Protein AF-A0A084SKL6-F1 (afdb_monomer_lite)

Radius of gyration: 42.68 Å; chains: 1; bounding box: 98×52×137 Å

Foldseek 3Di:
DDAQKDKEKPDQEWEADLQRKTKIKIKIWGQAQAKFKKFKAKFWDDPDDRVQKDWPDHRIDIAHRRGMDMIMIMGGDDDPPDWDKIKIWMKMATPVCRPPHIDIYRIRMYGDDDNPDPDDDDDDCVVVVVVVVVVVVVVVVVVVVPPDDDDDDDDDDPDAAEFQDFADPPDDDHPPQWDQEPVRGTAGEFQDFADALSRHNLSDQDPRTHHHADEQQDFDDFQSSHDPPFTQAPRTGADEFQDFADALSRYSCSDADPRTRHHAAEQLGFDDAQSSHDPPFTQDPRGTADEFQDFDDALSRHPCSDQDPRTHHHADEQLDFDPFQSSHDPPFTQDPRTTEDEFQDFADALSSHPQSDQDPRTRAHAAPPDDDPQWGDDPNYTDGPQQFDPFQVSEDPPWTDDPRGTAHEFQDFADALVRHPNSDQDPRTHD

Secondary structure (DSSP, 8-state):
---SEEEEES-SEEPPPTTSEEEEEEEEEE-SSS-EEEEEEEEEETT--GGGEEESS-SEEEE-TT-EEEEEEEEEPPTTPPSEEEEEEEEEEESS-TTTSEEEPPPEEEEEPPPPPP-PPPP-HHHHHHHHHHHHHHHHHHHHHTS---------------TT-B--SSS-PPSTTEEE-TTSBEEEPTT-B-SSGGGBTTS-EETTEEPPPBPTT-B-SSGGGBPTT-EEETTEEEBPTTSB-SSGGGBTTS-EETTEE-PPBPTTSB-SSGGGBPTT-EEETTEEEBPTTSB-SSGGGBTTS-EETTEE-PPBPTTSB-SSGGGBPTT-EEETTEEEBPTTSB-SSGGGBTTS-EETTEE----SSPP-TTEEEETTEEEE---B-SSGGGSPTT-EEETTEEEBPTTSB-SSGGGBTTS-EETTEE-

Structure (mmCIF, N/CA/C/O backbone):
data_AF-A0A084SKL6-F1
#
_entry.id   AF-A0A084SKL6-F1
#
loop_
_atom_site.group_PDB
_atom_site.id
_atom_site.type_symbol
_atom_site.label_atom_id
_atom_site.label_alt_id
_atom_site.label_comp_id
_atom_site.label_asym_id
_atom_site.label_entity_id
_atom_site.label_seq_id
_atom_site.pdbx_PDB_ins_code
_atom_site.Cartn_x
_atom_site.Cartn_y
_atom_site.Cartn_z
_atom_site.occupancy
_atom_site.B_iso_or_equiv
_atom_site.auth_seq_id
_atom_site.auth_comp_id
_atom_site.auth_asym_id
_atom_site.auth_atom_id
_atom_site.pdbx_PDB_model_num
ATOM 1 N N . MET A 1 1 ? 10.202 -30.265 -4.849 1.00 50.28 1 MET A N 1
ATOM 2 C CA . MET A 1 1 ? 11.416 -29.461 -4.603 1.00 50.28 1 MET A CA 1
ATOM 3 C C . MET A 1 1 ? 12.046 -29.973 -3.315 1.00 50.28 1 MET A C 1
ATOM 5 O O . MET A 1 1 ? 11.282 -30.224 -2.384 1.00 50.28 1 MET A O 1
ATOM 9 N N . PRO A 1 2 ? 13.360 -30.252 -3.271 1.00 64.31 2 PRO A N 1
ATOM 10 C CA . PRO A 1 2 ? 14.028 -30.621 -2.025 1.00 64.31 2 PRO A CA 1
ATOM 11 C C . PRO A 1 2 ? 13.904 -29.472 -1.017 1.00 64.31 2 PRO A C 1
ATOM 13 O O . PRO A 1 2 ? 13.897 -28.304 -1.397 1.00 64.31 2 PRO A O 1
ATOM 16 N N . ARG A 1 3 ? 13.728 -29.816 0.258 1.00 80.75 3 ARG A N 1
ATOM 17 C CA . ARG A 1 3 ? 13.594 -28.845 1.353 1.00 80.75 3 ARG A CA 1
ATOM 18 C C . ARG A 1 3 ? 14.982 -28.255 1.595 1.00 80.75 3 ARG A C 1
ATOM 20 O O . ARG A 1 3 ? 15.912 -29.036 1.751 1.00 80.75 3 ARG A O 1
ATOM 27 N N . ALA A 1 4 ? 15.128 -26.931 1.600 1.00 87.06 4 ALA A N 1
ATOM 28 C CA . ALA A 1 4 ? 16.433 -26.289 1.796 1.00 87.06 4 ALA A CA 1
ATOM 29 C C . ALA A 1 4 ? 16.984 -26.510 3.218 1.00 87.06 4 ALA A C 1
ATOM 31 O O . ALA A 1 4 ? 18.177 -26.739 3.402 1.00 87.06 4 ALA A O 1
ATOM 32 N N . PHE A 1 5 ? 16.098 -26.512 4.216 1.00 93.00 5 PHE A N 1
ATOM 33 C CA . PHE A 1 5 ? 16.446 -26.738 5.616 1.00 93.00 5 PHE A CA 1
ATOM 34 C C . PHE A 1 5 ? 15.469 -27.714 6.268 1.00 93.00 5 PHE A C 1
ATOM 36 O O . PHE A 1 5 ? 14.291 -27.762 5.898 1.00 93.00 5 PHE A O 1
ATOM 43 N N . ASP A 1 6 ? 15.952 -28.449 7.266 1.00 93.00 6 ASP A N 1
ATOM 44 C CA . ASP A 1 6 ? 15.111 -29.205 8.195 1.00 93.00 6 ASP A CA 1
ATOM 45 C C . ASP A 1 6 ? 15.174 -28.557 9.580 1.00 93.00 6 ASP A C 1
ATOM 47 O O . ASP A 1 6 ? 16.261 -28.345 10.119 1.00 93.00 6 ASP A O 1
ATOM 51 N N . VAL A 1 7 ? 14.015 -28.197 10.134 1.00 95.56 7 VAL A N 1
ATOM 52 C CA . VAL A 1 7 ? 13.917 -27.434 11.386 1.00 95.56 7 VAL A CA 1
ATOM 53 C C . VAL A 1 7 ? 13.077 -28.211 12.386 1.00 95.56 7 VAL A C 1
ATOM 55 O O . VAL A 1 7 ? 11.877 -28.400 12.187 1.00 95.56 7 VAL A O 1
ATOM 58 N N . THR A 1 8 ? 13.690 -28.623 13.491 1.00 93.81 8 THR A N 1
ATOM 59 C CA . THR A 1 8 ? 13.029 -29.372 14.567 1.00 93.81 8 THR A CA 1
ATOM 60 C C . THR A 1 8 ? 13.068 -28.588 15.873 1.00 93.81 8 THR A C 1
ATOM 62 O O . THR A 1 8 ? 14.010 -27.847 16.135 1.00 93.81 8 THR A O 1
ATOM 65 N N . ALA A 1 9 ? 12.020 -28.710 16.689 1.00 94.50 9 ALA A N 1
ATOM 66 C CA . ALA A 1 9 ? 11.951 -28.103 18.016 1.00 94.50 9 ALA A CA 1
ATOM 67 C C . ALA A 1 9 ? 12.265 -29.154 19.087 1.00 94.50 9 ALA A C 1
ATOM 69 O O . ALA A 1 9 ? 11.864 -30.310 18.948 1.00 94.50 9 ALA A O 1
ATOM 70 N N . SER A 1 10 ? 12.927 -28.758 20.176 1.00 93.00 10 SER A N 1
ATOM 71 C CA . SER A 1 10 ? 13.223 -29.662 21.296 1.00 93.00 10 SER A CA 1
ATOM 72 C C . SER A 1 10 ? 11.970 -30.119 22.054 1.00 93.00 10 SER A C 1
ATOM 74 O O . SER A 1 10 ? 11.978 -31.177 22.679 1.00 93.00 10 SER A O 1
ATOM 76 N N . THR A 1 11 ? 10.887 -29.339 21.990 1.00 92.00 11 THR A N 1
ATOM 77 C CA . THR A 1 11 ? 9.569 -29.660 22.552 1.00 92.00 11 THR A CA 1
ATOM 78 C C . THR A 1 11 ? 8.459 -29.075 21.678 1.00 92.00 11 THR A C 1
ATOM 80 O O . THR A 1 11 ? 8.652 -28.052 21.023 1.00 92.00 11 THR A O 1
ATOM 83 N N . ALA A 1 12 ? 7.281 -29.703 21.691 1.00 89.62 12 ALA A N 1
ATOM 84 C CA . ALA A 1 12 ? 6.074 -29.177 21.051 1.00 89.62 12 ALA A CA 1
ATOM 85 C C . ALA A 1 12 ? 5.341 -28.1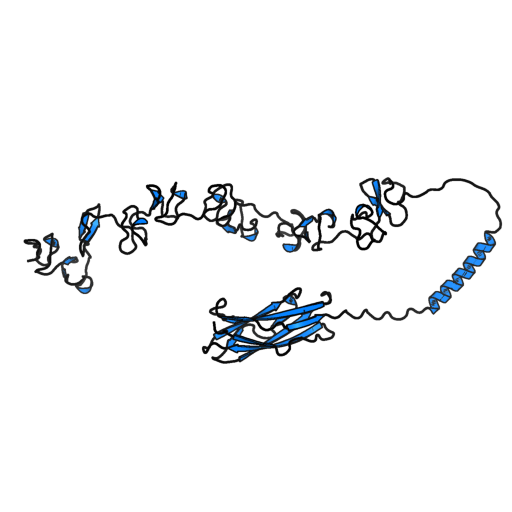34 21.919 1.00 89.62 12 ALA A C 1
ATOM 87 O O . ALA A 1 12 ? 4.536 -27.365 21.399 1.00 89.62 12 ALA A O 1
ATOM 88 N N . ALA A 1 13 ? 5.622 -28.092 23.228 1.00 91.12 13 ALA A N 1
ATOM 89 C CA . ALA A 1 13 ? 5.028 -27.134 24.157 1.00 91.12 13 ALA A CA 1
ATOM 90 C C . ALA A 1 13 ? 6.053 -26.624 25.183 1.00 91.12 13 ALA A C 1
ATOM 92 O O . ALA A 1 13 ? 6.750 -27.418 25.825 1.00 91.12 13 ALA A O 1
ATOM 93 N N . VAL A 1 14 ? 6.140 -25.302 25.345 1.00 91.81 14 VAL A N 1
ATOM 94 C CA . VAL A 1 14 ? 6.984 -24.627 26.339 1.00 91.81 14 VAL A CA 1
ATOM 95 C C . VAL A 1 14 ? 6.190 -24.437 27.621 1.00 91.81 14 VAL A C 1
ATOM 97 O O . VAL A 1 14 ? 5.131 -23.810 27.630 1.00 91.81 14 VAL A O 1
ATOM 100 N N . GLN A 1 15 ? 6.734 -24.948 28.721 1.00 88.56 15 GLN A N 1
ATOM 101 C CA . GLN A 1 15 ? 6.204 -24.682 30.053 1.00 88.56 15 GLN A CA 1
ATOM 102 C C . GLN A 1 15 ? 6.720 -23.327 30.536 1.00 88.56 15 GLN A C 1
ATOM 104 O O . GLN A 1 15 ? 7.931 -23.128 30.650 1.00 88.56 15 GLN A O 1
ATOM 109 N N . LEU A 1 16 ? 5.807 -22.395 30.811 1.00 87.56 16 LEU A N 1
ATOM 110 C CA . LEU A 1 16 ? 6.167 -21.098 31.374 1.00 87.56 16 LEU A CA 1
ATOM 111 C C . LEU A 1 16 ? 6.393 -21.215 32.885 1.00 87.56 16 LEU A C 1
ATOM 113 O O . LEU A 1 16 ? 5.627 -21.847 33.612 1.00 87.56 16 LEU A O 1
ATOM 117 N N . SER A 1 17 ? 7.441 -20.555 33.364 1.00 84.44 17 SER A N 1
ATOM 118 C CA . SER A 1 17 ? 7.725 -20.382 34.788 1.00 84.44 17 SER A CA 1
ATOM 119 C C . SER A 1 17 ? 6.650 -19.506 35.455 1.00 84.44 17 SER A C 1
ATOM 121 O O . SER A 1 17 ? 5.930 -18.787 34.760 1.00 84.44 17 SER A O 1
ATOM 123 N N . PRO A 1 18 ? 6.575 -19.441 36.799 1.00 77.25 18 PRO A N 1
ATOM 124 C CA . PRO A 1 18 ? 5.668 -18.519 37.497 1.00 77.25 18 PRO A CA 1
ATOM 125 C C . PRO A 1 18 ? 5.850 -17.038 37.114 1.00 77.25 18 PRO A C 1
ATOM 127 O O . PRO A 1 18 ? 4.901 -16.264 37.182 1.00 77.25 18 PRO A O 1
ATOM 130 N N . GLY A 1 19 ? 7.053 -16.651 36.669 1.00 78.00 19 GLY A N 1
ATOM 131 C CA . GLY A 1 19 ? 7.354 -15.330 36.098 1.00 78.00 19 GLY A CA 1
ATOM 132 C C . GLY A 1 19 ? 6.876 -15.118 34.654 1.00 78.00 19 GLY A C 1
ATOM 133 O O . GLY A 1 19 ? 7.113 -14.055 34.100 1.00 78.00 19 GLY A O 1
ATOM 134 N N . ARG A 1 20 ? 6.187 -16.104 34.058 1.00 84.94 20 ARG A N 1
ATOM 135 C CA . ARG A 1 20 ? 5.748 -16.146 32.652 1.00 84.94 20 ARG A CA 1
ATOM 136 C C . ARG A 1 20 ? 6.891 -16.146 31.620 1.00 84.94 20 ARG A C 1
ATOM 138 O O . ARG A 1 20 ? 6.710 -15.701 30.487 1.00 84.94 20 ARG A O 1
ATOM 145 N N . ASP A 1 21 ? 8.037 -16.708 32.001 1.00 90.00 21 ASP A N 1
ATOM 146 C CA . ASP A 1 21 ? 9.207 -16.915 31.139 1.00 90.00 21 ASP A CA 1
ATOM 147 C C . ASP A 1 21 ? 9.416 -18.402 30.801 1.00 90.00 21 ASP A C 1
ATOM 149 O O . ASP A 1 21 ? 9.248 -19.270 31.662 1.00 90.00 21 ASP A O 1
ATOM 153 N N . GLY A 1 22 ? 9.861 -18.701 29.581 1.00 91.88 22 GLY A N 1
ATOM 154 C CA . GLY A 1 22 ? 10.249 -20.036 29.124 1.00 91.88 22 GLY A CA 1
ATOM 155 C C . GLY A 1 22 ? 11.298 -19.985 28.010 1.00 91.88 22 GLY A C 1
ATOM 156 O O . GLY A 1 22 ? 11.543 -18.935 27.420 1.00 91.88 22 GLY A O 1
ATOM 157 N N . GLU A 1 23 ? 11.934 -21.116 27.713 1.00 94.12 23 GLU A N 1
ATOM 158 C CA . GLU A 1 23 ? 12.911 -21.240 26.623 1.00 94.12 23 GLU A CA 1
ATOM 159 C C . GLU A 1 23 ? 12.644 -22.517 25.817 1.00 94.12 23 GLU A C 1
ATOM 161 O O . GLU A 1 23 ? 12.234 -23.542 26.366 1.00 94.12 23 GLU A O 1
ATOM 166 N N . VAL A 1 24 ? 12.893 -22.458 24.511 1.00 95.38 24 VAL A N 1
ATOM 167 C CA . VAL A 1 24 ? 12.889 -23.620 23.615 1.00 95.38 24 VAL A CA 1
ATOM 168 C C . VAL A 1 24 ? 14.020 -23.501 22.609 1.00 95.38 24 VAL A C 1
ATOM 170 O O . VAL A 1 24 ? 14.351 -22.409 22.147 1.00 95.38 24 VAL A O 1
ATOM 173 N N . SER A 1 25 ? 14.612 -24.636 22.260 1.00 94.75 25 SER A N 1
ATOM 174 C CA . SER A 1 25 ? 15.697 -24.709 21.290 1.00 94.75 25 SER A CA 1
ATOM 175 C C . SER A 1 25 ? 15.200 -25.359 20.006 1.00 94.75 25 SER A C 1
ATOM 177 O O . SER A 1 25 ? 14.475 -26.353 20.041 1.00 94.75 25 SER A O 1
ATOM 179 N N . PHE A 1 26 ? 15.620 -24.807 18.876 1.00 96.06 26 PHE A N 1
ATOM 180 C CA . PHE A 1 26 ? 15.367 -25.338 17.547 1.00 96.06 26 PHE A CA 1
ATOM 181 C C . PHE A 1 26 ? 16.674 -25.799 16.923 1.00 96.06 26 PHE A C 1
ATOM 183 O O . PHE A 1 26 ? 17.656 -25.058 16.932 1.00 96.06 26 PHE A O 1
ATOM 190 N N . THR A 1 27 ? 16.683 -26.997 16.354 1.00 95.62 27 THR A N 1
ATOM 191 C CA . THR A 1 27 ? 17.804 -27.512 15.573 1.00 95.62 27 THR A CA 1
ATOM 192 C C . THR A 1 27 ? 17.505 -27.315 14.097 1.00 95.62 27 THR A C 1
ATOM 194 O O . THR A 1 27 ? 16.490 -27.789 13.590 1.00 95.62 27 THR A O 1
ATOM 197 N N . VAL A 1 28 ? 18.394 -26.598 13.418 1.00 96.19 28 VAL A N 1
ATOM 198 C CA . VAL A 1 28 ? 18.319 -26.278 11.993 1.00 96.19 28 VAL A CA 1
ATOM 199 C C . VAL A 1 28 ? 19.420 -27.046 11.284 1.00 96.19 28 VAL A C 1
ATOM 201 O O . VAL A 1 28 ? 20.595 -26.844 11.586 1.00 96.19 28 VAL A O 1
ATOM 204 N N . SER A 1 29 ? 19.039 -27.905 10.345 1.00 94.00 29 SER A N 1
ATOM 205 C CA . SER A 1 29 ? 19.956 -28.703 9.530 1.00 94.00 29 SER A CA 1
ATOM 206 C C . SER A 1 29 ? 19.982 -28.166 8.105 1.00 94.00 29 SER A C 1
ATOM 208 O O . SER A 1 29 ? 18.929 -27.971 7.492 1.00 94.00 29 SER A O 1
ATOM 210 N N . ASN A 1 30 ? 21.181 -27.933 7.578 1.00 94.50 30 ASN A N 1
ATOM 211 C CA . ASN A 1 30 ? 21.389 -27.536 6.196 1.00 94.50 30 ASN A CA 1
ATOM 212 C C . ASN A 1 30 ? 21.258 -28.755 5.279 1.00 94.50 30 ASN A C 1
ATOM 214 O O . ASN A 1 30 ? 22.125 -29.619 5.291 1.00 94.50 30 ASN A O 1
ATOM 218 N N . ALA A 1 31 ? 20.190 -28.825 4.486 1.00 91.44 31 ALA A N 1
ATOM 219 C CA . ALA A 1 31 ? 20.014 -29.889 3.497 1.00 91.44 31 ALA A CA 1
ATOM 220 C C . ALA A 1 31 ? 20.590 -29.508 2.121 1.00 91.44 31 ALA A C 1
ATOM 222 O O . ALA A 1 31 ? 20.534 -30.295 1.175 1.00 91.44 31 ALA A O 1
ATOM 223 N N . LEU A 1 32 ? 21.135 -28.294 1.993 1.00 84.31 32 LEU A N 1
ATOM 224 C CA . LEU A 1 32 ? 21.891 -27.862 0.831 1.00 84.31 32 LEU A CA 1
ATOM 225 C C . LEU A 1 32 ? 23.348 -28.293 1.054 1.00 84.31 32 LEU A C 1
ATOM 227 O O . LEU A 1 32 ? 23.987 -27.901 2.027 1.00 84.31 32 LEU A O 1
ATOM 231 N N . HIS A 1 33 ? 23.901 -29.103 0.150 1.00 89.00 33 HIS A N 1
ATOM 232 C CA . HIS A 1 33 ? 25.293 -29.592 0.197 1.00 89.00 33 HIS A CA 1
ATOM 233 C C . HIS A 1 33 ? 26.337 -28.489 -0.090 1.00 89.00 33 HIS A C 1
ATOM 235 O O . HIS A 1 33 ? 27.365 -28.718 -0.728 1.00 89.00 33 HIS A O 1
ATOM 241 N N . LEU A 1 34 ? 26.054 -27.259 0.329 1.00 91.38 34 LEU A N 1
ATOM 242 C CA . LEU A 1 34 ? 26.823 -26.047 0.096 1.00 91.38 34 LEU A CA 1
ATOM 243 C C . LEU A 1 34 ? 26.841 -25.227 1.395 1.00 91.38 34 LEU A C 1
ATOM 245 O O . LEU A 1 34 ? 25.850 -25.237 2.129 1.00 91.38 34 LEU A O 1
ATOM 249 N N . PRO A 1 35 ? 27.940 -24.517 1.703 1.00 91.75 35 PRO A N 1
ATOM 250 C CA . PRO A 1 35 ? 27.982 -23.627 2.853 1.00 91.75 35 PRO A CA 1
ATOM 251 C C . PRO A 1 35 ? 27.131 -22.386 2.580 1.00 91.75 35 PRO A C 1
ATOM 253 O O . PRO A 1 35 ? 27.215 -21.803 1.498 1.00 91.75 35 PRO A O 1
ATOM 256 N N . LEU A 1 36 ? 26.348 -21.954 3.563 1.00 94.44 36 LEU A N 1
ATOM 257 C CA . LEU A 1 36 ? 25.540 -20.742 3.437 1.00 94.44 36 LEU A CA 1
ATOM 258 C C . LEU A 1 36 ? 25.289 -20.080 4.789 1.00 94.44 36 LEU A C 1
ATOM 260 O O . LEU A 1 36 ? 25.509 -20.670 5.849 1.00 94.44 36 LEU A O 1
ATOM 264 N N . ARG A 1 37 ? 24.826 -18.832 4.746 1.00 95.12 37 ARG A N 1
ATOM 265 C CA . ARG A 1 37 ? 24.469 -18.067 5.938 1.00 95.12 37 ARG A CA 1
ATOM 266 C C . ARG A 1 37 ? 22.957 -18.012 6.060 1.00 95.12 37 ARG A C 1
ATOM 268 O O . ARG A 1 37 ? 22.288 -17.477 5.183 1.00 95.12 37 ARG A O 1
ATOM 275 N N . VAL A 1 38 ? 22.434 -18.539 7.159 1.00 95.44 38 VAL A N 1
ATOM 276 C CA . VAL A 1 38 ? 21.003 -18.500 7.460 1.00 95.44 38 VAL A CA 1
ATOM 277 C C . VAL A 1 38 ? 20.676 -17.356 8.402 1.00 95.44 38 VAL A C 1
ATOM 279 O O . VAL A 1 38 ? 21.506 -16.991 9.237 1.00 95.44 38 VAL A O 1
ATOM 282 N N . ARG A 1 39 ? 19.453 -16.831 8.305 1.00 95.44 39 ARG A N 1
ATOM 283 C CA . ARG A 1 39 ? 18.835 -15.966 9.313 1.00 95.44 39 ARG A CA 1
ATOM 284 C C . ARG A 1 39 ? 17.587 -16.641 9.872 1.00 95.44 39 ARG A C 1
ATOM 286 O O . ARG A 1 39 ? 16.720 -17.061 9.112 1.00 95.44 39 ARG A O 1
ATOM 293 N N . ALA A 1 40 ? 17.502 -16.730 11.191 1.00 94.88 40 ALA A N 1
ATOM 294 C CA . ALA A 1 40 ? 16.348 -17.212 11.923 1.00 94.88 40 ALA A CA 1
ATOM 295 C C . ALA A 1 40 ? 15.501 -16.031 12.420 1.00 94.88 40 ALA A C 1
ATOM 297 O O . ALA A 1 40 ? 16.032 -15.015 12.860 1.00 94.88 40 ALA A O 1
ATOM 298 N N . SER A 1 41 ? 14.181 -16.172 12.369 1.00 93.44 41 SER A N 1
ATOM 299 C CA . SER A 1 41 ? 13.221 -15.217 12.924 1.00 93.44 41 SER A CA 1
ATOM 300 C C . SER A 1 41 ? 12.026 -15.953 13.516 1.00 93.44 41 SER A C 1
ATOM 302 O O . SER A 1 41 ? 11.620 -16.998 13.007 1.00 93.44 41 SER A O 1
ATOM 304 N N . VAL A 1 42 ? 11.441 -15.413 14.582 1.00 94.94 42 VAL A N 1
ATOM 305 C CA . VAL A 1 42 ? 10.253 -16.003 15.209 1.00 94.94 42 VAL A CA 1
ATOM 306 C C . VAL A 1 42 ? 8.991 -15.463 14.540 1.00 94.94 42 VAL A C 1
ATOM 308 O O . VAL A 1 42 ? 8.773 -14.255 14.508 1.00 94.94 42 VAL A O 1
ATOM 311 N N . GLU A 1 43 ? 8.147 -16.359 14.036 1.00 94.31 43 GLU A N 1
ATOM 312 C CA . GLU A 1 43 ? 6.825 -16.047 13.495 1.00 94.31 43 GLU A CA 1
ATOM 313 C C . GLU A 1 43 ? 5.750 -16.436 14.529 1.00 94.31 43 GLU A C 1
ATOM 315 O O . GLU A 1 43 ? 5.498 -17.633 14.733 1.00 94.31 43 GLU A O 1
ATOM 320 N N . PRO A 1 44 ? 5.105 -15.472 15.213 1.00 93.88 44 PRO A N 1
ATOM 321 C CA . PRO A 1 44 ? 3.978 -15.778 16.086 1.00 93.88 44 PRO A CA 1
ATOM 322 C C . PRO A 1 44 ? 2.805 -16.361 15.286 1.00 93.88 44 PRO A C 1
ATOM 324 O O . PRO A 1 44 ? 2.613 -16.061 14.109 1.00 93.88 44 PRO A O 1
ATOM 327 N N . SER A 1 45 ? 2.007 -17.211 15.926 1.00 89.06 45 SER A N 1
ATOM 328 C CA . SER A 1 45 ? 0.797 -17.800 15.350 1.00 89.06 45 SER A CA 1
ATOM 329 C C . SER A 1 45 ? -0.436 -17.404 16.166 1.00 89.06 45 SER A C 1
ATOM 331 O O . SER A 1 45 ? -0.399 -17.370 17.397 1.00 89.06 45 SER A O 1
ATOM 333 N N . GLY A 1 46 ? -1.550 -17.136 15.482 1.00 84.31 46 GLY A N 1
ATOM 334 C CA . GLY A 1 46 ? -2.803 -16.742 16.130 1.00 84.31 46 GLY A CA 1
ATOM 335 C C . GLY A 1 46 ? -2.694 -15.381 16.822 1.00 84.31 46 GLY A C 1
ATOM 336 O O . GLY A 1 46 ? -2.274 -14.406 16.210 1.00 84.31 46 GLY A O 1
ATOM 337 N N . THR A 1 47 ? -3.077 -15.320 18.097 1.00 84.19 47 THR A N 1
ATOM 338 C CA . THR A 1 47 ? -3.083 -14.099 18.924 1.00 84.19 47 THR A CA 1
ATOM 339 C C . THR A 1 47 ? -1.763 -13.849 19.661 1.00 84.19 47 THR A C 1
ATOM 341 O O . THR A 1 47 ? -1.662 -12.901 20.444 1.00 84.19 47 THR A O 1
ATOM 344 N N . ALA A 1 48 ? -0.746 -14.691 19.440 1.00 87.44 48 ALA A N 1
ATOM 345 C CA . ALA A 1 48 ? 0.571 -14.509 20.036 1.00 87.44 48 ALA A CA 1
ATOM 346 C C . ALA A 1 48 ? 1.224 -13.239 19.479 1.00 87.44 48 ALA A C 1
ATOM 348 O O . ALA A 1 48 ? 1.146 -12.966 18.283 1.00 87.44 48 ALA A O 1
ATOM 349 N N . ARG A 1 49 ? 1.897 -12.465 20.333 1.00 87.88 49 ARG A N 1
ATOM 350 C CA . ARG A 1 49 ? 2.570 -11.239 19.896 1.00 87.88 49 ARG A CA 1
ATOM 351 C C . ARG A 1 49 ? 4.074 -11.434 19.771 1.00 87.88 49 ARG A C 1
ATOM 353 O O . ARG A 1 49 ? 4.689 -12.044 20.644 1.00 87.88 49 ARG A O 1
ATOM 360 N N . SER A 1 50 ? 4.674 -10.903 18.705 1.00 88.19 50 SER A N 1
ATOM 361 C CA . SER A 1 50 ? 6.105 -11.067 18.411 1.00 88.19 50 SER A CA 1
ATOM 362 C C . SER A 1 50 ? 7.008 -10.557 19.533 1.00 88.19 50 SER A C 1
ATOM 364 O O . SER A 1 50 ? 8.051 -11.146 19.787 1.00 88.19 50 SER A O 1
ATOM 366 N N . GLU A 1 51 ? 6.609 -9.506 20.256 1.00 91.12 51 GLU A N 1
ATOM 367 C CA . GLU A 1 51 ? 7.421 -8.924 21.329 1.00 91.12 51 GLU A CA 1
ATOM 368 C C . GLU A 1 51 ? 7.627 -9.853 22.536 1.00 91.12 51 GLU A C 1
ATOM 370 O O . GLU A 1 51 ? 8.542 -9.612 23.331 1.00 91.12 51 GLU A O 1
ATOM 375 N N . TRP A 1 52 ? 6.815 -10.910 22.664 1.00 91.50 52 TRP A N 1
ATOM 376 C CA . TRP A 1 52 ? 6.934 -11.913 23.726 1.00 91.50 52 TRP A CA 1
ATOM 377 C C . TRP A 1 52 ? 8.024 -12.943 23.443 1.00 91.50 52 TRP A C 1
ATOM 379 O O . TRP A 1 52 ? 8.345 -13.735 24.319 1.00 91.50 52 TRP A O 1
ATOM 389 N N . MET A 1 53 ? 8.581 -12.983 22.233 1.00 93.44 53 MET A N 1
ATOM 390 C CA . MET A 1 53 ? 9.527 -14.013 21.818 1.00 93.44 53 MET A CA 1
ATOM 391 C C . MET A 1 53 ? 10.775 -13.377 21.230 1.00 93.44 53 MET A C 1
ATOM 393 O O . MET A 1 53 ? 10.697 -12.504 20.371 1.00 93.44 53 MET A O 1
ATOM 397 N N . ARG A 1 54 ? 11.947 -13.809 21.691 1.00 92.38 54 ARG A N 1
ATOM 398 C CA . ARG A 1 54 ? 13.229 -13.287 21.204 1.00 92.38 54 ARG A CA 1
ATOM 399 C C . ARG A 1 54 ? 14.249 -14.398 21.061 1.00 92.38 54 ARG A C 1
ATOM 401 O O . ARG A 1 54 ? 14.319 -15.293 21.901 1.00 92.38 54 ARG A O 1
ATOM 408 N N . LEU A 1 55 ? 15.065 -14.313 20.020 1.00 92.38 55 LEU A N 1
ATOM 409 C CA . LEU A 1 55 ? 16.249 -15.151 19.872 1.00 92.38 55 LEU A CA 1
ATOM 410 C C . LEU A 1 55 ? 17.302 -14.714 20.901 1.00 92.38 55 LEU A C 1
ATOM 412 O O . LEU A 1 55 ? 17.536 -13.523 21.097 1.00 92.38 55 LEU A O 1
ATOM 416 N N . ARG A 1 56 ? 17.886 -15.680 21.619 1.00 87.56 56 ARG A N 1
ATOM 417 C CA . ARG A 1 56 ? 18.894 -15.417 22.663 1.00 87.56 56 ARG A CA 1
ATOM 418 C C . ARG A 1 56 ? 20.264 -15.086 22.075 1.00 87.56 56 ARG A C 1
ATOM 420 O O . ARG A 1 56 ? 21.034 -14.339 22.669 1.00 87.56 56 ARG A O 1
ATOM 427 N N . GLU A 1 57 ? 20.576 -15.722 20.958 1.00 81.69 57 GLU A N 1
ATOM 428 C CA . GLU A 1 57 ? 21.849 -15.640 20.252 1.00 81.69 57 GLU A CA 1
ATOM 429 C C . GLU A 1 57 ? 21.688 -14.896 18.924 1.00 81.69 57 GLU A C 1
ATOM 431 O O . GLU A 1 57 ? 20.596 -14.429 18.601 1.00 81.69 57 GLU A O 1
ATOM 436 N N . GLU A 1 58 ? 22.780 -14.760 18.169 1.00 83.00 58 GLU A N 1
ATOM 437 C CA . GLU A 1 58 ? 22.749 -14.104 16.864 1.00 83.00 58 GLU A CA 1
ATOM 438 C C . GLU A 1 58 ? 21.692 -14.731 15.953 1.00 83.00 58 GLU A C 1
ATOM 440 O O . GLU A 1 58 ? 21.654 -15.946 15.743 1.00 83.00 58 GLU A O 1
ATOM 445 N N . GLU A 1 59 ? 20.852 -13.870 15.381 1.00 86.06 59 GLU A N 1
ATOM 446 C CA . GLU A 1 59 ? 19.787 -14.274 14.467 1.00 86.06 59 GLU A CA 1
ATOM 447 C C . GLU A 1 59 ? 20.353 -14.873 13.176 1.00 86.06 59 GLU A C 1
ATOM 449 O O . GLU A 1 59 ? 19.644 -15.590 12.480 1.00 86.06 59 GLU A O 1
ATOM 454 N N . SER A 1 60 ? 21.629 -14.623 12.855 1.00 89.12 60 SER A N 1
ATOM 455 C CA . SER A 1 60 ? 22.308 -15.192 11.691 1.00 89.12 60 SER A CA 1
ATOM 456 C C . SER A 1 60 ? 23.448 -16.130 12.062 1.00 89.12 60 SER A C 1
ATOM 458 O O . SER A 1 60 ? 24.265 -15.792 12.917 1.00 89.12 60 SER A O 1
ATOM 460 N N . ARG A 1 61 ? 23.563 -17.264 11.359 1.00 90.94 61 ARG A N 1
ATOM 461 C CA . ARG A 1 61 ? 24.674 -18.218 11.509 1.00 90.94 61 ARG A CA 1
ATOM 462 C C . ARG A 1 61 ? 25.137 -18.771 10.175 1.00 90.94 61 ARG A C 1
ATOM 464 O O . ARG A 1 61 ? 24.349 -18.913 9.245 1.00 90.94 61 ARG A O 1
ATOM 471 N N . GLU A 1 62 ? 26.417 -19.110 10.101 1.00 93.00 62 GLU A N 1
ATOM 472 C CA . GLU A 1 62 ? 26.956 -19.888 8.990 1.00 93.00 62 GLU A CA 1
ATOM 473 C C . GLU A 1 62 ? 26.744 -21.377 9.249 1.00 93.00 62 GLU A C 1
ATOM 475 O O . GLU A 1 62 ? 27.058 -21.888 10.325 1.00 93.00 62 GLU A O 1
ATOM 480 N N . LEU A 1 63 ? 26.202 -22.067 8.250 1.00 93.06 63 LEU A N 1
ATOM 481 C CA . LEU A 1 63 ? 26.051 -23.510 8.244 1.00 93.06 63 LEU A CA 1
ATOM 482 C C . LEU A 1 63 ? 27.013 -24.104 7.222 1.00 93.06 63 LEU A C 1
ATOM 484 O O . LEU A 1 63 ? 27.039 -23.702 6.058 1.00 93.06 63 LEU A O 1
ATOM 488 N N . ALA A 1 64 ? 27.788 -25.091 7.665 1.00 93.56 64 ALA A N 1
ATOM 489 C CA . ALA A 1 64 ? 28.553 -25.949 6.771 1.00 93.56 64 ALA A CA 1
ATOM 490 C C . ALA A 1 64 ? 27.603 -26.772 5.869 1.00 93.56 64 ALA A C 1
ATOM 492 O O . ALA A 1 64 ? 26.420 -26.923 6.206 1.00 93.56 64 ALA A O 1
ATOM 493 N N . PRO A 1 65 ? 28.095 -27.332 4.749 1.00 92.19 65 PRO A N 1
ATOM 494 C CA . PRO A 1 65 ? 27.367 -28.361 4.007 1.00 92.19 65 PRO A CA 1
ATOM 495 C C . PRO A 1 65 ? 26.933 -29.479 4.956 1.00 92.19 65 PRO A C 1
ATOM 497 O O . PRO A 1 65 ? 27.760 -29.950 5.739 1.00 92.19 65 PRO A O 1
ATOM 500 N N . ASP A 1 66 ? 25.652 -29.853 4.932 1.00 90.56 66 ASP A N 1
ATOM 501 C CA . ASP A 1 66 ? 25.084 -30.896 5.808 1.00 90.56 66 ASP A CA 1
ATOM 502 C C . ASP A 1 66 ? 25.235 -30.615 7.322 1.00 90.56 66 ASP A C 1
ATOM 504 O O . ASP A 1 66 ? 25.049 -31.492 8.167 1.00 90.56 66 ASP A O 1
ATOM 508 N N . GLY A 1 67 ? 25.591 -29.377 7.682 1.00 92.69 67 GLY A N 1
ATOM 509 C CA . GLY A 1 67 ? 25.826 -28.944 9.052 1.00 92.69 67 GLY A CA 1
ATOM 510 C C . GLY A 1 67 ? 24.547 -28.549 9.785 1.00 92.69 67 GLY A C 1
ATOM 511 O O . GLY A 1 67 ? 23.512 -28.264 9.184 1.00 92.69 67 GLY A O 1
ATOM 512 N N . THR A 1 68 ? 24.637 -28.476 11.112 1.00 94.44 68 THR A N 1
ATOM 513 C CA . THR A 1 68 ? 23.518 -28.110 11.990 1.00 94.44 68 THR A CA 1
ATOM 514 C C . THR A 1 68 ? 23.870 -26.934 12.888 1.00 94.44 68 THR A C 1
ATOM 516 O O . THR A 1 68 ? 24.985 -26.876 13.409 1.00 94.44 68 THR A O 1
ATOM 519 N N . ALA A 1 69 ? 22.902 -26.065 13.169 1.00 94.25 69 ALA A N 1
ATOM 520 C CA . ALA A 1 69 ? 22.989 -25.079 14.243 1.00 94.25 69 ALA A CA 1
ATOM 521 C C . ALA A 1 69 ? 21.765 -25.152 15.155 1.00 94.25 69 ALA A C 1
ATOM 523 O O . ALA A 1 69 ? 20.675 -25.544 14.738 1.00 94.25 69 ALA A O 1
ATOM 524 N N . VAL A 1 70 ? 21.955 -24.750 16.409 1.00 94.81 70 VAL A N 1
ATOM 525 C CA . VAL A 1 70 ? 20.872 -24.600 17.382 1.00 94.81 70 VAL A CA 1
ATOM 526 C C . VAL A 1 70 ? 20.539 -23.117 17.526 1.00 94.81 70 VAL A C 1
ATOM 528 O O . VAL A 1 70 ? 21.455 -22.298 17.594 1.00 94.81 70 VAL A O 1
ATOM 531 N N . PHE A 1 71 ? 19.247 -22.795 17.561 1.00 95.00 71 PHE A N 1
ATOM 532 C CA . PHE A 1 71 ? 18.710 -21.467 17.848 1.00 95.00 71 PHE A CA 1
ATOM 533 C C . PHE A 1 71 ? 17.781 -21.536 19.057 1.00 95.00 71 PHE A C 1
ATOM 535 O O . PHE A 1 71 ? 16.805 -22.286 19.055 1.00 95.00 71 PHE A O 1
ATOM 542 N N . THR A 1 72 ? 18.061 -20.753 20.092 1.00 95.19 72 THR A N 1
ATOM 543 C CA . THR A 1 72 ? 17.260 -20.715 21.319 1.00 95.19 72 THR A CA 1
ATOM 544 C C . THR A 1 72 ? 16.333 -19.508 21.322 1.00 95.19 72 THR A C 1
ATOM 546 O O . THR A 1 72 ? 16.787 -18.362 21.282 1.00 95.19 72 THR A O 1
ATOM 549 N N . VAL A 1 73 ? 15.030 -19.769 21.410 1.00 95.75 73 VAL A N 1
ATOM 550 C CA . VAL A 1 73 ? 13.986 -18.753 21.543 1.00 95.75 73 VAL A CA 1
ATOM 551 C C . VAL A 1 73 ? 13.573 -18.656 23.005 1.00 95.75 73 VAL A C 1
ATOM 553 O O . VAL A 1 73 ? 13.139 -19.638 23.610 1.00 95.75 73 VAL A O 1
ATOM 556 N N . LYS A 1 74 ? 13.690 -17.454 23.565 1.00 94.25 74 LYS A N 1
ATOM 557 C CA . LYS A 1 74 ? 13.154 -17.103 24.875 1.00 94.25 74 LYS A CA 1
ATOM 558 C C . LYS A 1 74 ? 11.749 -16.536 24.710 1.00 94.25 74 LYS A C 1
ATOM 560 O O . LYS A 1 74 ? 11.552 -15.587 23.954 1.00 94.25 74 LYS A O 1
ATOM 565 N N . VAL A 1 75 ? 10.803 -17.102 25.447 1.00 94.25 75 VAL A N 1
ATOM 566 C CA . VAL A 1 75 ? 9.421 -16.637 25.568 1.00 94.25 75 VAL A CA 1
ATOM 567 C C . VAL A 1 75 ? 9.298 -15.886 26.892 1.00 94.25 75 VAL A C 1
ATOM 569 O O . VAL A 1 75 ? 9.620 -16.442 27.935 1.00 94.25 75 VAL A O 1
ATOM 572 N N . ALA A 1 76 ? 8.861 -14.633 26.865 1.00 92.06 76 ALA A N 1
ATOM 573 C CA . ALA A 1 76 ? 8.651 -13.779 28.028 1.00 92.06 76 ALA A CA 1
ATOM 574 C C . ALA A 1 76 ? 7.328 -13.023 27.857 1.00 92.06 76 ALA A C 1
ATOM 576 O O . ALA A 1 76 ? 7.236 -12.067 27.084 1.00 92.06 76 ALA A O 1
ATOM 577 N N . VAL A 1 77 ? 6.285 -13.472 28.555 1.00 91.25 77 VAL A N 1
ATOM 578 C CA . VAL A 1 77 ? 4.934 -12.916 28.413 1.00 91.25 77 VAL A CA 1
ATOM 579 C C . VAL A 1 77 ? 4.703 -11.819 29.462 1.00 91.25 77 VAL A C 1
ATOM 581 O O . VAL A 1 77 ? 4.816 -12.091 30.659 1.00 91.25 77 VAL A O 1
ATOM 584 N N . PRO A 1 78 ? 4.338 -10.584 29.066 1.00 86.19 78 PRO A N 1
ATOM 585 C CA . PRO A 1 78 ? 4.183 -9.473 29.998 1.00 86.19 78 PRO A CA 1
ATOM 586 C C . PRO A 1 78 ? 3.002 -9.663 30.974 1.00 86.19 78 PRO A C 1
ATOM 588 O O . PRO A 1 78 ? 2.013 -10.345 30.660 1.00 86.19 78 PRO A O 1
ATOM 591 N N . PRO A 1 79 ? 3.060 -9.028 32.164 1.00 76.56 79 PRO A N 1
ATOM 592 C CA . PRO A 1 79 ? 1.924 -8.969 33.077 1.00 76.56 79 PRO A CA 1
ATOM 593 C C . PRO A 1 79 ? 0.786 -8.182 32.409 1.00 76.56 79 PRO A C 1
ATOM 595 O O . PRO A 1 79 ? 0.964 -7.027 32.038 1.00 76.56 79 PRO A O 1
ATOM 598 N N . GLY A 1 80 ? -0.369 -8.824 32.219 1.00 77.19 80 GLY A N 1
ATOM 599 C CA . GLY A 1 80 ? -1.522 -8.251 31.506 1.00 77.19 80 GLY A CA 1
ATOM 600 C C . GLY A 1 80 ? -1.822 -8.887 30.146 1.00 77.19 80 GLY A C 1
ATOM 601 O O . GLY A 1 80 ? -2.850 -8.573 29.556 1.00 77.19 80 GLY A O 1
ATOM 602 N N . ALA A 1 81 ? -0.982 -9.807 29.658 1.00 84.62 81 ALA A N 1
ATOM 603 C CA . ALA A 1 81 ? -1.346 -10.618 28.497 1.00 84.62 81 ALA A CA 1
ATOM 604 C C . ALA A 1 81 ? -2.601 -11.470 28.798 1.00 84.62 81 ALA A C 1
ATOM 606 O O . ALA A 1 81 ? -2.667 -12.031 29.905 1.00 84.62 81 ALA A O 1
ATOM 607 N N . PRO A 1 82 ? -3.550 -11.588 27.842 1.00 82.69 82 PRO A N 1
ATOM 608 C CA . PRO A 1 82 ? -4.753 -12.397 28.009 1.00 82.69 82 PRO A CA 1
ATOM 609 C C . PRO A 1 82 ? -4.404 -13.849 28.334 1.00 82.69 82 PRO A C 1
ATOM 611 O O . PRO A 1 82 ? -3.410 -14.390 27.839 1.00 82.69 82 PRO A O 1
ATOM 614 N N . GLU A 1 83 ? -5.220 -14.485 29.164 1.00 85.31 83 GLU A N 1
ATOM 615 C CA . GLU A 1 83 ? -5.123 -15.925 29.385 1.00 85.31 83 GLU A CA 1
ATOM 616 C C . GLU A 1 83 ? -5.474 -16.686 28.107 1.00 85.31 83 GLU A C 1
ATOM 618 O O . GLU A 1 83 ? -6.318 -16.256 27.320 1.00 85.31 83 GLU A O 1
ATOM 623 N N . GLY A 1 84 ? -4.787 -17.800 27.874 1.00 86.19 84 GLY A N 1
ATOM 624 C CA . GLY A 1 84 ? -5.006 -18.587 26.670 1.00 86.19 84 GLY A CA 1
ATOM 625 C C . GLY A 1 84 ? -3.803 -19.413 26.245 1.00 86.19 84 GLY A C 1
ATOM 626 O O . GLY A 1 84 ? -2.727 -19.377 26.853 1.00 86.19 84 GLY A O 1
ATOM 627 N N . GLU A 1 85 ? -4.022 -20.180 25.185 1.00 89.56 85 GLU A N 1
ATOM 628 C CA . GLU A 1 85 ? -2.996 -20.947 24.493 1.00 89.56 85 GLU A CA 1
ATOM 629 C C . GLU A 1 85 ? -2.469 -20.142 23.305 1.00 89.56 85 GLU A C 1
ATOM 631 O O . GLU A 1 85 ? -3.230 -19.618 22.492 1.00 89.56 85 GLU A O 1
ATOM 636 N N . TYR A 1 86 ? -1.150 -20.048 23.216 1.00 93.06 86 TYR A N 1
ATOM 637 C CA . TYR A 1 86 ? -0.442 -19.302 22.190 1.00 93.06 86 TYR A CA 1
ATOM 638 C C . TYR A 1 86 ? 0.547 -20.219 21.491 1.00 93.06 86 TYR A C 1
ATOM 640 O O . TYR A 1 86 ? 1.025 -21.185 22.079 1.00 93.06 86 TYR A O 1
ATOM 648 N N . ALA A 1 87 ? 0.883 -19.914 20.241 1.00 94.50 87 ALA A N 1
ATOM 649 C CA . ALA A 1 87 ? 1.843 -20.704 19.488 1.00 94.50 87 ALA A CA 1
ATOM 650 C C . ALA A 1 87 ? 2.748 -19.828 18.628 1.00 94.50 87 ALA A C 1
ATOM 652 O O . ALA A 1 87 ? 2.418 -18.689 18.297 1.00 94.50 87 ALA A O 1
ATOM 653 N N . PHE A 1 88 ? 3.890 -20.378 18.239 1.00 95.56 88 PHE A N 1
ATOM 654 C CA . PHE A 1 88 ? 4.816 -19.741 17.313 1.00 95.56 88 PHE A CA 1
ATOM 655 C C . PHE A 1 88 ? 5.607 -20.770 16.514 1.00 95.56 88 PHE A C 1
ATOM 657 O O . PHE A 1 88 ? 5.626 -21.961 16.834 1.00 95.56 88 PHE A O 1
ATOM 664 N N . LYS A 1 89 ? 6.258 -20.295 15.455 1.00 95.94 89 LYS A N 1
ATOM 665 C CA . LYS A 1 89 ? 7.163 -21.068 14.605 1.00 95.94 89 LYS A CA 1
ATOM 666 C C . LYS A 1 89 ? 8.484 -20.329 14.455 1.00 95.94 89 LYS A C 1
ATOM 668 O O . LYS A 1 89 ? 8.531 -19.104 14.541 1.00 95.94 89 LYS A O 1
ATOM 673 N N . LEU A 1 90 ? 9.553 -21.070 14.201 1.00 95.38 90 LEU A N 1
ATOM 674 C CA . LEU A 1 90 ? 10.819 -20.514 13.751 1.00 95.38 90 LEU A CA 1
ATOM 675 C C . LEU A 1 90 ? 10.857 -20.548 12.222 1.00 95.38 90 LEU A C 1
ATOM 677 O O . LEU A 1 90 ? 10.736 -21.619 11.625 1.00 95.38 90 LEU A O 1
ATOM 681 N N . LEU A 1 91 ? 11.033 -19.388 11.600 1.00 95.19 91 LEU A N 1
ATOM 682 C CA . LEU A 1 91 ? 11.334 -19.256 10.180 1.00 95.19 91 LEU A CA 1
ATOM 683 C C . LEU A 1 91 ? 12.846 -19.141 10.011 1.00 95.19 91 LEU A C 1
ATOM 685 O O . LEU A 1 91 ? 13.483 -18.319 10.666 1.00 95.19 91 LEU A O 1
ATOM 689 N N . VAL A 1 92 ? 13.409 -19.947 9.119 1.00 95.44 92 VAL A N 1
ATOM 690 C CA . VAL A 1 92 ? 14.818 -19.888 8.731 1.00 95.44 92 VAL A CA 1
ATOM 691 C C . VAL A 1 92 ? 14.891 -19.615 7.240 1.00 95.44 92 VAL A C 1
ATOM 693 O O . VAL A 1 92 ? 14.255 -20.327 6.463 1.00 95.44 92 VAL A O 1
ATOM 696 N N . VAL A 1 93 ? 15.669 -18.610 6.852 1.00 96.06 93 VAL A N 1
ATOM 697 C CA . VAL A 1 93 ? 15.890 -18.214 5.454 1.00 96.06 93 VAL A CA 1
ATOM 698 C C . VAL A 1 93 ? 17.380 -18.203 5.127 1.00 96.06 93 VAL A C 1
ATOM 700 O O . VAL A 1 93 ? 18.200 -17.884 5.990 1.00 96.06 93 VAL A O 1
ATOM 703 N N . ASP A 1 94 ? 17.739 -18.517 3.885 1.00 94.25 94 ASP A N 1
ATOM 704 C CA . ASP A 1 94 ? 19.049 -18.171 3.328 1.00 94.25 94 ASP A CA 1
ATOM 705 C C . ASP A 1 94 ? 19.138 -16.649 3.153 1.00 94.25 94 ASP A C 1
ATOM 707 O O . ASP A 1 94 ? 18.236 -16.021 2.603 1.00 94.25 94 ASP A O 1
ATOM 711 N N . VAL A 1 95 ? 20.234 -16.042 3.604 1.00 93.56 95 VAL A N 1
ATOM 712 C CA . VAL A 1 95 ? 20.469 -14.603 3.429 1.00 93.56 95 VAL A CA 1
ATOM 713 C C . VAL A 1 95 ? 20.685 -14.244 1.955 1.00 93.56 95 VAL A C 1
ATOM 715 O O . VAL A 1 95 ? 20.337 -13.135 1.553 1.00 93.56 95 VAL A O 1
ATOM 718 N N . ALA A 1 96 ? 21.252 -15.149 1.150 1.00 92.25 96 ALA A N 1
ATOM 719 C CA . ALA A 1 96 ? 21.506 -14.887 -0.265 1.00 92.25 96 ALA A CA 1
ATOM 720 C C . ALA A 1 96 ? 20.240 -15.026 -1.127 1.00 92.25 96 ALA A C 1
ATOM 722 O O . ALA A 1 96 ? 20.057 -14.236 -2.051 1.00 92.25 96 ALA A O 1
ATOM 723 N N . ASN A 1 97 ? 19.365 -15.991 -0.817 1.00 90.12 97 ASN A N 1
ATOM 724 C CA . ASN A 1 97 ? 18.142 -16.277 -1.579 1.00 90.12 97 ASN A CA 1
ATOM 725 C C . ASN A 1 97 ? 16.940 -16.551 -0.647 1.00 90.12 97 ASN A C 1
ATOM 727 O O . ASN A 1 97 ? 16.469 -17.691 -0.556 1.00 90.12 97 ASN A O 1
ATOM 731 N N . PRO A 1 98 ? 16.419 -15.527 0.051 1.00 88.12 98 PRO A N 1
ATOM 732 C CA . PRO A 1 98 ? 15.412 -15.708 1.101 1.00 88.12 98 PRO A CA 1
ATOM 733 C C . PRO A 1 98 ? 14.062 -16.236 0.593 1.00 88.12 98 PRO A C 1
ATOM 735 O O . PRO A 1 98 ? 13.360 -16.916 1.341 1.00 88.12 98 PRO A O 1
ATOM 738 N N . ASP A 1 99 ? 13.711 -15.964 -0.668 1.00 87.88 99 ASP A N 1
ATOM 739 C CA . ASP A 1 99 ? 12.432 -16.377 -1.265 1.00 87.88 99 ASP A CA 1
ATOM 740 C C . ASP A 1 99 ? 12.445 -17.825 -1.789 1.00 87.88 99 ASP A C 1
ATOM 742 O O . ASP A 1 99 ? 11.396 -18.465 -1.886 1.00 87.88 99 ASP A O 1
ATOM 746 N N . GLU A 1 100 ? 13.625 -18.365 -2.114 1.00 87.75 100 GLU A N 1
ATOM 747 C CA . GLU A 1 100 ? 13.778 -19.717 -2.676 1.00 87.75 100 GLU A CA 1
ATOM 748 C C . GLU A 1 100 ? 14.205 -20.753 -1.631 1.00 87.75 100 GLU A C 1
ATOM 750 O O . GLU A 1 100 ? 13.802 -21.919 -1.692 1.00 87.75 100 GLU A O 1
ATOM 755 N N . HIS A 1 101 ? 15.017 -20.342 -0.657 1.00 91.50 101 HIS A N 1
ATOM 756 C CA . HIS A 1 101 ? 15.573 -21.224 0.359 1.00 91.50 101 HIS A CA 1
ATOM 757 C C . HIS A 1 101 ? 15.102 -20.783 1.740 1.00 91.50 101 HIS A C 1
ATOM 759 O O . HIS A 1 101 ? 15.726 -19.957 2.405 1.00 91.50 101 HIS A O 1
ATOM 765 N N . TYR A 1 102 ? 13.992 -21.373 2.182 1.00 93.31 102 TYR A N 1
ATOM 766 C CA . TYR A 1 102 ? 13.445 -21.164 3.515 1.00 93.31 102 TYR A CA 1
ATOM 767 C C . TYR A 1 102 ? 12.802 -22.435 4.075 1.00 93.31 102 TYR A C 1
ATOM 769 O O . TYR A 1 102 ? 12.426 -23.352 3.340 1.00 93.31 102 TYR A O 1
ATOM 777 N N . ALA A 1 103 ? 12.657 -22.487 5.396 1.00 94.19 103 ALA A N 1
ATOM 778 C CA . ALA A 1 103 ? 11.881 -23.510 6.081 1.00 94.19 103 ALA A CA 1
ATOM 779 C C . ALA A 1 103 ? 11.251 -22.956 7.358 1.00 94.19 103 ALA A C 1
ATOM 781 O O . ALA A 1 103 ? 11.803 -22.078 8.020 1.00 94.19 103 ALA A O 1
ATOM 782 N N . ARG A 1 104 ? 10.093 -23.510 7.717 1.00 95.44 104 ARG A N 1
ATOM 783 C CA . ARG A 1 104 ? 9.383 -23.210 8.962 1.00 95.44 104 ARG A CA 1
ATOM 784 C C . ARG A 1 104 ? 9.422 -24.424 9.875 1.00 95.44 104 ARG A C 1
ATOM 786 O O . ARG A 1 104 ? 9.207 -25.544 9.412 1.00 95.44 104 ARG A O 1
ATOM 793 N N . SER A 1 105 ? 9.639 -24.198 11.163 1.00 94.44 105 SER A N 1
ATOM 794 C CA . SER A 1 105 ? 9.518 -25.245 12.173 1.00 94.44 105 SER A CA 1
ATOM 795 C C . SER A 1 105 ? 8.066 -25.727 12.324 1.00 94.44 105 SER A C 1
ATOM 797 O O . SER A 1 105 ? 7.118 -25.027 11.937 1.00 94.44 105 SER A O 1
ATOM 799 N N . PRO A 1 106 ? 7.857 -26.878 12.988 1.00 93.12 106 PRO A N 1
ATOM 800 C CA . PRO A 1 106 ? 6.581 -27.194 13.620 1.00 93.12 106 PRO A CA 1
ATOM 801 C C . PRO A 1 106 ? 6.131 -26.079 14.575 1.00 93.12 106 PRO A C 1
ATOM 803 O O . PRO A 1 106 ? 6.963 -25.339 15.110 1.00 93.12 106 PRO A O 1
ATOM 806 N N . SER A 1 107 ? 4.818 -25.967 14.790 1.00 93.12 107 SER A N 1
ATOM 807 C CA . SER A 1 107 ? 4.261 -25.053 15.791 1.00 93.12 107 SER A CA 1
ATOM 808 C C . SER A 1 107 ? 4.675 -25.490 17.193 1.00 93.12 107 SER A C 1
ATOM 810 O O . SER A 1 107 ? 4.498 -26.655 17.545 1.00 93.12 107 SER A O 1
ATOM 812 N N . VAL A 1 108 ? 5.166 -24.547 17.992 1.00 95.44 108 VAL A N 1
ATOM 813 C CA . VAL A 1 108 ? 5.441 -24.735 19.417 1.00 95.44 108 VAL A CA 1
ATOM 814 C C . VAL A 1 108 ? 4.428 -23.923 20.216 1.00 95.44 108 VAL A C 1
ATOM 816 O O . VAL A 1 108 ? 4.303 -22.718 19.998 1.00 95.44 108 VAL A O 1
ATOM 819 N N . ALA A 1 109 ? 3.698 -24.579 21.118 1.00 93.62 109 ALA A N 1
ATOM 820 C CA . ALA A 1 109 ? 2.668 -23.958 21.948 1.00 93.62 109 ALA A CA 1
ATOM 821 C C . ALA A 1 109 ? 3.207 -23.508 23.318 1.00 93.62 109 ALA A C 1
ATOM 823 O O . ALA A 1 109 ? 4.192 -24.047 23.817 1.00 93.62 109 ALA A O 1
ATOM 824 N N . PHE A 1 110 ? 2.555 -22.542 23.956 1.00 91.81 110 PHE A N 1
ATOM 825 C CA . PHE A 1 110 ? 2.745 -22.196 25.364 1.00 91.81 110 PHE A CA 1
ATOM 826 C C . PHE A 1 110 ? 1.441 -21.660 25.958 1.00 91.81 110 PHE A C 1
ATOM 828 O O . PHE A 1 110 ? 0.648 -21.008 25.277 1.00 91.81 110 PHE A O 1
ATOM 835 N N . THR A 1 111 ? 1.214 -21.923 27.243 1.00 89.25 111 THR A N 1
ATOM 836 C CA . THR A 1 111 ? -0.039 -21.572 27.924 1.00 89.25 111 THR A CA 1
ATOM 837 C C . THR A 1 111 ? 0.191 -20.471 28.949 1.00 89.25 111 THR A C 1
ATOM 839 O O . THR A 1 111 ? 1.056 -20.588 29.819 1.00 89.25 111 THR A O 1
ATOM 842 N N . VAL A 1 112 ? -0.610 -19.407 28.878 1.00 87.75 112 VAL A N 1
ATOM 843 C CA . VAL A 1 112 ? -0.603 -18.315 29.858 1.00 87.75 112 VAL A CA 1
ATOM 844 C C . VAL A 1 112 ? -1.698 -18.580 30.885 1.00 87.75 112 VAL A C 1
ATOM 846 O O . VAL A 1 112 ? -2.883 -18.434 30.596 1.00 87.75 112 VAL A O 1
ATOM 849 N N . ALA A 1 113 ? -1.290 -18.988 32.088 1.00 75.44 113 ALA A N 1
ATOM 850 C CA . ALA A 1 113 ? -2.202 -19.288 33.188 1.00 75.44 113 ALA A CA 1
ATOM 851 C C . ALA A 1 113 ? -2.754 -18.021 33.872 1.00 75.44 113 ALA A C 1
ATOM 853 O O . ALA A 1 113 ? -2.087 -16.975 33.936 1.00 75.44 113 ALA A O 1
ATOM 854 N N . VAL A 1 114 ? -3.959 -18.161 34.439 1.00 64.12 114 VAL A N 1
ATOM 855 C CA . VAL A 1 114 ? -4.629 -17.162 35.285 1.00 64.12 114 VAL A CA 1
ATOM 856 C C . VAL A 1 114 ? -3.689 -16.752 36.418 1.00 64.12 114 VAL A C 1
ATOM 858 O O . VAL A 1 114 ? -3.181 -17.601 37.153 1.00 64.12 114 VAL A O 1
ATOM 861 N N . ALA A 1 115 ? -3.426 -15.451 36.562 1.00 57.16 115 ALA A N 1
ATOM 862 C CA . ALA A 1 115 ? -2.627 -14.961 37.679 1.00 57.16 115 ALA A CA 1
ATOM 863 C C . ALA A 1 115 ? -3.364 -15.277 38.998 1.00 57.16 115 ALA A C 1
ATOM 865 O O . ALA A 1 115 ? -4.530 -14.896 39.133 1.00 57.16 115 ALA A O 1
ATOM 866 N N . PRO A 1 116 ? -2.736 -15.959 39.976 1.00 49.66 116 PRO A N 1
ATOM 867 C CA . PRO A 1 116 ? -3.384 -16.210 41.255 1.00 49.66 116 PRO A CA 1
ATOM 868 C C . PRO A 1 116 ? -3.668 -14.869 41.939 1.00 49.66 116 PRO A C 1
ATOM 870 O O . PRO A 1 116 ? -2.760 -14.060 42.145 1.00 49.66 116 PRO A O 1
ATOM 873 N N . ALA A 1 117 ? -4.940 -14.622 42.263 1.00 52.41 117 ALA A N 1
ATOM 874 C CA . ALA A 1 117 ? -5.365 -13.400 42.934 1.00 52.41 117 ALA A CA 1
ATOM 875 C C . ALA A 1 117 ? -4.562 -13.197 44.236 1.00 52.41 117 ALA A C 1
ATOM 877 O O . ALA A 1 117 ? -4.330 -14.168 44.966 1.00 52.41 117 ALA A O 1
ATOM 878 N N . PRO A 1 118 ? -4.141 -11.960 44.564 1.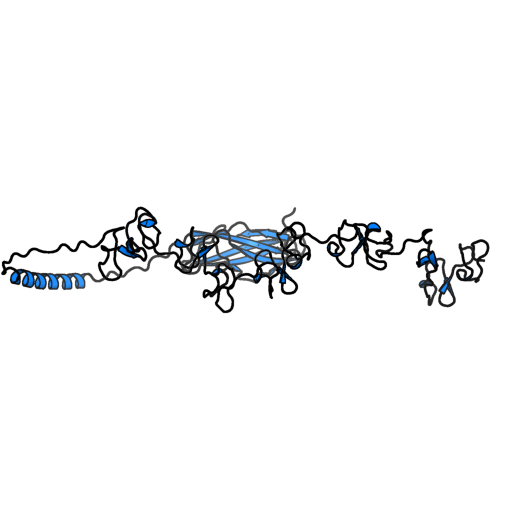00 52.91 118 PRO A N 1
ATOM 879 C CA . PRO A 1 118 ? -3.417 -11.701 45.800 1.00 52.91 118 PRO A CA 1
ATOM 880 C C . PRO A 1 118 ? -4.272 -12.136 46.995 1.00 52.91 118 PRO A C 1
ATOM 882 O O . PRO A 1 118 ? -5.406 -11.680 47.165 1.00 52.91 118 PRO A O 1
ATOM 885 N N . ALA A 1 119 ? -3.733 -13.033 47.824 1.00 53.94 119 ALA A N 1
ATOM 886 C CA . ALA A 1 119 ? -4.413 -13.535 49.010 1.00 53.94 119 ALA A CA 1
ATOM 887 C C . ALA A 1 119 ? -4.773 -12.366 49.946 1.00 53.94 119 ALA A C 1
ATOM 889 O O . ALA A 1 119 ? -3.898 -11.730 50.541 1.00 53.94 119 ALA A O 1
ATOM 890 N N . LYS A 1 120 ? -6.073 -12.069 50.082 1.00 50.47 120 LYS A N 1
ATOM 891 C CA . LYS A 1 120 ? -6.566 -11.074 51.042 1.00 50.47 120 LYS A CA 1
ATOM 892 C C . LYS A 1 120 ? -6.287 -11.583 52.460 1.00 50.47 120 LYS A C 1
ATOM 894 O O . LYS A 1 120 ? -6.769 -12.646 52.844 1.00 50.47 120 LYS A O 1
ATOM 899 N N . LYS A 1 121 ? -5.520 -10.821 53.248 1.00 54.91 121 LYS A N 1
ATOM 900 C CA . LYS A 1 121 ? -5.357 -11.071 54.691 1.00 54.91 121 LYS A CA 1
ATOM 901 C C . LYS A 1 121 ? -6.732 -10.973 55.378 1.00 54.91 121 LYS A C 1
ATOM 903 O O . LYS A 1 121 ? -7.467 -10.031 55.071 1.00 54.91 121 LYS A O 1
ATOM 908 N N . PRO A 1 122 ? -7.096 -11.898 56.287 1.00 45.88 122 PRO A N 1
ATOM 909 C CA . PRO A 1 122 ? -8.398 -11.876 56.941 1.00 45.88 122 PRO A CA 1
ATOM 910 C C . PRO A 1 122 ? -8.527 -10.614 57.798 1.00 45.88 122 PRO A C 1
ATOM 912 O O . PRO A 1 122 ? -7.720 -10.348 58.689 1.00 45.88 122 PRO A O 1
ATOM 915 N N . PHE A 1 123 ? -9.535 -9.811 57.474 1.00 59.44 123 PHE A N 1
ATOM 916 C CA . PHE A 1 123 ? -9.855 -8.564 58.154 1.00 59.44 123 PHE A CA 1
ATOM 917 C C . PHE A 1 123 ? -10.375 -8.854 59.582 1.00 59.44 123 PHE A C 1
ATOM 919 O O . PHE A 1 123 ? -11.208 -9.750 59.749 1.00 59.44 123 PHE A O 1
ATOM 926 N N . PRO A 1 124 ? -9.903 -8.146 60.628 1.00 65.06 124 PRO A N 1
ATOM 927 C CA . PRO A 1 124 ? -10.181 -8.483 62.026 1.00 65.06 124 PRO A CA 1
ATOM 928 C C . PRO A 1 124 ? -11.618 -8.117 62.447 1.00 65.06 124 PRO A C 1
ATOM 930 O O . PRO A 1 124 ? -11.899 -7.005 62.892 1.00 65.06 124 PRO A O 1
ATOM 933 N N . TRP A 1 125 ? -12.518 -9.100 62.365 1.00 67.88 125 TRP A N 1
ATOM 934 C CA . TRP A 1 125 ? -13.951 -9.026 62.707 1.00 67.88 125 TRP A CA 1
ATOM 935 C C . TRP A 1 125 ? -14.280 -8.552 64.134 1.00 67.88 125 TRP A C 1
ATOM 937 O O . TRP A 1 125 ? -15.378 -8.055 64.380 1.00 67.88 125 TRP A O 1
ATOM 947 N N . MET A 1 126 ? -13.332 -8.646 65.070 1.00 66.25 126 MET A N 1
ATOM 948 C CA . MET A 1 126 ? -13.509 -8.174 66.450 1.00 66.25 126 MET A CA 1
ATOM 949 C C . MET A 1 126 ? -13.839 -6.677 66.530 1.00 66.25 126 MET A C 1
ATOM 951 O O . MET A 1 126 ? -14.635 -6.267 67.371 1.00 66.25 126 MET A O 1
ATOM 955 N N . TRP A 1 127 ? -13.286 -5.862 65.629 1.00 68.38 127 TRP A N 1
ATOM 956 C CA . TRP A 1 127 ? -13.550 -4.420 65.606 1.00 68.38 127 TRP A CA 1
ATOM 957 C C . TRP A 1 127 ? -14.933 -4.083 65.039 1.00 68.38 127 TRP A C 1
ATOM 959 O O . TRP A 1 127 ? -15.571 -3.135 65.491 1.00 68.38 127 TRP A O 1
ATOM 969 N N . VAL A 1 128 ? -15.432 -4.900 64.106 1.00 71.50 128 VAL A N 1
ATOM 970 C CA . VAL A 1 128 ? -16.775 -4.751 63.524 1.00 71.50 128 VAL A CA 1
ATOM 971 C C . VAL A 1 128 ? -17.851 -5.125 64.548 1.00 71.50 128 VAL A C 1
ATOM 973 O O . VAL A 1 128 ? -18.838 -4.407 64.688 1.00 71.50 128 VAL A O 1
ATOM 976 N N . ALA A 1 129 ? -17.630 -6.189 65.327 1.00 69.62 129 ALA A N 1
ATOM 977 C CA . ALA A 1 129 ? -18.533 -6.582 66.411 1.00 69.62 129 ALA A CA 1
ATOM 978 C C . ALA A 1 129 ? -18.618 -5.514 67.522 1.00 69.62 129 ALA A C 1
ATOM 980 O O . ALA A 1 129 ? -19.703 -5.234 68.032 1.00 69.62 129 ALA A O 1
ATOM 981 N N . LEU A 1 130 ? -17.492 -4.866 67.849 1.00 70.38 130 LEU A N 1
ATOM 982 C CA . LEU A 1 130 ? -17.438 -3.759 68.810 1.00 70.38 130 LEU A CA 1
ATOM 983 C C . LEU A 1 130 ? -18.212 -2.524 68.322 1.00 70.38 130 LEU A C 1
ATOM 985 O O . LEU A 1 130 ? -18.980 -1.941 69.086 1.00 70.38 130 LEU A O 1
ATOM 989 N N . ALA A 1 131 ? -18.064 -2.155 67.047 1.00 68.06 131 ALA A N 1
ATOM 990 C CA . ALA A 1 131 ? -18.783 -1.023 66.460 1.00 68.06 131 ALA A CA 1
ATOM 991 C C . ALA A 1 131 ? -20.302 -1.271 66.366 1.00 68.06 131 ALA A C 1
ATOM 993 O O . ALA A 1 131 ? -21.095 -0.378 66.670 1.00 68.06 131 ALA A O 1
ATOM 994 N N . ALA A 1 132 ? -20.718 -2.494 66.014 1.00 74.38 132 ALA A N 1
ATOM 995 C CA . ALA A 1 132 ? -22.130 -2.873 65.941 1.00 74.38 132 ALA A CA 1
ATOM 996 C C . ALA A 1 132 ? -22.823 -2.843 67.318 1.00 74.38 132 ALA A C 1
ATOM 998 O O . ALA A 1 132 ? -23.963 -2.391 67.426 1.00 74.38 132 ALA A O 1
ATOM 999 N N . GLY A 1 133 ? -22.129 -3.257 68.385 1.00 72.56 133 GLY A N 1
ATOM 1000 C CA . GLY A 1 133 ? -22.663 -3.213 69.751 1.00 72.56 133 GLY A CA 1
ATOM 1001 C C . GLY A 1 133 ? -22.922 -1.790 70.260 1.00 72.56 133 GLY A C 1
ATOM 1002 O O . GLY A 1 133 ? -23.951 -1.533 70.885 1.00 72.56 133 GLY A O 1
ATOM 1003 N N . VAL A 1 134 ? -22.033 -0.842 69.943 1.00 72.19 134 VAL A N 1
ATOM 1004 C CA . VAL A 1 134 ? -22.198 0.575 70.320 1.00 72.19 134 VAL A CA 1
ATOM 1005 C C . VAL A 1 134 ? -23.359 1.223 69.557 1.00 72.19 134 VAL A C 1
ATOM 1007 O O . VAL A 1 134 ? -24.140 1.973 70.144 1.00 72.19 134 VAL A O 1
ATOM 1010 N N . LEU A 1 135 ? -23.529 0.886 68.275 1.00 67.69 135 LEU A N 1
ATOM 1011 C CA . LEU A 1 135 ? -24.631 1.387 67.448 1.00 67.69 135 LEU A CA 1
ATOM 1012 C C . LEU A 1 135 ? -26.006 0.876 67.901 1.00 67.69 135 LEU A C 1
ATOM 1014 O O . LEU A 1 135 ? -26.968 1.641 67.887 1.00 67.69 135 LEU A O 1
ATOM 1018 N N . LEU A 1 136 ? -26.109 -0.374 68.360 1.00 65.75 136 LEU A N 1
ATOM 1019 C CA . LEU A 1 136 ? -27.370 -0.923 68.874 1.00 65.75 136 LEU A CA 1
ATOM 1020 C C . LEU A 1 136 ? -27.792 -0.285 70.204 1.00 65.75 136 LEU A C 1
ATOM 1022 O O . LEU A 1 136 ? -28.978 -0.030 70.416 1.00 65.75 136 LEU A O 1
ATOM 1026 N N . LEU A 1 137 ? -26.831 0.036 71.075 1.00 60.59 137 LEU A N 1
ATOM 1027 C CA . LEU A 1 137 ? -27.107 0.728 72.336 1.00 60.59 137 LEU A CA 1
ATOM 1028 C C . LEU A 1 137 ? -27.506 2.193 72.111 1.00 60.59 137 LEU A C 1
ATOM 1030 O O . LEU A 1 137 ? -28.445 2.671 72.744 1.00 60.59 137 LEU A O 1
ATOM 1034 N N . ALA A 1 138 ? -26.861 2.887 71.170 1.00 60.59 138 ALA A N 1
ATOM 1035 C CA . ALA A 1 138 ? -27.248 4.245 70.791 1.00 60.59 138 ALA A CA 1
ATOM 1036 C C . ALA A 1 138 ? -28.627 4.281 70.098 1.00 60.59 138 ALA A C 1
ATOM 1038 O O . ALA A 1 138 ? -29.453 5.139 70.411 1.00 60.59 138 ALA A O 1
ATOM 1039 N N . GLY A 1 139 ? -28.913 3.316 69.217 1.00 60.78 139 GLY A N 1
ATOM 1040 C CA . GLY A 1 139 ? -30.201 3.197 68.525 1.00 60.78 139 GLY A CA 1
ATOM 1041 C C . GLY A 1 139 ? -31.375 2.899 69.464 1.00 60.78 139 GLY A C 1
ATOM 1042 O O . GLY A 1 139 ? -32.452 3.471 69.300 1.00 60.78 139 GLY A O 1
ATOM 1043 N N . GLY A 1 140 ? -31.159 2.078 70.498 1.00 60.19 140 GLY A N 1
ATOM 1044 C CA . GLY A 1 140 ? -32.183 1.766 71.502 1.00 60.19 140 GLY A CA 1
ATOM 1045 C C . GLY A 1 140 ? -32.618 2.975 72.339 1.00 60.19 140 GLY A C 1
ATOM 1046 O O . GLY A 1 140 ? -33.795 3.106 72.672 1.00 60.19 140 GLY A O 1
ATOM 1047 N N . VAL A 1 141 ? -31.695 3.901 72.627 1.00 57.44 141 VAL A N 1
ATOM 1048 C CA . VAL A 1 141 ? -31.989 5.126 73.394 1.00 57.44 141 VAL A CA 1
ATOM 1049 C C . VAL A 1 141 ? -32.742 6.158 72.544 1.00 57.44 141 VAL A C 1
ATOM 1051 O O . VAL A 1 141 ? -33.634 6.839 73.051 1.00 57.44 141 VAL A O 1
ATOM 1054 N N . VAL A 1 142 ? -32.455 6.231 71.240 1.00 57.66 142 VAL A N 1
ATOM 1055 C CA . VAL A 1 142 ? -33.160 7.127 70.304 1.00 57.66 142 VAL A CA 1
ATOM 1056 C C . VAL A 1 142 ? -34.588 6.639 70.019 1.00 57.66 142 VAL A C 1
ATOM 1058 O O . VAL A 1 142 ? -35.518 7.445 70.005 1.00 57.66 142 VAL A O 1
ATOM 1061 N N . ALA A 1 143 ? -34.800 5.326 69.878 1.00 56.34 143 ALA A N 1
ATOM 1062 C CA . ALA A 1 143 ? -36.129 4.754 69.635 1.00 56.34 143 ALA A CA 1
ATOM 1063 C C . ALA A 1 143 ? -37.098 4.938 70.822 1.00 56.34 143 ALA A C 1
ATOM 1065 O O . ALA A 1 143 ? -38.300 5.128 70.626 1.00 56.34 143 ALA A O 1
ATOM 1066 N N . PHE A 1 144 ? -36.585 4.939 72.057 1.00 52.62 144 PHE A N 1
ATOM 1067 C CA . PHE A 1 144 ? -37.404 5.145 73.255 1.00 52.62 144 PHE A CA 1
ATOM 1068 C C . PHE A 1 144 ? -37.836 6.612 73.441 1.00 52.62 144 PHE A C 1
ATOM 1070 O O . PHE A 1 144 ? -38.917 6.873 73.968 1.00 52.62 144 PHE A O 1
ATOM 1077 N N . LEU A 1 145 ? -37.041 7.576 72.961 1.00 56.06 145 LEU A N 1
ATOM 1078 C CA . LEU A 1 145 ? -37.358 9.007 73.067 1.00 56.06 145 LEU A CA 1
ATOM 1079 C C . LEU A 1 145 ? -38.291 9.526 71.960 1.00 56.06 145 LEU A C 1
ATOM 1081 O O . LEU A 1 145 ? -38.941 10.547 72.165 1.00 56.06 145 LEU A O 1
ATOM 1085 N N . LEU A 1 146 ? -38.424 8.814 70.835 1.00 57.38 146 LEU A N 1
ATOM 1086 C CA . LEU A 1 146 ? -39.362 9.169 69.758 1.00 57.38 146 LEU A CA 1
ATOM 1087 C C . LEU A 1 146 ? -40.781 8.592 69.942 1.00 57.38 146 LEU A C 1
ATOM 1089 O O . LEU A 1 146 ? -41.663 8.895 69.148 1.00 57.38 146 LEU A O 1
ATOM 1093 N N . SER A 1 147 ? -41.046 7.813 70.999 1.00 50.56 147 SER A N 1
ATOM 1094 C CA . SER A 1 147 ? -42.373 7.208 71.250 1.00 50.56 147 SER A CA 1
ATOM 1095 C C . SER A 1 147 ? -43.349 8.089 72.057 1.00 50.56 147 SER A C 1
ATOM 1097 O O . SER A 1 147 ? -44.279 7.579 72.681 1.00 50.56 147 SER A O 1
ATOM 1099 N N . ARG A 1 148 ? -43.188 9.419 72.051 1.00 53.03 148 ARG A N 1
ATOM 1100 C CA . ARG A 1 148 ? -44.243 10.357 72.481 1.00 53.03 148 ARG A CA 1
ATOM 1101 C C . ARG A 1 148 ? -44.408 11.483 71.462 1.00 53.03 148 ARG A C 1
ATOM 1103 O O . ARG A 1 148 ? -43.635 12.435 71.472 1.00 53.03 148 ARG A O 1
ATOM 1110 N N . GLY A 1 149 ? -45.451 11.380 70.641 1.00 37.91 149 GLY A N 1
ATOM 1111 C CA . GLY A 1 149 ? -45.905 12.446 69.749 1.00 37.91 149 GLY A CA 1
ATOM 1112 C C . GLY A 1 149 ? -46.887 11.942 68.693 1.00 37.91 149 GLY A C 1
ATOM 1113 O O . GLY A 1 149 ? -46.462 11.467 67.647 1.00 37.91 149 GLY A O 1
ATOM 1114 N N . ASP A 1 150 ? -48.184 12.040 68.996 1.00 51.94 150 ASP A N 1
ATOM 1115 C CA . ASP A 1 150 ? -49.297 12.016 68.037 1.00 51.94 150 ASP A CA 1
ATOM 1116 C C . ASP A 1 150 ? -49.119 13.065 66.926 1.00 51.94 150 ASP A C 1
ATOM 1118 O O . ASP A 1 150 ? -48.592 14.149 67.184 1.00 51.94 150 ASP A O 1
ATOM 1122 N N . GLY A 1 151 ? -49.668 12.807 65.732 1.00 38.75 151 GLY A N 1
ATOM 1123 C CA . GLY A 1 151 ? -49.940 13.880 64.772 1.00 38.75 151 GLY A CA 1
ATOM 1124 C C . GLY A 1 151 ? -49.994 13.463 63.307 1.00 38.75 151 GLY A C 1
ATOM 1125 O O . GLY A 1 151 ? -48.971 13.377 62.643 1.00 38.75 151 GLY A O 1
ATOM 1126 N N . ASP A 1 152 ? -51.222 13.262 62.843 1.00 52.09 152 ASP A N 1
ATOM 1127 C CA . ASP A 1 152 ? -51.715 13.159 61.465 1.00 52.09 152 ASP A CA 1
ATOM 1128 C C . ASP A 1 152 ? -51.108 14.188 60.475 1.00 52.09 152 ASP A C 1
ATOM 1130 O O . ASP A 1 152 ? -50.775 15.310 60.865 1.00 52.09 152 ASP A O 1
ATOM 1134 N N . GLY A 1 153 ? -50.998 13.845 59.182 1.00 36.78 153 GLY A N 1
ATOM 1135 C CA . GLY A 1 153 ? -50.454 14.768 58.174 1.00 36.78 153 GLY A CA 1
ATOM 1136 C C . GLY A 1 153 ? -50.155 14.177 56.792 1.00 36.78 153 GLY A C 1
ATOM 1137 O O . GLY A 1 153 ? -49.032 13.800 56.476 1.00 36.78 153 GLY A O 1
ATOM 1138 N N . THR A 1 154 ? -51.176 14.161 55.945 1.00 47.81 154 THR A N 1
ATOM 1139 C CA . THR A 1 154 ? -51.176 13.983 54.483 1.00 47.81 154 THR A CA 1
ATOM 1140 C C . THR A 1 154 ? -50.153 14.829 53.697 1.00 47.81 154 THR A C 1
ATOM 1142 O O . THR A 1 154 ? -50.030 16.020 53.969 1.00 47.81 154 THR A O 1
ATOM 1145 N N . GLY A 1 155 ? -49.591 14.283 52.599 1.00 41.06 155 GLY A N 1
ATOM 1146 C CA . GLY A 1 155 ? -49.265 15.074 51.392 1.00 41.06 155 GLY A CA 1
ATOM 1147 C C . GLY A 1 155 ? -47.946 14.771 50.658 1.00 41.06 155 GLY A C 1
ATOM 1148 O O . GLY A 1 155 ? -46.894 15.234 51.078 1.00 41.06 155 GLY A O 1
ATOM 1149 N N . GLY A 1 156 ? -48.030 14.115 49.488 1.00 41.88 156 GLY A N 1
ATOM 1150 C CA . GLY A 1 156 ? -47.063 14.273 48.384 1.00 41.88 156 GLY A CA 1
ATOM 1151 C C . GLY A 1 156 ? -46.120 13.097 48.094 1.00 41.88 156 GLY A C 1
ATOM 1152 O O . GLY A 1 156 ? -44.937 13.158 48.411 1.00 41.88 156 GLY A O 1
ATOM 1153 N N . SER A 1 157 ? -46.600 12.053 47.409 1.00 44.53 157 SER A N 1
ATOM 1154 C CA . SER A 1 157 ? -45.720 11.068 46.761 1.00 44.53 157 SER A CA 1
ATOM 1155 C C . SER A 1 157 ? -44.953 11.718 45.606 1.00 44.53 157 SER A C 1
ATOM 1157 O O . SER A 1 157 ? -45.479 11.856 44.504 1.00 44.53 157 SER A O 1
ATOM 1159 N N . GLY A 1 158 ? -43.696 12.090 45.843 1.00 53.44 158 GLY A N 1
ATOM 1160 C CA . GLY A 1 158 ? -42.723 12.327 44.778 1.00 53.44 158 GLY A CA 1
ATOM 1161 C C . GLY A 1 158 ? -42.283 10.991 44.179 1.00 53.44 158 GLY A C 1
ATOM 1162 O O . GLY A 1 158 ? -41.295 10.413 44.623 1.00 53.44 158 GLY A O 1
ATOM 1163 N N . VAL A 1 159 ? -43.040 10.461 43.216 1.00 70.56 159 VAL A N 1
ATOM 1164 C CA . VAL A 1 159 ? -42.612 9.301 42.418 1.00 70.56 159 VAL A CA 1
ATOM 1165 C C . VAL A 1 159 ? -41.553 9.795 41.432 1.00 70.56 159 VAL A C 1
ATOM 1167 O O . VAL A 1 159 ? -41.857 10.610 40.564 1.00 70.56 159 VAL A O 1
ATOM 1170 N N . LEU A 1 160 ? -40.303 9.350 41.593 1.00 76.06 160 LEU A N 1
ATOM 1171 C CA . LEU A 1 160 ? -39.239 9.644 40.629 1.00 76.06 160 LEU A CA 1
ATOM 1172 C C . LEU A 1 160 ? -39.533 8.926 39.297 1.00 76.06 160 LEU A C 1
ATOM 1174 O O . LEU A 1 160 ? -40.057 7.808 39.333 1.00 76.06 160 LEU A O 1
ATOM 1178 N N . PRO A 1 161 ? -39.191 9.519 38.139 1.00 81.19 161 PRO A N 1
ATOM 1179 C CA . PRO A 1 161 ? -39.421 8.894 36.842 1.00 81.19 161 PRO A CA 1
ATOM 1180 C C . PRO A 1 161 ? -38.608 7.597 36.703 1.00 81.19 161 PRO A C 1
ATOM 1182 O O . PRO A 1 161 ? -37.406 7.568 36.976 1.00 81.19 161 PRO A O 1
ATOM 1185 N N . GLY A 1 162 ? -39.276 6.517 36.305 1.00 83.50 162 GLY A N 1
ATOM 1186 C CA . GLY A 1 162 ? -38.692 5.224 35.960 1.00 83.50 162 GLY A CA 1
ATOM 1187 C C . GLY A 1 162 ? -38.112 5.183 34.543 1.00 83.50 162 GLY A C 1
ATOM 1188 O O . GLY A 1 162 ? -38.006 6.204 33.865 1.00 83.50 162 GLY A O 1
ATOM 1189 N N . LEU A 1 163 ? -37.722 3.984 34.099 1.00 87.75 163 LEU A N 1
ATOM 1190 C CA . LEU A 1 163 ? -37.149 3.760 32.768 1.00 87.75 163 LEU A CA 1
ATOM 1191 C C . LEU A 1 163 ? -38.076 4.317 31.677 1.00 87.75 163 LEU A C 1
ATOM 1193 O O . LEU A 1 163 ? -39.292 4.159 31.781 1.00 87.75 163 LEU A O 1
ATOM 1197 N N . SER A 1 164 ? -37.485 4.977 30.676 1.00 86.50 164 SER A N 1
ATOM 1198 C CA . SER A 1 164 ? -38.154 5.626 29.538 1.00 86.50 164 SER A CA 1
ATOM 1199 C C . SER A 1 164 ? -39.212 6.679 29.897 1.00 86.50 164 SER A C 1
ATOM 1201 O O . SER A 1 164 ? -39.994 7.099 29.043 1.00 86.50 164 SER A O 1
ATOM 1203 N N . GLN A 1 165 ? -39.220 7.170 31.140 1.00 89.06 165 GLN A N 1
ATOM 1204 C CA . GLN A 1 165 ? -40.032 8.320 31.526 1.00 89.06 165 GLN A CA 1
ATOM 1205 C C . GLN A 1 165 ? -39.284 9.639 31.291 1.00 89.06 165 GLN A C 1
ATOM 1207 O O . GLN A 1 165 ? -38.054 9.679 31.394 1.00 89.06 165 GLN A O 1
ATOM 1212 N N . PRO A 1 166 ? -40.017 10.727 30.990 1.00 86.62 166 PRO A N 1
ATOM 1213 C CA . PRO A 1 166 ? -39.414 12.027 30.772 1.00 86.62 166 PRO A CA 1
ATOM 1214 C C . PRO A 1 166 ? -38.772 12.579 32.049 1.00 86.62 166 PRO A C 1
ATOM 1216 O O . PRO A 1 166 ? -39.316 12.448 33.148 1.00 86.62 166 PRO A O 1
ATOM 1219 N N . CYS A 1 167 ? -37.633 13.237 31.883 1.00 85.81 167 CYS A N 1
ATOM 1220 C CA . CYS A 1 167 ? -36.884 13.933 32.922 1.00 85.81 167 CYS A CA 1
ATOM 1221 C C . CYS A 1 167 ? -36.501 15.334 32.440 1.00 85.81 167 CYS A C 1
ATOM 1223 O O . CYS A 1 167 ? -36.424 15.591 31.242 1.00 85.81 167 CYS A O 1
ATOM 1225 N N . ALA A 1 168 ? -36.284 16.254 33.377 1.00 78.38 168 ALA A N 1
ATOM 1226 C CA . ALA A 1 168 ? -35.840 17.610 33.079 1.00 78.38 168 ALA A CA 1
ATOM 1227 C C . ALA A 1 168 ? -34.436 17.828 33.653 1.00 78.38 168 ALA A C 1
ATOM 1229 O O . ALA A 1 168 ? -34.168 17.432 34.791 1.00 78.38 168 ALA A O 1
ATOM 1230 N N . GLU A 1 169 ? -33.559 18.489 32.889 1.00 61.00 169 GLU A N 1
ATOM 1231 C CA . GLU A 1 169 ? -32.256 18.972 33.362 1.00 61.00 169 GLU A CA 1
ATOM 1232 C C . GLU A 1 169 ? -32.464 20.085 34.406 1.00 61.00 169 GLU A C 1
ATOM 1234 O O . GLU A 1 169 ? -32.449 21.276 34.109 1.00 61.00 169 GLU A O 1
ATOM 1239 N N . GLY A 1 170 ? -32.760 19.694 35.643 1.00 64.06 170 GLY A N 1
ATOM 1240 C CA . GLY A 1 170 ? -33.000 20.617 36.751 1.00 64.06 170 GLY A CA 1
ATOM 1241 C C . GLY A 1 170 ? -33.559 19.906 37.975 1.00 64.06 170 GLY A C 1
ATOM 1242 O O . GLY A 1 170 ? -32.966 19.996 39.036 1.00 64.06 170 GLY A O 1
ATOM 1243 N N . GLU A 1 171 ? -34.648 19.151 37.803 1.00 54.22 171 GLU A N 1
ATOM 1244 C CA . GLU A 1 171 ? -35.264 18.207 38.756 1.00 54.22 171 GLU A CA 1
ATOM 1245 C C . GLU A 1 171 ? -36.494 17.590 38.044 1.00 54.22 171 GLU A C 1
ATOM 1247 O O . GLU A 1 171 ? -37.248 18.342 37.425 1.00 54.22 171 GLU A O 1
ATOM 1252 N N . PRO A 1 172 ? -36.722 16.259 38.055 1.00 58.72 172 PRO A N 1
ATOM 1253 C CA . PRO A 1 172 ? -36.349 15.303 39.088 1.00 58.72 172 PRO A CA 1
ATOM 1254 C C . PRO A 1 172 ? -35.253 14.327 38.647 1.00 58.72 172 PRO A C 1
ATOM 1256 O O . PRO A 1 172 ? -35.082 14.002 37.474 1.00 58.72 172 PRO A O 1
ATOM 1259 N N . ARG A 1 173 ? -34.531 13.812 39.644 1.00 73.19 173 ARG A N 1
ATOM 1260 C CA . ARG A 1 173 ? -33.619 12.677 39.484 1.00 73.19 173 ARG A CA 1
ATOM 1261 C C . ARG A 1 173 ? -34.416 11.477 38.980 1.00 73.19 173 ARG A C 1
ATOM 1263 O O . ARG A 1 173 ? -35.502 11.212 39.487 1.00 73.19 173 ARG A O 1
ATOM 1270 N N . CYS A 1 174 ? -33.886 10.751 38.009 1.00 84.31 174 CYS A N 1
ATOM 1271 C CA . CYS A 1 174 ? -34.460 9.464 37.653 1.00 84.31 174 CYS A CA 1
ATOM 1272 C C . CYS A 1 174 ? -34.419 8.519 38.868 1.00 84.31 174 CYS A C 1
ATOM 1274 O O . CYS A 1 174 ? -33.636 8.720 39.807 1.00 84.31 174 CYS A O 1
ATOM 1276 N N . ALA A 1 175 ? -35.274 7.497 38.872 1.00 85.81 175 ALA A N 1
ATOM 1277 C CA . ALA A 1 175 ? -35.208 6.440 39.875 1.00 85.81 175 ALA A CA 1
ATOM 1278 C C . ALA A 1 175 ? -33.794 5.816 39.920 1.00 85.81 175 ALA A C 1
ATOM 1280 O O . ALA A 1 175 ? -33.032 5.893 38.957 1.00 85.81 175 ALA A O 1
ATOM 1281 N N . GLY A 1 176 ? -33.415 5.235 41.062 1.00 86.19 176 GLY A N 1
ATOM 1282 C CA . GLY A 1 176 ? -32.042 4.771 41.294 1.00 86.19 176 GLY A CA 1
ATOM 1283 C C . GLY A 1 176 ? -31.513 3.855 40.181 1.00 86.19 176 GLY A C 1
ATOM 1284 O O . GLY A 1 176 ? -32.174 2.887 39.815 1.00 86.19 176 GLY A O 1
ATOM 1285 N N . GLY A 1 177 ? -30.316 4.166 39.669 1.00 85.50 177 GLY A N 1
ATOM 1286 C CA . GLY A 1 177 ? -29.675 3.435 38.567 1.00 85.50 177 GLY A CA 1
ATOM 1287 C C . GLY A 1 177 ? -30.026 3.939 37.162 1.00 85.50 177 GLY A C 1
ATOM 1288 O O . GLY A 1 177 ? -29.613 3.322 36.187 1.00 85.50 177 GLY A O 1
ATOM 1289 N N . LEU A 1 178 ? -30.769 5.043 37.048 1.00 89.38 178 LEU A N 1
ATOM 1290 C CA . LEU A 1 178 ? -31.096 5.695 35.782 1.00 89.38 178 LEU A CA 1
ATOM 1291 C C . LEU A 1 178 ? -30.438 7.084 35.700 1.00 89.38 178 LEU A C 1
ATOM 1293 O O . LEU A 1 178 ? -30.321 7.791 36.705 1.00 89.38 178 LEU A O 1
ATOM 1297 N N . VAL A 1 179 ? -30.078 7.504 34.491 1.00 89.75 179 VAL A N 1
ATOM 1298 C CA . VAL A 1 179 ? -29.550 8.831 34.161 1.00 89.75 179 VAL A CA 1
ATOM 1299 C C . VAL A 1 179 ? -30.456 9.512 33.135 1.00 89.75 179 VAL A C 1
ATOM 1301 O O . VAL A 1 179 ? -31.007 8.868 32.241 1.00 89.75 179 VAL A O 1
ATOM 1304 N N . CYS A 1 180 ? -30.636 10.823 33.283 1.00 88.50 180 CYS A N 1
ATOM 1305 C CA . CYS A 1 180 ? -31.358 11.630 32.307 1.00 88.50 180 CYS A CA 1
ATOM 1306 C C . CYS A 1 180 ? -30.434 11.909 31.118 1.00 88.50 180 CYS A C 1
ATOM 1308 O O . CYS A 1 180 ? -29.355 12.470 31.302 1.00 88.50 180 CYS A O 1
ATOM 1310 N N . THR A 1 181 ? -30.829 11.481 29.922 1.00 84.69 181 THR A N 1
ATOM 1311 C CA . THR A 1 181 ? -30.053 11.700 28.691 1.00 84.69 181 THR A CA 1
ATOM 1312 C C . THR A 1 181 ? -30.503 12.970 27.967 1.00 84.69 181 THR A C 1
ATOM 1314 O O . THR A 1 181 ? -31.543 13.542 28.294 1.00 84.69 181 THR A O 1
ATOM 1317 N N . GLY A 1 182 ? -29.752 13.400 26.946 1.00 77.88 182 GLY A N 1
ATOM 1318 C CA . GLY A 1 182 ? -30.086 14.583 26.136 1.00 77.88 182 GLY A CA 1
ATOM 1319 C C . GLY A 1 182 ? -31.441 14.505 25.414 1.00 77.88 182 GLY A C 1
ATOM 1320 O O . GLY A 1 182 ? -31.980 15.531 25.009 1.00 77.88 182 GLY A O 1
ATOM 1321 N N . GLU A 1 183 ? -32.041 13.314 25.311 1.00 80.44 183 GLU A N 1
ATOM 1322 C CA . GLU A 1 183 ? -33.406 13.113 24.803 1.00 80.44 183 GLU A CA 1
ATOM 1323 C C . GLU A 1 183 ? -34.492 13.401 25.859 1.00 80.44 183 GLU A C 1
ATOM 1325 O O . GLU A 1 183 ? -35.675 13.179 25.611 1.00 80.44 183 GLU A O 1
ATOM 1330 N N . SER A 1 184 ? -34.112 13.920 27.035 1.00 86.44 184 SER A N 1
ATOM 1331 C CA . SER A 1 184 ? -35.009 14.179 28.172 1.00 86.44 184 SER A CA 1
ATOM 1332 C C . SER A 1 184 ? -35.719 12.917 28.673 1.00 86.44 184 SER A C 1
ATOM 1334 O O . SER A 1 184 ? -36.848 12.991 29.154 1.00 86.44 184 SER A O 1
ATOM 1336 N N . LEU A 1 185 ? -35.069 11.754 28.563 1.00 89.75 185 LEU A N 1
ATOM 1337 C CA . LEU A 1 185 ? -35.573 10.454 29.014 1.00 89.75 185 LEU A CA 1
ATOM 1338 C C . LEU A 1 185 ? -34.618 9.813 30.027 1.00 89.75 185 LEU A C 1
ATOM 1340 O O . LEU A 1 185 ? -33.394 9.894 29.886 1.00 89.75 185 LEU A O 1
ATOM 1344 N N . CYS A 1 186 ? -35.191 9.140 31.025 1.00 91.50 186 CYS A N 1
ATOM 1345 C CA . CYS A 1 186 ? -34.459 8.337 31.999 1.00 91.50 186 CYS A CA 1
ATOM 1346 C C . CYS A 1 186 ? -34.067 6.976 31.412 1.00 91.50 186 CYS A C 1
ATOM 1348 O O . CYS A 1 186 ? -34.929 6.117 31.212 1.00 91.50 186 CYS A O 1
ATOM 1350 N N . LEU A 1 187 ? -32.770 6.760 31.187 1.00 92.06 187 LEU A N 1
ATOM 1351 C CA . LEU A 1 187 ? -32.204 5.494 30.708 1.00 92.06 187 LEU A CA 1
ATOM 1352 C C . LEU A 1 187 ? -31.269 4.876 31.751 1.00 92.06 187 LEU A C 1
ATOM 1354 O O . LEU A 1 187 ? -30.739 5.578 32.606 1.00 92.06 187 LEU A O 1
ATOM 1358 N N . GLY A 1 188 ? -31.074 3.561 31.695 1.00 91.81 188 GLY A N 1
ATOM 1359 C CA . GLY A 1 188 ? -30.188 2.816 32.587 1.00 91.81 188 GLY A CA 1
ATOM 1360 C C . GLY A 1 188 ? -28.744 3.298 32.533 1.00 91.81 188 GLY A C 1
ATOM 1361 O O . GLY A 1 188 ? -28.161 3.387 31.453 1.00 91.81 188 GLY A O 1
ATOM 1362 N N . ASP A 1 189 ? -28.165 3.583 33.697 1.00 91.25 189 ASP A N 1
ATOM 1363 C CA . ASP A 1 189 ? -26.726 3.802 33.844 1.00 91.25 189 ASP A CA 1
ATOM 1364 C C . ASP A 1 189 ? -25.970 2.459 33.798 1.00 91.25 189 ASP A C 1
ATOM 1366 O O . ASP A 1 189 ? -26.564 1.378 33.786 1.00 91.25 189 ASP A O 1
ATOM 1370 N N . THR A 1 190 ? -24.642 2.505 33.773 1.00 90.50 190 THR A N 1
ATOM 1371 C CA . THR A 1 190 ? -23.781 1.319 33.777 1.00 90.50 190 THR A CA 1
ATOM 1372 C C . THR A 1 190 ? -24.133 0.391 34.947 1.00 90.50 190 THR A C 1
ATOM 1374 O O . THR A 1 190 ? -24.135 0.803 36.106 1.00 90.50 190 THR A O 1
ATOM 1377 N N . GLY A 1 191 ? -24.418 -0.879 34.656 1.00 89.62 191 GLY A N 1
ATOM 1378 C CA . GLY A 1 191 ? -24.863 -1.862 35.648 1.00 89.62 191 GLY A CA 1
ATOM 1379 C C . GLY A 1 191 ? -26.385 -1.985 35.804 1.00 89.62 191 GLY A C 1
ATOM 1380 O O . GLY A 1 191 ? -26.839 -2.878 36.519 1.00 89.62 191 GLY A O 1
ATOM 1381 N N . PHE A 1 192 ? -27.185 -1.133 35.153 1.00 93.25 192 PHE A N 1
ATOM 1382 C CA . PHE A 1 192 ? -28.647 -1.234 35.171 1.00 93.25 192 PHE A CA 1
ATOM 1383 C C . PHE A 1 192 ? -29.137 -2.432 34.344 1.00 93.25 192 PHE A C 1
ATOM 1385 O O . PHE A 1 192 ? -28.569 -2.746 33.300 1.00 93.25 192 PHE A O 1
ATOM 1392 N N . ALA A 1 193 ? -30.196 -3.106 34.796 1.00 92.44 193 ALA A N 1
ATOM 1393 C CA . ALA A 1 193 ? -30.767 -4.240 34.074 1.00 92.44 193 ALA A CA 1
ATOM 1394 C C . ALA A 1 193 ? -31.508 -3.774 32.812 1.00 92.44 193 ALA A C 1
ATOM 1396 O O . ALA A 1 193 ? -32.337 -2.869 32.872 1.00 92.44 193 ALA A O 1
ATOM 1397 N N . CYS A 1 194 ? -31.258 -4.415 31.678 1.00 93.12 194 CYS A N 1
ATOM 1398 C CA . CYS A 1 194 ? -31.820 -4.024 30.387 1.00 93.12 194 CYS A CA 1
ATOM 1399 C C . CYS A 1 194 ? -32.348 -5.236 29.613 1.00 93.12 194 CYS A C 1
ATOM 1401 O O . CYS A 1 194 ? -31.863 -6.355 29.773 1.00 93.12 194 CYS A O 1
ATOM 1403 N N . GLY A 1 195 ? -33.367 -5.006 28.780 1.00 91.94 195 GLY A N 1
ATOM 1404 C CA . GLY A 1 195 ? -33.868 -5.991 27.812 1.00 91.94 195 GLY A CA 1
ATOM 1405 C C . GLY A 1 195 ? -33.441 -5.695 26.373 1.00 91.94 195 GLY A C 1
ATOM 1406 O O . GLY A 1 195 ? -33.422 -6.596 25.541 1.00 91.94 195 GLY A O 1
ATOM 1407 N N . GLU A 1 196 ? -33.092 -4.442 26.092 1.00 91.56 196 GLU A N 1
ATOM 1408 C CA . GLU A 1 196 ? -32.676 -3.948 24.783 1.00 91.56 196 GLU A CA 1
ATOM 1409 C C . GLU A 1 196 ? -31.726 -2.757 24.946 1.00 91.56 196 GLU A C 1
ATOM 1411 O O . GLU A 1 196 ? -31.716 -2.095 25.988 1.00 91.56 196 GLU A O 1
ATOM 1416 N N . ASP A 1 197 ? -30.959 -2.459 23.901 1.00 87.31 197 ASP A N 1
ATOM 1417 C CA . ASP A 1 197 ? -29.974 -1.373 23.876 1.00 87.31 197 ASP A CA 1
ATOM 1418 C C . ASP A 1 197 ? -30.583 -0.007 24.200 1.00 87.31 197 ASP A C 1
ATOM 1420 O O . ASP A 1 197 ? -30.006 0.763 24.964 1.00 87.31 197 ASP A O 1
ATOM 1424 N N . ALA A 1 198 ? -31.795 0.261 23.705 1.00 88.50 198 ALA A N 1
ATOM 1425 C CA . ALA A 1 198 ? -32.514 1.512 23.943 1.00 88.50 198 ALA A CA 1
ATOM 1426 C C . ALA A 1 198 ? -32.845 1.761 25.426 1.00 88.50 198 ALA A C 1
ATOM 1428 O O . ALA A 1 198 ? -33.160 2.886 25.801 1.00 88.50 198 ALA A O 1
ATOM 1429 N N . SER A 1 199 ? -32.763 0.736 26.284 1.00 91.88 199 SER A N 1
ATOM 1430 C CA . SER A 1 199 ? -32.944 0.887 27.733 1.00 91.88 199 SER A CA 1
ATOM 1431 C C . SER A 1 199 ? -31.720 1.486 28.434 1.00 91.88 199 SER A C 1
ATOM 1433 O O . SER A 1 199 ? -31.835 1.904 29.583 1.00 91.88 199 SER A O 1
ATOM 1435 N N . CYS A 1 200 ? -30.554 1.514 27.786 1.00 91.81 200 CYS A N 1
ATOM 1436 C CA . CYS A 1 200 ? -29.291 1.951 28.374 1.00 91.81 200 CYS A CA 1
ATOM 1437 C C . CYS A 1 200 ? -28.886 3.329 27.856 1.00 91.81 200 CYS A C 1
ATOM 1439 O O . CYS A 1 200 ? -28.956 3.595 26.660 1.00 91.81 200 CYS A O 1
ATOM 1441 N N . ALA A 1 201 ? -28.363 4.184 28.734 1.00 89.25 201 ALA A N 1
ATOM 1442 C CA . ALA A 1 201 ? -27.837 5.491 28.339 1.00 89.25 201 ALA A CA 1
ATOM 1443 C C . ALA A 1 201 ? -26.631 5.376 27.391 1.00 89.25 201 ALA A C 1
ATOM 1445 O O . ALA A 1 201 ? -26.427 6.231 26.537 1.00 89.25 201 ALA A O 1
ATOM 1446 N N . SER A 1 202 ? -25.865 4.289 27.510 1.00 86.94 202 SER A N 1
ATOM 1447 C CA . SER A 1 202 ? -24.780 3.919 26.596 1.00 86.94 202 SER A CA 1
ATOM 1448 C C . SER A 1 202 ? -25.251 3.271 25.291 1.00 86.94 202 SER A C 1
ATOM 1450 O O . SER A 1 202 ? -24.418 2.951 24.451 1.00 86.94 202 SER A O 1
ATOM 1452 N N . GLN A 1 203 ? -26.554 3.007 25.145 1.00 87.56 203 GLN A N 1
ATOM 1453 C CA . GLN A 1 203 ? -27.136 2.196 24.072 1.00 87.56 203 GLN A CA 1
ATOM 1454 C C . GLN A 1 203 ? -26.521 0.792 23.934 1.00 87.56 203 GLN A C 1
ATOM 1456 O O . GLN A 1 203 ? -26.506 0.227 22.845 1.00 87.56 203 GLN A O 1
ATOM 1461 N N . ARG A 1 204 ? -25.982 0.229 25.024 1.00 88.19 204 ARG A N 1
ATOM 1462 C CA . ARG A 1 204 ? -25.349 -1.096 25.024 1.00 88.19 204 ARG A CA 1
ATOM 1463 C C . ARG A 1 204 ? -25.899 -1.968 26.140 1.00 88.19 204 ARG A C 1
ATOM 1465 O O . ARG A 1 204 ? -25.481 -1.837 27.293 1.00 88.19 204 ARG A O 1
ATOM 1472 N N . CYS A 1 205 ? -26.786 -2.890 25.780 1.00 91.38 205 CYS A N 1
ATOM 1473 C CA . CYS A 1 205 ? -27.298 -3.926 26.661 1.00 91.38 205 CYS A CA 1
ATOM 1474 C C . CYS A 1 205 ? -26.587 -5.257 26.394 1.00 91.38 205 CYS A C 1
ATOM 1476 O O . CYS A 1 205 ? -26.868 -5.945 25.416 1.00 91.38 205 CYS A O 1
ATOM 1478 N N . VAL A 1 206 ? -25.669 -5.652 27.278 1.00 89.56 206 VAL A N 1
ATOM 1479 C CA . VAL A 1 206 ? -24.897 -6.894 27.121 1.00 89.56 206 VAL A CA 1
ATOM 1480 C C . VAL A 1 206 ? -25.190 -7.810 28.297 1.00 89.56 206 VAL A C 1
ATOM 1482 O O . VAL A 1 206 ? -25.072 -7.403 29.451 1.00 89.56 206 VAL A O 1
ATOM 1485 N N . GLU A 1 207 ? -25.609 -9.042 28.001 1.00 90.75 207 GLU A N 1
ATOM 1486 C CA . GLU A 1 207 ? -25.987 -10.045 29.011 1.00 90.75 207 GLU A CA 1
ATOM 1487 C C . GLU A 1 207 ? -27.025 -9.515 30.024 1.00 90.75 207 GLU A C 1
ATOM 1489 O O . GLU A 1 207 ? -26.989 -9.818 31.216 1.00 90.75 207 GLU A O 1
ATOM 1494 N N . GLY A 1 208 ? -27.963 -8.690 29.542 1.00 92.88 208 GLY A N 1
ATOM 1495 C CA . GLY A 1 208 ? -29.041 -8.110 30.347 1.00 92.88 208 GLY A CA 1
ATOM 1496 C C . GLY A 1 208 ? -28.609 -6.967 31.267 1.00 92.88 208 GLY A C 1
ATOM 1497 O O . GLY A 1 208 ? -29.382 -6.576 32.141 1.00 92.88 208 GLY A O 1
ATOM 1498 N N . THR A 1 209 ? -27.396 -6.432 31.095 1.00 94.31 209 THR A N 1
ATOM 1499 C CA . THR A 1 209 ? -26.868 -5.317 31.892 1.00 94.31 209 THR A CA 1
ATOM 1500 C C . THR A 1 209 ? -26.301 -4.213 30.998 1.00 94.31 209 THR A C 1
ATOM 1502 O O . THR A 1 209 ? -25.589 -4.483 30.030 1.00 94.31 209 THR A O 1
ATOM 1505 N N . CYS A 1 210 ? -26.583 -2.954 31.333 1.00 93.44 210 CYS A N 1
ATOM 1506 C CA . CYS A 1 210 ? -26.033 -1.800 30.634 1.00 93.44 210 CYS A CA 1
ATOM 1507 C C . CYS A 1 210 ? -24.516 -1.721 30.829 1.00 93.44 210 CYS A C 1
ATOM 1509 O O . CYS A 1 210 ? -24.029 -1.648 31.959 1.00 93.44 210 CYS A O 1
ATOM 1511 N N . GLN A 1 211 ? -23.766 -1.728 29.730 1.00 90.94 211 GLN A N 1
ATOM 1512 C CA . GLN A 1 211 ? -22.302 -1.629 29.730 1.00 90.94 211 GLN A CA 1
ATOM 1513 C C . GLN A 1 211 ? -21.846 -0.206 29.391 1.00 90.94 211 GLN A C 1
ATOM 1515 O O . GLN A 1 211 ? -22.580 0.507 28.705 1.00 90.94 211 GLN A O 1
ATOM 1520 N N . PRO A 1 212 ? -20.648 0.228 29.818 1.00 88.62 212 PRO A N 1
ATOM 1521 C CA . PRO A 1 212 ? -20.119 1.525 29.415 1.00 88.62 212 PRO A CA 1
ATOM 1522 C C . PRO A 1 212 ? -19.768 1.546 27.910 1.00 88.62 212 PRO A C 1
ATOM 1524 O O . PRO A 1 212 ? -19.549 0.483 27.316 1.00 88.62 212 PRO A O 1
ATOM 1527 N N . PRO A 1 213 ? -19.672 2.739 27.288 1.00 86.50 213 PRO A N 1
ATOM 1528 C CA . PRO A 1 213 ? -19.146 2.885 25.934 1.00 86.50 213 PRO A CA 1
ATOM 1529 C C . PRO A 1 213 ? -17.717 2.348 25.830 1.00 86.50 213 PRO A C 1
ATOM 1531 O O . PRO A 1 213 ? -16.937 2.380 26.787 1.00 86.50 213 PRO A O 1
ATOM 1534 N N . LEU A 1 214 ? -17.360 1.874 24.646 1.00 91.19 214 LEU A N 1
ATOM 1535 C CA . LEU A 1 214 ? -16.082 1.242 24.373 1.00 91.19 214 LEU A CA 1
ATOM 1536 C C . LEU A 1 214 ? -14.964 2.269 24.159 1.00 91.19 214 LEU A C 1
ATOM 1538 O O . LEU A 1 214 ? -15.128 3.272 23.465 1.00 91.19 214 LEU A O 1
ATOM 1542 N N . GLY A 1 215 ? -13.796 2.004 24.746 1.00 92.44 215 GLY A N 1
ATOM 1543 C CA . GLY A 1 215 ? -12.619 2.863 24.613 1.00 92.44 215 GLY A CA 1
ATOM 1544 C C . GLY A 1 215 ? -11.861 2.666 23.297 1.00 92.44 215 GLY A C 1
ATOM 1545 O O . GLY A 1 215 ? -12.117 1.731 22.538 1.00 92.44 215 GLY A O 1
ATOM 1546 N N . LEU A 1 216 ? -10.870 3.526 23.062 1.00 94.56 216 LEU A N 1
ATOM 1547 C CA . LEU A 1 216 ? -9.988 3.487 21.891 1.00 94.56 216 LEU A CA 1
ATOM 1548 C C . LEU A 1 216 ? -9.372 2.092 21.677 1.00 94.56 216 LEU A C 1
ATOM 1550 O O . LEU A 1 216 ? -8.797 1.513 22.599 1.00 94.56 216 LEU A O 1
ATOM 1554 N N . GLY A 1 217 ? -9.486 1.568 20.456 1.00 91.88 217 GLY A N 1
ATOM 1555 C CA . GLY A 1 217 ? -8.981 0.247 20.069 1.00 91.88 217 GLY A CA 1
ATOM 1556 C C . GLY A 1 217 ? -9.844 -0.940 20.515 1.00 91.88 217 GLY A C 1
ATOM 1557 O O . GLY A 1 217 ? -9.427 -2.084 20.347 1.00 91.88 217 GLY A O 1
ATOM 1558 N N . SER A 1 218 ? -11.027 -0.698 21.083 1.00 94.31 218 SER A N 1
ATOM 1559 C CA . SER A 1 218 ? -11.996 -1.756 21.404 1.00 94.31 218 SER A CA 1
ATOM 1560 C C . SER A 1 218 ? -12.793 -2.171 20.169 1.00 94.31 218 SER A C 1
ATOM 1562 O O . SER A 1 218 ? -13.037 -1.342 19.294 1.00 94.31 218 SER A O 1
ATOM 1564 N N . ALA A 1 219 ? -13.232 -3.431 20.120 1.00 92.50 219 ALA A N 1
ATOM 1565 C CA . ALA A 1 219 ? -14.040 -3.948 19.018 1.00 92.50 219 ALA A CA 1
ATOM 1566 C C . ALA A 1 219 ? -15.478 -3.411 19.059 1.00 92.50 219 ALA A C 1
ATOM 1568 O O . ALA A 1 219 ? -16.128 -3.518 20.094 1.00 92.50 219 ALA A O 1
ATOM 1569 N N . CYS A 1 220 ? -15.981 -2.888 17.946 1.00 92.00 220 CYS A N 1
ATOM 1570 C CA . CYS A 1 220 ? -17.300 -2.260 17.827 1.00 92.00 220 CYS A CA 1
ATOM 1571 C C . CYS A 1 220 ? -18.049 -2.750 16.584 1.00 92.00 220 CYS A C 1
ATOM 1573 O O . CYS A 1 220 ? -17.440 -3.282 15.654 1.00 92.00 220 CYS A O 1
ATOM 1575 N N . GLU A 1 221 ? -19.363 -2.527 16.551 1.00 90.19 221 GLU A N 1
ATOM 1576 C CA . GLU A 1 221 ? -20.206 -2.796 15.378 1.00 90.19 221 GLU A CA 1
ATOM 1577 C C . GLU A 1 221 ? -20.779 -1.503 14.778 1.00 90.19 221 GLU A C 1
ATOM 1579 O O . GLU A 1 221 ? -21.015 -1.428 13.572 1.00 90.19 221 GLU A O 1
ATOM 1584 N N . ALA A 1 222 ? -20.968 -0.465 15.597 1.00 88.62 222 ALA A N 1
ATOM 1585 C CA . ALA A 1 222 ? -21.469 0.838 15.179 1.00 88.62 222 ALA A CA 1
ATOM 1586 C C . ALA A 1 222 ? -20.802 1.992 15.944 1.00 88.62 222 ALA A C 1
ATOM 1588 O O . ALA A 1 222 ? -20.305 1.825 17.053 1.00 88.62 222 ALA A O 1
ATOM 1589 N N . ASP A 1 223 ? -20.847 3.205 15.383 1.00 89.44 223 ASP A N 1
ATOM 1590 C CA . ASP A 1 223 ? -20.245 4.405 15.992 1.00 89.44 223 ASP A CA 1
ATOM 1591 C C . ASP A 1 223 ? -20.724 4.680 17.423 1.00 89.44 223 ASP A C 1
ATOM 1593 O O . ASP A 1 223 ? -19.937 5.108 18.263 1.00 89.44 223 ASP A O 1
ATOM 1597 N N . ARG A 1 224 ? -22.002 4.395 17.705 1.00 84.94 224 ARG A N 1
ATOM 1598 C CA . ARG A 1 224 ? -22.628 4.577 19.027 1.00 84.94 224 ARG A CA 1
ATOM 1599 C C . ARG A 1 224 ? -22.000 3.715 20.124 1.00 84.94 224 ARG A C 1
ATOM 1601 O O . ARG A 1 224 ? -22.167 4.011 21.299 1.00 84.94 224 ARG A O 1
ATOM 1608 N N . ASP A 1 225 ? -21.318 2.636 19.740 1.00 88.06 225 ASP A N 1
ATOM 1609 C CA . ASP A 1 225 ? -20.677 1.732 20.688 1.00 88.06 225 ASP A CA 1
ATOM 1610 C C . ASP A 1 225 ? -19.466 2.371 21.351 1.00 88.06 225 ASP A C 1
ATOM 1612 O O . ASP A 1 225 ? -19.073 1.981 22.450 1.00 88.06 225 ASP A O 1
ATOM 1616 N N . CYS A 1 226 ? -18.846 3.312 20.647 1.00 92.38 226 CYS A N 1
ATOM 1617 C CA . CYS A 1 226 ? -17.588 3.910 21.016 1.00 92.38 226 CYS A CA 1
ATOM 1618 C C . CYS A 1 226 ? -17.802 5.153 21.879 1.00 92.38 226 CYS A C 1
ATOM 1620 O O . CYS A 1 226 ? -18.754 5.912 21.708 1.00 92.38 226 CYS A O 1
ATOM 1622 N N . LEU A 1 227 ? -16.873 5.392 22.800 1.00 92.19 227 LEU A N 1
ATOM 1623 C CA . LEU A 1 227 ? -16.843 6.614 23.590 1.00 92.19 227 LEU A CA 1
ATOM 1624 C C . LEU A 1 227 ? -16.634 7.823 22.669 1.00 92.19 227 LEU A C 1
ATOM 1626 O O . LEU A 1 227 ? -15.632 7.884 21.962 1.00 92.19 227 LEU A O 1
ATOM 1630 N N . GLU A 1 228 ? -17.529 8.810 22.692 1.00 89.00 228 GLU A N 1
ATOM 1631 C CA . GLU A 1 228 ? -17.345 10.021 21.885 1.00 89.00 228 GLU A CA 1
ATOM 1632 C C . GLU A 1 228 ? -16.015 10.731 22.222 1.00 89.00 228 GLU A C 1
ATOM 1634 O O . GLU A 1 228 ? -15.659 10.845 23.399 1.00 89.00 228 GLU A O 1
ATOM 1639 N N . PRO A 1 229 ? -15.252 11.215 21.219 1.00 90.50 229 PRO A N 1
ATOM 1640 C CA . PRO A 1 229 ? -15.609 11.388 19.804 1.00 90.50 229 PRO A CA 1
ATOM 1641 C C . PRO A 1 229 ? -15.240 10.205 18.887 1.00 90.50 229 PRO A C 1
ATOM 1643 O O . PRO A 1 229 ? -15.192 10.378 17.669 1.00 90.50 229 PRO A O 1
ATOM 1646 N N . LEU A 1 230 ? -14.926 9.029 19.432 1.00 94.38 230 LEU A N 1
ATOM 1647 C CA . LEU A 1 230 ? -14.509 7.872 18.640 1.00 94.38 230 LEU A CA 1
ATOM 1648 C C . LEU A 1 230 ? -15.611 7.427 17.660 1.00 94.38 230 LEU A C 1
ATOM 1650 O O . LEU A 1 230 ? -16.805 7.691 17.848 1.00 94.38 230 LEU A O 1
ATOM 1654 N N . ARG A 1 231 ? -15.191 6.753 16.592 1.00 94.44 231 ARG A N 1
ATOM 1655 C CA . ARG A 1 231 ? -16.056 6.166 15.564 1.00 94.44 231 ARG A CA 1
ATOM 1656 C C . ARG A 1 231 ? -15.640 4.729 15.314 1.00 94.44 231 ARG A C 1
ATOM 1658 O O . ARG A 1 231 ? -14.469 4.385 15.474 1.00 94.44 231 ARG A O 1
ATOM 1665 N N . CYS A 1 232 ? -16.594 3.905 14.920 1.00 94.38 232 CYS A N 1
ATOM 1666 C CA . CYS A 1 232 ? -16.334 2.525 14.588 1.00 94.38 232 CYS A CA 1
ATOM 1667 C C . CYS A 1 232 ? -15.815 2.434 13.153 1.00 94.38 232 CYS A C 1
ATOM 1669 O O . CYS A 1 232 ? -16.549 2.653 12.191 1.00 94.38 232 CYS A O 1
ATOM 1671 N N . HIS A 1 233 ? -14.533 2.118 13.003 1.00 94.94 233 HIS A N 1
ATOM 1672 C CA . HIS A 1 233 ? -13.886 1.974 11.707 1.00 94.94 233 HIS A CA 1
ATOM 1673 C C . HIS A 1 233 ? -13.170 0.630 11.639 1.00 94.94 233 HIS A C 1
ATOM 1675 O O . HIS A 1 233 ? -12.392 0.292 12.527 1.00 94.94 233 HIS A O 1
ATOM 1681 N N . GLU A 1 234 ? -13.491 -0.161 10.612 1.00 93.00 234 GLU A N 1
ATOM 1682 C CA . GLU A 1 234 ? -12.995 -1.537 10.446 1.00 93.00 234 GLU A CA 1
ATOM 1683 C C . GLU A 1 234 ? -13.181 -2.418 11.701 1.00 93.00 234 GLU A C 1
ATOM 1685 O O . GLU A 1 234 ? -12.365 -3.282 12.015 1.00 93.00 234 GLU A O 1
ATOM 1690 N N . GLY A 1 235 ? -14.283 -2.198 12.427 1.00 93.81 235 GLY A N 1
ATOM 1691 C CA . GLY A 1 235 ? -14.631 -2.954 13.632 1.00 93.81 235 GLY A CA 1
ATOM 1692 C C . GLY A 1 235 ? -13.870 -2.535 14.890 1.00 93.81 235 GLY A C 1
ATOM 1693 O O . GLY A 1 235 ? -13.946 -3.244 15.889 1.00 93.81 235 GLY A O 1
ATOM 1694 N N . LEU A 1 236 ? -13.149 -1.408 14.874 1.00 96.06 236 LEU A N 1
ATOM 1695 C CA . LEU A 1 236 ? -12.452 -0.849 16.033 1.00 96.06 236 LEU A CA 1
ATOM 1696 C C . LEU A 1 236 ? -12.884 0.595 16.308 1.00 96.06 236 LEU A C 1
ATOM 1698 O O . LEU A 1 236 ? -13.099 1.383 15.389 1.00 96.06 236 LEU A O 1
ATOM 1702 N N . CYS A 1 237 ? -12.965 0.965 17.585 1.00 96.50 237 CYS A N 1
ATOM 1703 C CA . CYS A 1 237 ? -13.193 2.347 17.991 1.00 96.50 237 CYS A CA 1
ATOM 1704 C C . CYS A 1 237 ? -11.925 3.173 17.760 1.00 96.50 237 CYS A C 1
ATOM 1706 O O . CYS A 1 237 ? -10.970 3.068 18.534 1.00 96.50 237 CYS A O 1
ATOM 1708 N N . LEU A 1 238 ? -11.924 3.990 16.709 1.00 96.38 238 LEU A N 1
ATOM 1709 C CA . LEU A 1 238 ? -10.804 4.826 16.288 1.00 96.38 238 LEU A CA 1
ATOM 1710 C C . LEU A 1 238 ? -11.158 6.315 16.345 1.00 96.38 238 LEU A C 1
ATOM 1712 O O . LEU A 1 238 ? -12.314 6.732 16.398 1.00 96.38 238 LEU A O 1
ATOM 1716 N N . GLN A 1 239 ? -10.115 7.125 16.361 1.00 96.31 239 GLN A N 1
ATOM 1717 C CA . GLN A 1 239 ? -10.142 8.562 16.522 1.00 96.31 239 GLN A CA 1
ATOM 1718 C C . GLN A 1 239 ? -10.331 9.250 15.151 1.00 96.31 239 GLN A C 1
ATOM 1720 O O . GLN A 1 239 ? -9.592 8.933 14.212 1.00 96.31 239 GLN A O 1
ATOM 1725 N N . PRO A 1 240 ? -11.294 10.180 14.993 1.00 93.94 240 PRO A N 1
ATOM 1726 C CA . PRO A 1 240 ? -11.469 10.913 13.740 1.00 93.94 240 PRO A CA 1
ATOM 1727 C C . PRO A 1 240 ? -10.354 11.943 13.515 1.00 93.94 240 PRO A C 1
ATOM 1729 O O . PRO A 1 240 ? -9.657 12.343 14.452 1.00 93.94 240 PRO A O 1
ATOM 1732 N N . ASP A 1 241 ? -10.211 12.413 12.276 1.00 91.19 241 ASP A N 1
ATOM 1733 C CA . ASP A 1 241 ? -9.227 13.440 11.921 1.00 91.19 241 ASP A CA 1
ATOM 1734 C C . ASP A 1 241 ? -9.402 14.725 12.752 1.00 91.19 241 ASP A C 1
ATOM 1736 O O . ASP A 1 241 ? -10.512 15.114 13.117 1.00 91.19 241 ASP A O 1
ATOM 1740 N N . GLY A 1 242 ? -8.289 15.383 13.078 1.00 89.56 242 GLY A N 1
ATOM 1741 C CA . GLY A 1 242 ? -8.227 16.551 13.963 1.00 89.56 242 GLY A CA 1
ATOM 1742 C C . GLY A 1 242 ? -8.178 16.221 15.459 1.00 89.56 242 GLY A C 1
ATOM 1743 O O . GLY A 1 242 ? -7.985 17.116 16.279 1.00 89.56 242 GLY A O 1
ATOM 1744 N N . SER A 1 243 ? -8.323 14.953 15.834 1.00 94.19 243 SER A N 1
ATOM 1745 C CA . SER A 1 243 ? -8.275 14.521 17.231 1.00 94.19 243 SER A CA 1
ATOM 1746 C C . SER A 1 243 ? -6.854 14.187 17.703 1.00 94.19 243 SER A C 1
ATOM 1748 O O . SER A 1 243 ? -6.017 13.819 16.878 1.00 94.19 243 SER A O 1
ATOM 1750 N N . PRO A 1 244 ? -6.566 14.254 19.016 1.00 94.00 244 PRO A N 1
ATOM 1751 C CA . PRO A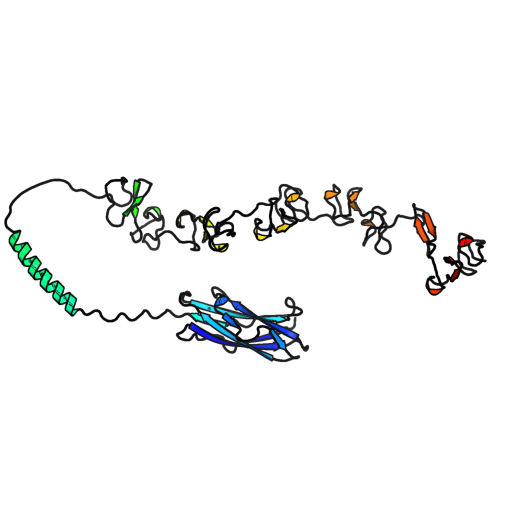 1 244 ? -5.249 13.915 19.537 1.00 94.00 244 PRO A CA 1
ATOM 1752 C C . PRO A 1 244 ? -4.943 12.423 19.369 1.00 94.00 244 PRO A C 1
ATOM 1754 O O . PRO A 1 244 ? -5.826 11.581 19.496 1.00 94.00 244 PRO A O 1
ATOM 1757 N N . CYS A 1 245 ? -3.679 12.091 19.139 1.00 94.31 245 CYS A N 1
ATOM 1758 C CA . CYS A 1 245 ? -3.204 10.720 19.013 1.00 94.31 245 CYS A CA 1
ATOM 1759 C C . CYS A 1 245 ? -1.761 10.592 19.504 1.00 94.31 245 CYS A C 1
ATOM 1761 O O . CYS A 1 245 ? -0.993 11.554 19.533 1.00 94.31 245 CYS A O 1
ATOM 1763 N N . THR A 1 246 ? -1.369 9.374 19.869 1.00 94.31 246 THR A N 1
ATOM 1764 C CA . THR A 1 246 ? 0.028 9.018 20.170 1.00 94.31 246 THR A CA 1
ATOM 1765 C C . THR A 1 246 ? 0.611 8.023 19.174 1.00 94.31 246 THR A C 1
ATOM 1767 O O . THR A 1 246 ? 1.825 7.841 19.121 1.00 94.31 246 THR A O 1
ATOM 1770 N N . SER A 1 247 ? -0.233 7.379 18.364 1.00 92.25 247 SER A N 1
ATOM 1771 C CA . SER A 1 247 ? 0.199 6.468 17.306 1.00 92.25 247 SER A CA 1
ATOM 1772 C C . SER A 1 247 ? -0.800 6.440 16.153 1.00 92.25 247 SER A C 1
ATOM 1774 O O . SER A 1 247 ? -1.989 6.686 16.341 1.00 92.25 247 SER A O 1
ATOM 1776 N N . ALA A 1 248 ? -0.310 6.104 14.960 1.00 88.31 248 ALA A N 1
ATOM 1777 C CA . ALA A 1 248 ? -1.103 5.988 13.736 1.00 88.31 248 ALA A CA 1
ATOM 1778 C C . ALA A 1 248 ? -2.305 5.034 13.867 1.00 88.31 248 ALA A C 1
ATOM 1780 O O . ALA A 1 248 ? -3.375 5.337 13.354 1.00 88.31 248 ALA A O 1
ATOM 1781 N N . ALA A 1 249 ? -2.152 3.931 14.609 1.00 90.56 249 ALA A N 1
ATOM 1782 C CA . ALA A 1 249 ? -3.189 2.913 14.798 1.00 90.56 249 ALA A CA 1
ATOM 1783 C C . ALA A 1 249 ? -4.421 3.404 15.579 1.00 90.56 249 ALA A C 1
ATOM 1785 O O . ALA A 1 249 ? -5.406 2.684 15.683 1.00 90.56 249 ALA A O 1
ATOM 1786 N N . GLN A 1 250 ? -4.356 4.599 16.168 1.00 95.12 250 GLN A N 1
ATOM 1787 C CA . GLN A 1 250 ? -5.478 5.205 16.880 1.00 95.12 250 GLN A CA 1
ATOM 1788 C C . GLN A 1 250 ? -6.389 5.995 15.950 1.00 95.12 250 GLN A C 1
ATOM 1790 O O . GLN A 1 250 ? -7.514 6.274 16.333 1.00 95.12 250 GLN A O 1
ATOM 1795 N N . CYS A 1 251 ? -5.918 6.372 14.765 1.00 93.44 251 CYS A N 1
ATOM 1796 C CA . CYS A 1 251 ? -6.624 7.259 13.855 1.00 93.44 251 CYS A CA 1
ATOM 1797 C C . CYS A 1 251 ? -7.361 6.462 12.784 1.00 93.44 251 CYS A C 1
ATOM 1799 O O . CYS A 1 251 ? -6.801 5.520 12.229 1.00 93.44 251 CYS A O 1
ATOM 1801 N N . ILE A 1 252 ? -8.566 6.900 12.418 1.00 91.81 252 ILE A N 1
ATOM 1802 C CA . ILE A 1 252 ? -9.300 6.367 11.258 1.00 91.81 252 ILE A CA 1
ATOM 1803 C C . ILE A 1 252 ? -8.449 6.493 9.986 1.00 91.81 252 ILE A C 1
ATOM 1805 O O . ILE A 1 252 ? -8.335 5.557 9.204 1.00 91.81 252 ILE A O 1
ATOM 1809 N N . SER A 1 253 ? -7.759 7.622 9.826 1.00 87.38 253 SER A N 1
ATOM 1810 C CA . SER A 1 253 ? -6.816 7.876 8.732 1.00 87.38 253 SER A CA 1
ATOM 1811 C C . SER A 1 253 ? -5.534 7.043 8.791 1.00 87.38 253 SER A C 1
ATOM 1813 O O . SER A 1 253 ? -4.695 7.151 7.899 1.00 87.38 253 SER A O 1
ATOM 1815 N N . SER A 1 254 ? -5.331 6.228 9.834 1.00 87.50 254 SER A N 1
ATOM 1816 C CA . SER A 1 254 ? -4.082 5.493 10.072 1.00 87.50 254 SER A CA 1
ATOM 1817 C C . SER A 1 254 ? -2.841 6.397 10.105 1.00 87.50 254 SER A C 1
ATOM 1819 O O . SER A 1 254 ? -1.720 5.964 9.823 1.00 87.50 254 SER A O 1
ATOM 1821 N N . ARG A 1 255 ? -3.019 7.679 10.439 1.00 86.81 255 ARG A N 1
ATOM 1822 C CA . ARG A 1 255 ? -1.966 8.690 10.411 1.00 86.81 255 ARG A CA 1
ATOM 1823 C C . ARG A 1 255 ? -2.064 9.586 11.634 1.00 86.81 255 ARG A C 1
ATOM 1825 O O . ARG A 1 255 ? -3.056 10.271 11.835 1.00 86.81 255 ARG A O 1
ATOM 1832 N N . CYS A 1 256 ? -0.987 9.601 12.412 1.00 90.94 256 CYS A N 1
ATOM 1833 C CA . CYS A 1 256 ? -0.807 10.497 13.545 1.00 90.94 256 CYS A CA 1
ATOM 1834 C C . CYS A 1 256 ? 0.401 11.394 13.272 1.00 90.94 256 CYS A C 1
ATOM 1836 O O . CYS A 1 256 ? 1.528 10.900 13.188 1.00 90.94 256 CYS A O 1
ATOM 1838 N N . GLU A 1 257 ? 0.172 12.691 13.099 1.00 90.00 257 GLU A N 1
ATOM 1839 C CA . GLU A 1 257 ? 1.200 13.677 12.772 1.00 90.00 257 GLU A CA 1
ATOM 1840 C C . GLU A 1 257 ? 1.128 14.829 13.768 1.00 90.00 257 GLU A C 1
ATOM 1842 O O . GLU A 1 257 ? 0.053 15.347 14.048 1.00 90.00 257 GLU A O 1
ATOM 1847 N N . GLU A 1 258 ? 2.268 15.165 14.376 1.00 91.00 258 GLU A N 1
ATOM 1848 C CA . GLU A 1 258 ? 2.347 16.175 15.446 1.00 91.00 258 GLU A CA 1
ATOM 1849 C C . GLU A 1 258 ? 1.336 15.935 16.589 1.00 91.00 258 GLU A C 1
ATOM 1851 O O . GLU A 1 258 ? 0.818 16.863 17.206 1.00 91.00 258 GLU A O 1
ATOM 1856 N N . GLY A 1 259 ? 1.047 14.660 16.877 1.00 92.44 259 GLY A N 1
ATOM 1857 C CA . GLY A 1 259 ? 0.091 14.259 17.910 1.00 92.44 259 GLY A CA 1
ATOM 1858 C C . GLY A 1 259 ? -1.376 14.466 17.530 1.00 92.44 259 GLY A C 1
ATOM 1859 O O . GLY A 1 259 ? -2.224 14.417 18.415 1.00 92.44 259 GLY A O 1
ATOM 1860 N N . THR A 1 260 ? -1.680 14.690 16.249 1.00 94.44 260 THR A N 1
ATOM 1861 C CA . THR A 1 260 ? -3.042 14.866 15.730 1.00 94.44 260 THR A CA 1
ATOM 1862 C C . THR A 1 260 ? -3.321 13.888 14.588 1.00 94.44 260 THR A C 1
ATOM 1864 O O . THR A 1 260 ? -2.477 13.675 13.715 1.00 94.44 260 THR A O 1
ATOM 1867 N N . CYS A 1 261 ? -4.507 13.279 14.583 1.00 92.56 261 CYS A N 1
ATOM 1868 C CA . CYS A 1 261 ? -4.961 12.447 13.477 1.00 92.56 261 CYS A CA 1
ATOM 1869 C C . CYS A 1 261 ? -5.146 13.315 12.235 1.00 92.56 261 CYS A C 1
ATOM 1871 O O . CYS A 1 261 ? -5.848 14.325 12.288 1.00 92.56 261 CYS A O 1
ATOM 1873 N N . THR A 1 262 ? -4.516 12.957 11.125 1.00 88.56 262 THR A N 1
ATOM 1874 C CA . THR A 1 262 ? -4.538 13.767 9.902 1.00 88.56 262 THR A CA 1
ATOM 1875 C C . THR A 1 262 ? -5.060 12.950 8.735 1.00 88.56 262 THR A C 1
ATOM 1877 O O . THR A 1 262 ? -4.625 11.824 8.523 1.00 88.56 262 THR A O 1
ATOM 1880 N N . ALA A 1 263 ? -5.984 13.529 7.965 1.00 84.75 263 ALA A N 1
ATOM 1881 C CA . ALA A 1 263 ? -6.592 12.852 6.827 1.00 84.75 263 ALA A CA 1
ATOM 1882 C C . ALA A 1 263 ? -5.528 12.363 5.831 1.00 84.75 263 ALA A C 1
ATOM 1884 O O . ALA A 1 263 ? -4.531 13.048 5.576 1.00 84.75 263 ALA A O 1
ATOM 1885 N N . THR A 1 264 ? -5.760 11.194 5.237 1.00 83.88 264 THR A N 1
ATOM 1886 C CA . THR A 1 264 ? -4.967 10.728 4.099 1.00 83.88 264 THR A CA 1
ATOM 1887 C C . THR A 1 264 ? -5.232 11.602 2.877 1.00 83.88 264 THR A C 1
ATOM 1889 O O . THR A 1 264 ? -6.308 12.167 2.676 1.00 83.88 264 THR A O 1
ATOM 1892 N N . VAL A 1 265 ? -4.204 11.752 2.052 1.00 87.56 265 VAL A N 1
ATOM 1893 C CA . VAL A 1 265 ? -4.228 12.569 0.849 1.00 87.56 265 VAL A CA 1
ATOM 1894 C C . VAL A 1 265 ? -4.890 11.766 -0.275 1.00 87.56 265 VAL A C 1
ATOM 1896 O O . VAL A 1 265 ? -4.402 10.683 -0.620 1.00 87.56 265 VAL A O 1
ATOM 1899 N N . PRO A 1 266 ? -5.959 12.292 -0.897 1.00 87.38 266 PRO A N 1
ATOM 1900 C CA . PRO A 1 266 ? -6.639 11.602 -1.983 1.00 87.38 266 PRO A CA 1
ATOM 1901 C C . PRO A 1 266 ? -5.759 11.518 -3.244 1.00 87.38 266 PRO A C 1
ATOM 1903 O O . PRO A 1 266 ? -4.814 12.304 -3.412 1.00 87.38 266 PRO A O 1
ATOM 1906 N N . PRO A 1 267 ? -6.082 10.619 -4.194 1.00 89.94 267 PRO A N 1
ATOM 1907 C CA . PRO A 1 267 ? -5.349 10.492 -5.449 1.00 89.94 267 PRO A CA 1
ATOM 1908 C C . PRO A 1 267 ? -5.201 11.825 -6.200 1.00 89.94 267 PRO A C 1
ATOM 1910 O O . PRO A 1 267 ? -6.169 12.539 -6.471 1.00 89.94 267 PRO A O 1
ATOM 1913 N N . GLY A 1 268 ? -3.965 12.148 -6.582 1.00 85.88 268 GLY A N 1
ATOM 1914 C CA . GLY A 1 268 ? -3.572 13.397 -7.237 1.00 85.88 268 GLY A CA 1
ATOM 1915 C C . GLY A 1 268 ? -3.235 14.548 -6.282 1.00 85.88 268 GLY A C 1
ATOM 1916 O O . GLY A 1 268 ? -2.717 15.567 -6.749 1.00 85.88 268 GLY A O 1
ATOM 1917 N N . GLY A 1 269 ? -3.489 14.397 -4.978 1.00 87.81 269 GLY A N 1
ATOM 1918 C CA . GLY A 1 269 ? -3.088 15.352 -3.945 1.00 87.81 269 GLY A CA 1
ATOM 1919 C C . GLY A 1 269 ? -1.578 15.347 -3.682 1.00 87.81 269 GLY A C 1
ATOM 1920 O O . GLY A 1 269 ? -0.863 14.442 -4.113 1.00 87.81 269 GLY A O 1
ATOM 1921 N N . GLY A 1 270 ? -1.082 16.395 -3.018 1.00 89.44 270 GLY A N 1
ATOM 1922 C CA . GLY A 1 270 ? 0.343 16.565 -2.716 1.00 89.44 270 GLY A CA 1
ATOM 1923 C C . GLY A 1 270 ? 0.797 15.713 -1.531 1.00 89.44 270 GLY A C 1
ATOM 1924 O O . GLY A 1 270 ? 0.087 15.623 -0.537 1.00 89.44 270 GLY A O 1
ATOM 1925 N N . CYS A 1 271 ? 1.982 15.118 -1.625 1.00 90.19 271 CYS A N 1
ATOM 1926 C CA . CYS A 1 271 ? 2.531 14.237 -0.595 1.00 90.19 271 CYS A CA 1
ATOM 1927 C C . CYS A 1 271 ? 4.055 14.362 -0.494 1.00 90.19 271 CYS A C 1
ATOM 1929 O O . CYS A 1 271 ? 4.722 14.909 -1.374 1.00 90.19 271 CYS A O 1
ATOM 1931 N N . THR A 1 272 ? 4.598 13.804 0.580 1.00 88.19 272 THR A N 1
ATOM 1932 C CA . THR A 1 272 ? 6.028 13.686 0.890 1.00 88.19 272 THR A CA 1
ATOM 1933 C C . THR A 1 272 ? 6.484 12.234 1.064 1.00 88.19 272 THR A C 1
ATOM 1935 O O . THR A 1 272 ? 7.655 11.937 0.833 1.00 88.19 272 THR A O 1
ATOM 1938 N N . ARG A 1 273 ? 5.579 11.320 1.435 1.00 88.44 273 ARG A N 1
ATOM 1939 C CA . ARG A 1 273 ? 5.834 9.885 1.645 1.00 88.44 273 ARG A CA 1
ATOM 1940 C C . ARG A 1 273 ? 4.601 9.051 1.293 1.00 88.44 273 ARG A C 1
ATOM 1942 O O . ARG A 1 273 ? 3.485 9.555 1.331 1.00 88.44 273 ARG A O 1
ATOM 1949 N N . ASP A 1 274 ? 4.789 7.766 0.994 1.00 87.75 274 ASP A N 1
ATOM 1950 C CA . ASP A 1 274 ? 3.705 6.877 0.532 1.00 87.75 274 ASP A CA 1
ATOM 1951 C C . ASP A 1 274 ? 2.529 6.792 1.507 1.00 87.75 274 ASP A C 1
ATOM 1953 O O . ASP A 1 274 ? 1.380 6.832 1.092 1.00 87.75 274 ASP A O 1
ATOM 1957 N N . ALA A 1 275 ? 2.807 6.767 2.810 1.00 82.62 275 ALA A N 1
ATOM 1958 C CA . ALA A 1 275 ? 1.780 6.729 3.851 1.00 82.62 275 ALA A CA 1
ATOM 1959 C C . ALA A 1 275 ? 1.041 8.070 4.061 1.00 82.62 275 ALA A C 1
ATOM 1961 O O . ALA A 1 275 ? 0.198 8.174 4.950 1.00 82.62 275 ALA A O 1
ATOM 1962 N N . ASP A 1 276 ? 1.356 9.112 3.286 1.00 85.50 276 ASP A N 1
ATOM 1963 C CA . ASP A 1 276 ? 0.473 10.274 3.157 1.00 85.50 276 ASP A CA 1
ATOM 1964 C C . ASP A 1 276 ? -0.740 9.943 2.287 1.00 85.50 276 ASP A C 1
ATOM 1966 O O . ASP A 1 276 ? -1.783 10.555 2.461 1.00 85.50 276 ASP A O 1
ATOM 1970 N N . CYS A 1 277 ? -0.615 8.996 1.360 1.00 90.12 277 CYS A N 1
ATOM 1971 C CA . CYS A 1 277 ? -1.612 8.730 0.340 1.00 90.12 277 CYS A CA 1
ATOM 1972 C C . CYS A 1 277 ? -2.671 7.736 0.802 1.00 90.12 277 CYS A C 1
ATOM 1974 O O . CYS A 1 277 ? -2.380 6.756 1.488 1.00 90.12 277 CYS A O 1
ATOM 1976 N N . GLU A 1 278 ? -3.907 7.958 0.364 1.00 89.19 278 GLU A N 1
ATOM 1977 C CA . GLU A 1 278 ? -4.970 6.970 0.497 1.00 89.19 278 GLU A CA 1
ATOM 1978 C C . GLU A 1 278 ? -4.580 5.676 -0.234 1.00 89.19 278 GLU A C 1
ATOM 1980 O O . GLU A 1 278 ? -4.132 5.708 -1.385 1.00 89.19 278 GLU A O 1
ATOM 1985 N N . SER A 1 279 ? -4.725 4.530 0.436 1.00 85.19 279 SER A N 1
ATOM 1986 C CA . SER A 1 279 ? -4.369 3.230 -0.140 1.00 85.19 279 SER A CA 1
ATOM 1987 C C . SER A 1 279 ? -5.247 2.910 -1.358 1.00 85.19 279 SER A C 1
ATOM 1989 O O . SER A 1 279 ? -6.456 3.116 -1.298 1.00 85.19 279 SER A O 1
ATOM 1991 N N . PRO A 1 280 ? -4.689 2.370 -2.462 1.00 89.44 280 PRO A N 1
ATOM 1992 C CA . PRO A 1 280 ? -3.321 1.864 -2.641 1.00 89.44 280 PRO A CA 1
ATOM 1993 C C . PRO A 1 280 ? -2.343 2.882 -3.270 1.00 89.44 280 PRO A C 1
ATOM 1995 O O . PRO A 1 280 ? -1.389 2.489 -3.946 1.00 89.44 280 PRO A O 1
ATOM 1998 N N . GLY A 1 281 ? -2.602 4.183 -3.134 1.00 91.06 281 GLY A N 1
ATOM 1999 C CA . GLY A 1 281 ? -1.770 5.246 -3.690 1.00 91.06 281 GLY A CA 1
ATOM 2000 C C . GLY A 1 281 ? -0.358 5.283 -3.099 1.00 91.06 281 GLY A C 1
ATOM 2001 O O . GLY A 1 281 ? -0.145 4.973 -1.931 1.00 91.06 281 GLY A O 1
ATOM 2002 N N . ARG A 1 282 ? 0.615 5.683 -3.922 1.00 93.31 282 ARG A N 1
ATOM 2003 C CA . ARG A 1 282 ? 2.019 5.896 -3.538 1.00 93.31 282 ARG A CA 1
ATOM 2004 C C . ARG A 1 282 ? 2.447 7.319 -3.850 1.00 93.31 282 ARG A C 1
ATOM 2006 O O . ARG A 1 282 ? 1.932 7.927 -4.790 1.00 93.31 282 ARG A O 1
ATOM 2013 N N . CYS A 1 283 ? 3.389 7.847 -3.085 1.00 92.75 283 CYS A N 1
ATOM 2014 C CA . CYS A 1 283 ? 3.869 9.201 -3.265 1.00 92.75 283 CYS A CA 1
ATOM 2015 C C . CYS A 1 283 ? 4.973 9.248 -4.318 1.00 92.75 283 CYS A C 1
ATOM 2017 O O . CYS A 1 283 ? 6.155 9.083 -4.032 1.00 92.75 283 CYS A O 1
ATOM 2019 N N . GLU A 1 284 ? 4.583 9.534 -5.556 1.00 93.75 284 GLU A N 1
ATOM 2020 C CA . GLU A 1 284 ? 5.494 9.592 -6.690 1.00 93.75 284 GLU A CA 1
ATOM 2021 C C . GLU A 1 284 ? 5.582 11.037 -7.189 1.00 93.75 284 GLU A C 1
ATOM 2023 O O . GLU A 1 284 ? 4.574 11.675 -7.515 1.00 93.75 284 GLU A O 1
ATOM 2028 N N . ARG A 1 285 ? 6.802 11.587 -7.248 1.00 89.69 285 ARG A N 1
ATOM 2029 C CA . ARG A 1 285 ? 7.063 12.976 -7.684 1.00 89.69 285 ARG A CA 1
ATOM 2030 C C . ARG A 1 285 ? 6.255 14.027 -6.896 1.00 89.69 285 ARG A C 1
ATOM 2032 O O . ARG A 1 285 ? 5.818 15.029 -7.463 1.00 89.69 285 ARG A O 1
ATOM 2039 N N . GLY A 1 286 ? 6.056 13.789 -5.597 1.00 90.56 286 GLY A N 1
ATOM 2040 C CA . GLY A 1 286 ? 5.339 14.691 -4.690 1.00 90.56 286 GLY A CA 1
ATOM 2041 C C . GLY A 1 286 ? 3.816 14.687 -4.854 1.00 90.56 286 GLY A C 1
ATOM 2042 O O . GLY A 1 286 ? 3.154 15.608 -4.373 1.00 90.56 286 GLY A O 1
ATOM 2043 N N . ARG A 1 287 ? 3.249 13.691 -5.550 1.00 93.62 287 ARG A N 1
ATOM 2044 C CA . ARG A 1 287 ? 1.799 13.474 -5.630 1.00 93.62 287 ARG A CA 1
ATOM 2045 C C . ARG A 1 287 ? 1.415 12.028 -5.363 1.00 93.62 287 ARG A C 1
ATOM 2047 O O . ARG A 1 287 ? 2.140 11.112 -5.742 1.00 93.62 287 ARG A O 1
ATOM 2054 N N . CYS A 1 288 ? 0.237 11.839 -4.784 1.00 94.50 288 CYS A N 1
ATOM 2055 C CA . CYS A 1 288 ? -0.349 10.524 -4.582 1.00 94.50 288 CYS A CA 1
ATOM 2056 C C . CYS A 1 288 ? -0.834 9.940 -5.907 1.00 94.50 288 CYS A C 1
ATOM 2058 O O . CYS A 1 288 ? -1.757 10.469 -6.525 1.00 94.50 288 CYS A O 1
ATOM 2060 N N . GLN A 1 289 ? -0.205 8.857 -6.352 1.00 95.56 289 GLN A N 1
ATOM 2061 C CA . GLN A 1 289 ? -0.475 8.199 -7.624 1.00 95.56 289 GLN A CA 1
ATOM 2062 C C . GLN A 1 289 ? -0.843 6.728 -7.408 1.00 95.56 289 GLN A C 1
ATOM 2064 O O . GLN A 1 289 ? -0.237 6.022 -6.607 1.00 95.56 289 GLN A O 1
ATOM 2069 N N . LEU A 1 290 ? -1.844 6.265 -8.142 1.00 95.38 290 LEU A N 1
ATOM 2070 C CA . LEU A 1 290 ? -2.446 4.946 -8.057 1.00 95.38 290 LEU A CA 1
ATOM 2071 C C . LEU A 1 290 ? -1.785 3.960 -9.032 1.00 95.38 290 LEU A C 1
ATOM 2073 O O . LEU A 1 290 ? -1.393 4.352 -10.138 1.00 95.38 290 LEU A O 1
ATOM 2077 N N . PRO A 1 291 ? -1.692 2.670 -8.670 1.00 94.06 291 PRO A N 1
ATOM 2078 C CA . PRO A 1 291 ? -1.286 1.616 -9.593 1.00 94.06 291 PRO A CA 1
ATOM 2079 C C . PRO A 1 291 ? -2.303 1.399 -10.722 1.00 94.06 291 PRO A C 1
ATOM 2081 O O . PRO A 1 291 ? -3.464 1.808 -10.643 1.00 94.06 291 PRO A O 1
ATOM 2084 N N . ASP A 1 292 ? -1.860 0.728 -11.786 1.00 92.50 292 ASP A N 1
ATOM 2085 C CA . ASP A 1 292 ? -2.725 0.383 -12.914 1.00 92.50 292 ASP A CA 1
ATOM 2086 C C . ASP A 1 292 ? -3.897 -0.514 -12.473 1.00 92.50 292 ASP A C 1
ATOM 2088 O O . ASP A 1 292 ? -3.768 -1.355 -11.585 1.00 92.50 292 ASP A O 1
ATOM 2092 N N . GLY A 1 293 ? -5.057 -0.321 -13.100 1.00 91.19 293 GLY A N 1
ATOM 2093 C CA . GLY A 1 293 ? -6.321 -0.974 -12.753 1.00 91.19 293 GLY A CA 1
ATOM 2094 C C . GLY A 1 293 ? -7.183 -0.204 -11.748 1.00 91.19 293 GLY A C 1
ATOM 2095 O O . GLY A 1 293 ? -8.367 -0.507 -11.632 1.00 91.19 293 GLY A O 1
ATOM 2096 N N . GLN A 1 294 ? -6.639 0.808 -11.065 1.00 95.38 294 GLN A N 1
ATOM 2097 C CA . GLN A 1 294 ? -7.397 1.615 -10.105 1.00 95.38 294 GLN A CA 1
ATOM 2098 C C . GLN A 1 294 ? -8.284 2.662 -10.771 1.00 95.38 294 GLN A C 1
ATOM 2100 O O . GLN A 1 294 ? -7.984 3.133 -11.867 1.00 95.38 294 GLN A O 1
ATOM 2105 N N . SER A 1 295 ? -9.368 3.041 -10.094 1.00 94.06 295 SER A N 1
ATOM 2106 C CA . SER A 1 295 ? -10.277 4.078 -10.587 1.00 94.06 295 SER A CA 1
ATOM 2107 C C . SER A 1 295 ? -9.628 5.459 -10.513 1.00 94.06 295 SER A C 1
ATOM 2109 O O . SER A 1 295 ? -8.987 5.795 -9.523 1.00 94.06 295 SER A O 1
ATOM 2111 N N . CYS A 1 296 ? -9.809 6.272 -11.548 1.00 94.06 296 CYS A N 1
ATOM 2112 C CA . CYS A 1 296 ? -9.230 7.609 -11.645 1.00 94.06 296 CYS A CA 1
ATOM 2113 C C . CYS A 1 296 ? -10.171 8.573 -12.375 1.00 94.06 296 CYS A C 1
ATOM 2115 O O . CYS A 1 296 ? -11.023 8.171 -13.167 1.00 94.06 296 CYS A O 1
ATOM 2117 N N . THR A 1 297 ? -9.981 9.867 -12.137 1.00 93.50 297 THR A N 1
ATOM 2118 C CA . THR A 1 297 ? -10.656 10.973 -12.830 1.00 93.50 297 THR A CA 1
ATOM 2119 C C . THR A 1 297 ? -9.702 11.804 -13.689 1.00 93.50 297 THR A C 1
ATOM 2121 O O . THR A 1 297 ? -10.160 12.588 -14.518 1.00 93.50 297 THR A O 1
ATOM 2124 N N . GLY A 1 298 ? -8.385 11.620 -13.546 1.00 89.69 298 GLY A N 1
ATOM 2125 C CA . GLY A 1 298 ? -7.389 12.295 -14.375 1.00 89.69 298 GLY A CA 1
ATOM 2126 C C . GLY A 1 298 ? -6.012 11.635 -14.352 1.00 89.69 298 GLY A C 1
ATOM 2127 O O . GLY A 1 298 ? -5.668 10.895 -13.435 1.00 89.69 298 GLY A O 1
ATOM 2128 N N . ASP A 1 299 ? -5.202 11.937 -15.367 1.00 87.94 299 ASP A N 1
ATOM 2129 C CA . ASP A 1 299 ? -3.895 11.306 -15.607 1.00 87.94 299 ASP A CA 1
ATOM 2130 C C . ASP A 1 299 ? -2.905 11.467 -14.447 1.00 87.94 299 ASP A C 1
ATOM 2132 O O . ASP A 1 299 ? -2.138 10.554 -14.150 1.00 87.94 299 ASP A O 1
ATOM 2136 N N . ALA A 1 300 ? -2.941 12.611 -13.757 1.00 87.88 300 ALA A N 1
ATOM 2137 C CA . ALA A 1 300 ? -2.039 12.918 -12.644 1.00 87.88 300 ALA A CA 1
ATOM 2138 C C . ALA A 1 300 ? -2.241 12.022 -11.410 1.00 87.88 300 ALA A C 1
ATOM 2140 O O . ALA A 1 300 ? -1.439 12.086 -10.482 1.00 87.88 300 ALA A O 1
ATOM 2141 N N . GLN A 1 301 ? -3.314 11.230 -11.387 1.00 94.38 301 GLN A N 1
ATOM 2142 C CA . GLN A 1 301 ? -3.623 10.292 -10.313 1.00 94.38 301 GLN A CA 1
ATOM 2143 C C . GLN A 1 301 ? -3.042 8.906 -10.557 1.00 94.38 301 GLN A C 1
ATOM 2145 O O . GLN A 1 301 ? -3.144 8.078 -9.669 1.00 94.38 301 GLN A O 1
ATOM 2150 N N . CYS A 1 302 ? -2.476 8.617 -11.728 1.00 93.25 302 CYS A N 1
ATOM 2151 C CA . CYS A 1 302 ? -1.999 7.284 -12.082 1.00 93.25 302 CYS A CA 1
ATOM 2152 C C . CYS A 1 302 ? -0.475 7.259 -12.127 1.00 93.25 302 CYS A C 1
ATOM 2154 O O . CYS A 1 302 ? 0.124 8.159 -12.706 1.00 93.25 302 CYS A O 1
ATOM 2156 N N . LEU A 1 303 ? 0.144 6.188 -11.626 1.00 91.56 303 LEU A N 1
ATOM 2157 C CA . LEU A 1 303 ? 1.594 5.961 -11.723 1.00 91.56 303 LEU A CA 1
ATOM 2158 C C . LEU A 1 303 ? 2.060 5.873 -13.180 1.00 91.56 303 LEU A C 1
ATOM 2160 O O . LEU A 1 303 ? 3.124 6.365 -13.546 1.00 91.56 303 LEU A O 1
ATOM 2164 N N . SER 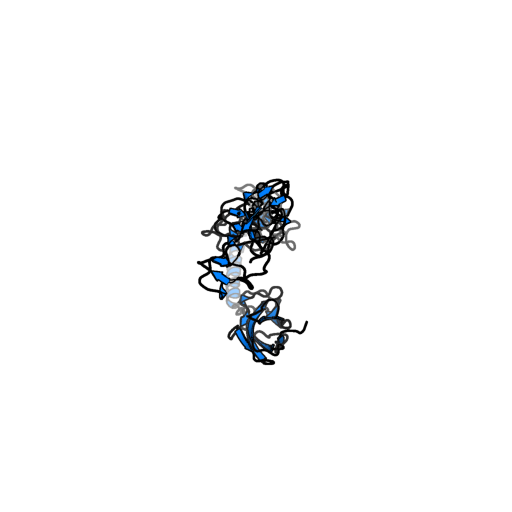A 1 304 ? 1.222 5.299 -14.042 1.00 88.44 304 SER A N 1
ATOM 2165 C CA . SER A 1 304 ? 1.408 5.310 -15.492 1.00 88.44 304 SER A CA 1
ATOM 2166 C C . SER A 1 304 ? 1.242 6.706 -16.108 1.00 88.44 304 SER A C 1
ATOM 2168 O O . SER A 1 304 ? 1.647 6.937 -17.248 1.00 88.44 304 SER A O 1
ATOM 2170 N N . GLY A 1 305 ? 0.672 7.666 -15.379 1.00 88.06 305 GLY A N 1
ATOM 2171 C CA . GLY A 1 305 ? 0.305 8.989 -15.874 1.00 88.06 305 GLY A CA 1
ATOM 2172 C C . GLY A 1 305 ? -0.807 8.938 -16.920 1.00 88.06 305 GLY A C 1
ATOM 2173 O O . GLY A 1 305 ? -0.796 9.756 -17.838 1.00 88.06 305 GLY A O 1
ATOM 2174 N N . ARG A 1 306 ? -1.685 7.927 -16.852 1.00 88.44 306 ARG A N 1
ATOM 2175 C CA . ARG A 1 306 ? -2.729 7.678 -17.846 1.00 88.44 306 ARG A CA 1
ATOM 2176 C C . ARG A 1 306 ? -4.011 7.148 -17.209 1.00 88.44 306 ARG A C 1
ATOM 2178 O O . ARG A 1 306 ? -4.057 6.014 -16.739 1.00 88.44 306 ARG A O 1
ATOM 2185 N N . CYS A 1 307 ? -5.068 7.942 -17.304 1.00 91.44 307 CYS A N 1
ATOM 2186 C CA . CYS A 1 307 ? -6.417 7.618 -16.884 1.00 91.44 307 CYS A CA 1
ATOM 2187 C C . CYS A 1 307 ? -7.326 7.468 -18.110 1.00 91.44 307 CYS A C 1
ATOM 2189 O O . CYS A 1 307 ? -7.661 8.443 -18.780 1.00 91.44 307 CYS A O 1
ATOM 2191 N N . VAL A 1 308 ? -7.739 6.240 -18.432 1.00 88.25 308 VAL A N 1
ATOM 2192 C CA . VAL A 1 308 ? -8.556 5.964 -19.626 1.00 88.25 308 VAL A CA 1
ATOM 2193 C C . VAL A 1 308 ? -9.790 5.168 -19.256 1.00 88.25 308 VAL A C 1
ATOM 2195 O O . VAL A 1 308 ? -9.699 4.048 -18.751 1.00 88.25 308 VAL A O 1
ATOM 2198 N N . GLY A 1 309 ? -10.956 5.734 -19.573 1.00 88.19 309 GLY A N 1
ATOM 2199 C CA . GLY A 1 309 ? -12.246 5.133 -19.237 1.00 88.19 309 GLY A CA 1
ATOM 2200 C C . GLY A 1 309 ? -12.479 5.055 -17.729 1.00 88.19 309 GLY A C 1
ATOM 2201 O O . GLY A 1 309 ? -13.107 4.110 -17.272 1.00 88.19 309 GLY A O 1
ATOM 2202 N N . GLY A 1 310 ? -11.924 6.008 -16.971 1.00 91.81 310 GLY A N 1
ATOM 2203 C CA . GLY A 1 310 ? -12.022 6.041 -15.513 1.00 91.81 310 GLY A CA 1
ATOM 2204 C C . GLY A 1 310 ? -11.099 5.059 -14.791 1.00 91.81 310 GLY A C 1
ATOM 2205 O O . GLY A 1 310 ? -11.277 4.853 -13.597 1.00 91.81 310 GLY A O 1
ATOM 2206 N N . SER A 1 311 ? -10.131 4.441 -15.479 1.00 94.12 311 SER A N 1
ATOM 2207 C CA . SER A 1 311 ? -9.167 3.526 -14.858 1.00 94.12 311 SER A CA 1
ATOM 2208 C C . SER A 1 311 ? -7.729 3.837 -15.262 1.00 94.12 311 SER A C 1
ATOM 2210 O O . SER A 1 311 ? -7.457 4.144 -16.428 1.00 94.12 311 SER A O 1
ATOM 2212 N N . CYS A 1 312 ? -6.804 3.720 -14.311 1.00 93.81 312 CYS A N 1
ATOM 2213 C CA . CYS A 1 312 ? -5.375 3.836 -14.551 1.00 93.81 312 CYS A CA 1
ATOM 2214 C C . CYS A 1 312 ? -4.921 2.699 -15.461 1.00 93.81 312 CYS A C 1
ATOM 2216 O O . CYS A 1 312 ? -5.216 1.530 -15.201 1.00 93.81 312 CYS A O 1
ATOM 2218 N N . ARG A 1 313 ? -4.239 3.027 -16.557 1.00 90.94 313 ARG A N 1
ATOM 2219 C CA . ARG A 1 313 ? -3.771 2.031 -17.526 1.00 90.94 313 ARG A CA 1
ATOM 2220 C C . ARG A 1 313 ? -2.296 2.204 -17.800 1.00 90.94 313 ARG A C 1
ATOM 2222 O O . ARG A 1 313 ? -1.859 3.312 -18.097 1.00 90.94 313 ARG A O 1
ATOM 2229 N N . ALA A 1 314 ? -1.585 1.081 -17.852 1.00 89.69 314 ALA A N 1
ATOM 2230 C CA . ALA A 1 314 ? -0.187 1.053 -18.238 1.00 89.69 314 ALA A CA 1
ATOM 2231 C C . ALA A 1 314 ? 0.035 1.788 -19.569 1.00 89.69 314 ALA A C 1
ATOM 2233 O O . ALA A 1 314 ? -0.809 1.767 -20.483 1.00 89.69 314 ALA A O 1
ATOM 2234 N N . ARG A 1 315 ? 1.198 2.431 -19.688 1.00 88.88 315 ARG A N 1
ATOM 2235 C CA . ARG A 1 315 ? 1.640 2.972 -20.972 1.00 88.88 315 ARG A CA 1
ATOM 2236 C C . ARG A 1 315 ? 1.892 1.833 -21.950 1.00 88.88 315 ARG A C 1
ATOM 2238 O O . ARG A 1 315 ? 2.221 0.709 -21.585 1.00 88.88 315 ARG A O 1
ATOM 2245 N N . VAL A 1 316 ? 1.699 2.138 -23.221 1.00 91.00 316 VAL A N 1
ATOM 2246 C CA . VAL A 1 316 ? 1.880 1.197 -24.314 1.00 91.00 316 VAL A CA 1
ATOM 2247 C C . VAL A 1 316 ? 3.359 1.173 -24.679 1.00 91.00 316 VAL A C 1
ATOM 2249 O O . VAL A 1 316 ? 3.929 2.197 -25.062 1.00 91.00 316 VAL A O 1
ATOM 2252 N N . SER A 1 317 ? 3.973 -0.003 -24.584 1.00 91.88 317 SER A N 1
ATOM 2253 C CA . SER A 1 317 ? 5.355 -0.211 -25.014 1.00 91.88 317 SER A CA 1
ATOM 2254 C C . SER A 1 317 ? 5.527 0.062 -26.519 1.00 91.88 317 SER A C 1
ATOM 2256 O O . SER A 1 317 ? 4.562 -0.064 -27.291 1.00 91.88 317 SER A O 1
ATOM 2258 N N . PRO A 1 318 ? 6.749 0.391 -26.977 1.00 92.75 318 PRO A N 1
ATOM 2259 C CA . PRO A 1 318 ? 7.048 0.517 -28.401 1.00 92.75 318 PRO A CA 1
ATOM 2260 C C . PRO A 1 318 ? 6.529 -0.678 -29.226 1.00 92.75 318 PRO A C 1
ATOM 2262 O O . PRO A 1 318 ? 6.590 -1.830 -28.803 1.00 92.75 318 PRO A O 1
ATOM 2265 N N . GLY A 1 319 ? 5.967 -0.404 -30.404 1.00 87.38 319 GLY A N 1
ATOM 2266 C CA . GLY A 1 319 ? 5.310 -1.367 -31.295 1.00 87.38 319 GLY A CA 1
ATOM 2267 C C . GLY A 1 319 ? 3.826 -1.646 -30.995 1.00 87.38 319 GLY A C 1
ATOM 2268 O O . GLY A 1 319 ? 3.126 -2.194 -31.858 1.00 87.38 319 GLY A O 1
ATOM 2269 N N . GLY A 1 320 ? 3.321 -1.254 -29.818 1.00 91.00 320 GLY A N 1
ATOM 2270 C CA . GLY A 1 320 ? 1.917 -1.411 -29.419 1.00 91.00 320 GLY A CA 1
ATOM 2271 C C . GLY A 1 320 ? 0.967 -0.370 -30.032 1.00 91.00 320 GLY A C 1
ATOM 2272 O O . GLY A 1 320 ? 1.407 0.606 -30.633 1.00 91.00 320 GLY A O 1
ATOM 2273 N N . ARG A 1 321 ? -0.354 -0.581 -29.905 1.00 91.25 321 ARG A N 1
ATOM 2274 C CA . ARG A 1 321 ? -1.377 0.340 -30.447 1.00 91.25 321 ARG A CA 1
ATOM 2275 C C . ARG A 1 321 ? -1.623 1.530 -29.523 1.00 91.25 321 ARG A C 1
ATOM 2277 O O . ARG A 1 321 ? -1.778 1.342 -28.322 1.00 91.25 321 ARG A O 1
ATOM 2284 N N . CYS A 1 322 ? -1.771 2.715 -30.096 1.00 90.31 322 CYS A N 1
ATOM 2285 C CA . CYS A 1 322 ? -2.045 3.959 -29.375 1.00 90.31 322 CYS A CA 1
ATOM 2286 C C . CYS A 1 322 ? -3.074 4.814 -30.120 1.00 90.31 322 CYS A C 1
ATOM 2288 O O . CYS A 1 322 ? -3.263 4.640 -31.324 1.00 90.31 322 CYS A O 1
ATOM 2290 N N . GLY A 1 323 ? -3.726 5.729 -29.402 1.00 88.06 323 GLY A N 1
ATOM 2291 C CA . GLY A 1 323 ? -4.541 6.806 -29.967 1.00 88.06 323 GLY A CA 1
ATOM 2292 C C . GLY A 1 323 ? -3.828 8.162 -29.942 1.00 88.06 323 GLY A C 1
ATOM 2293 O O . GLY A 1 323 ? -4.067 8.994 -30.813 1.00 88.06 323 GLY A O 1
ATOM 2294 N N . SER A 1 324 ? -2.922 8.388 -28.986 1.00 88.69 324 SER A N 1
ATOM 2295 C CA . SER A 1 324 ? -2.115 9.610 -28.887 1.00 88.69 324 SER A CA 1
ATOM 2296 C C . SER A 1 324 ? -0.714 9.331 -28.335 1.00 88.69 324 SER A C 1
ATOM 2298 O O . SER A 1 324 ? -0.446 8.280 -27.756 1.00 88.69 324 SER A O 1
ATOM 2300 N N . SER A 1 325 ? 0.216 10.278 -28.494 1.00 88.00 325 SER A N 1
ATOM 2301 C CA . SER A 1 325 ? 1.597 10.116 -28.010 1.00 88.00 325 SER A CA 1
ATOM 2302 C C . SER A 1 325 ? 1.718 10.001 -26.489 1.00 88.00 325 SER A C 1
ATOM 2304 O O . SER A 1 325 ? 2.711 9.459 -26.017 1.00 88.00 325 SER A O 1
ATOM 2306 N N . SER A 1 326 ? 0.729 10.466 -25.717 1.00 83.38 326 SER A N 1
ATOM 2307 C CA . SER A 1 326 ? 0.710 10.292 -24.258 1.00 83.38 326 SER A CA 1
ATOM 2308 C C . SER A 1 326 ? 0.435 8.848 -23.837 1.00 83.38 326 SER A C 1
ATOM 2310 O O . SER A 1 326 ? 0.791 8.466 -22.726 1.00 83.38 326 SER A O 1
ATOM 2312 N N . ASP A 1 327 ? -0.152 8.038 -24.725 1.00 87.25 327 ASP A N 1
ATOM 2313 C CA . ASP A 1 327 ? -0.400 6.620 -24.475 1.00 87.25 327 ASP A CA 1
ATOM 2314 C C . ASP A 1 327 ? 0.889 5.799 -24.441 1.00 87.25 327 ASP A C 1
ATOM 2316 O O . ASP A 1 327 ? 0.912 4.727 -23.841 1.00 87.25 327 ASP A O 1
ATOM 2320 N N . CYS A 1 328 ? 1.933 6.277 -25.117 1.00 91.12 328 CYS A N 1
ATOM 2321 C CA . CYS A 1 328 ? 3.176 5.555 -25.320 1.00 91.12 328 CYS A CA 1
ATOM 2322 C C . CYS A 1 328 ? 4.148 5.743 -24.157 1.00 91.12 328 CYS A C 1
ATOM 2324 O O . CYS A 1 328 ? 4.198 6.794 -23.506 1.00 91.12 328 CYS A O 1
ATOM 2326 N N . GLU A 1 329 ? 4.957 4.717 -23.918 1.00 91.75 329 GLU A N 1
ATOM 2327 C CA . GLU A 1 329 ? 6.094 4.812 -23.012 1.00 91.75 329 GLU A CA 1
ATOM 2328 C C . GLU A 1 329 ? 7.193 5.700 -23.629 1.00 91.75 329 GLU A C 1
ATOM 2330 O O . GLU A 1 329 ? 7.622 5.442 -24.759 1.00 91.75 329 GLU A O 1
ATOM 2335 N N . PRO A 1 330 ? 7.650 6.767 -22.943 1.00 88.44 330 PRO A N 1
ATOM 2336 C CA . PRO A 1 330 ? 8.725 7.610 -23.455 1.00 88.44 330 PRO A CA 1
ATOM 2337 C C . PRO A 1 330 ? 10.008 6.798 -23.714 1.00 88.44 330 PRO A C 1
ATOM 2339 O O . PRO A 1 330 ? 10.353 5.947 -22.899 1.00 88.44 330 PRO A O 1
ATOM 2342 N N . PRO A 1 331 ? 10.754 7.066 -24.805 1.00 90.81 331 PRO A N 1
ATOM 2343 C CA . PRO A 1 331 ? 10.614 8.196 -25.727 1.00 90.81 331 PRO A CA 1
ATOM 2344 C C . PRO A 1 331 ? 9.720 7.922 -26.955 1.00 90.81 331 PRO A C 1
ATOM 2346 O O . PRO A 1 331 ? 9.777 8.682 -27.925 1.00 90.81 331 PRO A O 1
ATOM 2349 N N . ALA A 1 332 ? 8.929 6.844 -26.971 1.00 92.06 332 ALA A N 1
ATOM 2350 C CA . ALA A 1 332 ? 8.066 6.542 -28.110 1.00 92.06 332 ALA A CA 1
ATOM 2351 C C . ALA A 1 332 ? 6.933 7.568 -28.252 1.00 92.06 332 ALA A C 1
ATOM 2353 O O . ALA A 1 332 ? 6.442 8.134 -27.276 1.00 92.06 332 ALA A O 1
ATOM 2354 N N . ARG A 1 333 ? 6.499 7.792 -29.494 1.00 93.69 333 ARG A N 1
ATOM 2355 C CA . ARG A 1 333 ? 5.338 8.631 -29.823 1.00 93.69 333 ARG A CA 1
ATOM 2356 C C . ARG A 1 333 ? 4.330 7.838 -30.634 1.00 93.69 333 ARG A C 1
ATOM 2358 O O . ARG A 1 333 ? 4.694 6.844 -31.257 1.00 93.69 333 ARG A O 1
ATOM 2365 N N . CYS A 1 334 ? 3.088 8.298 -30.659 1.00 93.19 334 CYS A N 1
ATOM 2366 C CA . CYS A 1 334 ? 2.064 7.642 -31.448 1.00 93.19 334 CYS A CA 1
ATOM 2367 C C . CYS A 1 334 ? 2.101 8.148 -32.886 1.00 93.19 334 CYS A C 1
ATOM 2369 O O . CYS A 1 334 ? 1.806 9.312 -33.142 1.00 93.19 334 CYS A O 1
ATOM 2371 N N . GLU A 1 335 ? 2.448 7.264 -33.814 1.00 93.81 335 GLU A N 1
ATOM 2372 C CA . GLU A 1 335 ? 2.483 7.531 -35.249 1.00 93.81 335 GLU A CA 1
ATOM 2373 C C . GLU A 1 335 ? 1.698 6.415 -35.942 1.00 93.81 335 GLU A C 1
ATOM 2375 O O . GLU A 1 335 ? 1.923 5.232 -35.682 1.00 93.81 335 GLU A O 1
ATOM 2380 N N . SER A 1 336 ? 0.742 6.757 -36.808 1.00 89.94 336 SER A N 1
ATOM 2381 C CA . SER A 1 336 ? -0.086 5.759 -37.511 1.00 89.94 336 SER A CA 1
ATOM 2382 C C . SER A 1 336 ? -0.728 4.704 -36.581 1.00 89.94 336 SER A C 1
ATOM 2384 O O . SER A 1 336 ? -0.732 3.510 -36.884 1.00 89.94 336 SER A O 1
ATOM 2386 N N . ASN A 1 337 ? -1.277 5.142 -35.438 1.00 92.44 337 ASN A N 1
ATOM 2387 C CA . ASN A 1 337 ? -1.883 4.303 -34.386 1.00 92.44 337 ASN A CA 1
ATOM 2388 C C . ASN A 1 337 ? -0.933 3.286 -33.726 1.00 92.44 337 ASN A C 1
ATOM 2390 O O . ASN A 1 337 ? -1.390 2.308 -33.122 1.00 92.44 337 ASN A O 1
ATOM 2394 N N . ARG A 1 338 ? 0.385 3.486 -33.831 1.00 93.69 338 ARG A N 1
ATOM 2395 C CA . ARG A 1 338 ? 1.397 2.640 -33.196 1.00 93.69 338 ARG A CA 1
ATOM 2396 C C . ARG A 1 338 ? 2.427 3.480 -32.445 1.00 93.69 338 ARG A C 1
ATOM 2398 O O . ARG A 1 338 ? 2.862 4.522 -32.927 1.00 93.69 338 ARG A O 1
ATOM 2405 N N . CYS A 1 339 ? 2.826 3.021 -31.262 1.00 95.44 339 CYS A N 1
ATOM 2406 C CA . CYS A 1 339 ? 3.925 3.628 -30.522 1.00 95.44 339 CYS A CA 1
ATOM 2407 C C . CYS A 1 339 ? 5.234 3.313 -31.236 1.00 95.44 339 CYS A C 1
ATOM 2409 O O . CYS A 1 339 ? 5.628 2.153 -31.296 1.00 95.44 339 CYS A O 1
ATOM 2411 N N . VAL A 1 340 ? 5.900 4.321 -31.787 1.00 95.00 340 VAL A N 1
ATOM 2412 C CA . VAL A 1 340 ? 7.151 4.151 -32.530 1.00 95.00 340 VAL A CA 1
ATOM 2413 C C . VAL A 1 340 ? 8.267 5.017 -31.960 1.00 95.00 340 VAL A C 1
ATOM 2415 O O . VAL A 1 340 ? 8.054 6.126 -31.460 1.00 95.00 340 VAL A O 1
ATOM 2418 N N . LEU A 1 341 ? 9.480 4.490 -32.049 1.00 94.44 341 LEU A N 1
ATOM 2419 C CA . LEU A 1 341 ? 10.732 5.107 -31.651 1.00 94.44 341 LEU A CA 1
ATOM 2420 C C . LEU A 1 341 ? 11.385 5.799 -32.856 1.00 94.44 341 LEU A C 1
ATOM 2422 O O . LEU A 1 341 ? 11.276 5.326 -33.990 1.00 94.44 341 LEU A O 1
ATOM 2426 N N . ARG A 1 342 ? 12.084 6.919 -32.612 1.00 92.31 342 ARG A N 1
ATOM 2427 C CA . ARG A 1 342 ? 12.892 7.586 -33.652 1.00 92.31 342 ARG A CA 1
ATOM 2428 C C . ARG A 1 342 ? 14.153 6.797 -33.969 1.00 92.31 342 ARG A C 1
ATOM 2430 O O . ARG A 1 342 ? 14.632 5.997 -33.170 1.00 92.31 342 ARG A O 1
ATOM 2437 N N . GLU A 1 343 ? 14.732 7.114 -35.120 1.00 88.00 343 GLU A N 1
ATOM 2438 C CA . GLU A 1 343 ? 16.088 6.709 -35.474 1.00 88.00 343 GLU A CA 1
ATOM 2439 C C . GLU A 1 343 ? 17.084 7.010 -34.343 1.00 88.00 343 GLU A C 1
ATOM 2441 O O . GLU A 1 343 ? 17.033 8.064 -33.708 1.00 88.00 343 GLU A O 1
ATOM 2446 N N . GLY A 1 344 ? 17.992 6.068 -34.089 1.00 84.69 344 GLY A N 1
ATOM 2447 C CA . GLY A 1 344 ? 18.980 6.148 -33.015 1.00 84.69 344 GLY A CA 1
ATOM 2448 C C . GLY A 1 344 ? 18.498 5.639 -31.653 1.00 84.69 344 GLY A C 1
ATOM 2449 O O . GLY A 1 344 ? 19.339 5.394 -30.793 1.00 84.69 344 GLY A O 1
ATOM 2450 N N . ALA A 1 345 ? 17.193 5.430 -31.451 1.00 91.38 345 ALA A N 1
ATOM 2451 C CA . ALA A 1 345 ? 16.674 4.842 -30.219 1.00 91.38 345 ALA A CA 1
ATOM 2452 C C . ALA A 1 345 ? 16.956 3.334 -30.141 1.00 91.38 345 ALA A C 1
ATOM 2454 O O . ALA A 1 345 ? 16.965 2.644 -31.164 1.00 91.38 345 ALA A O 1
ATOM 2455 N N . SER A 1 346 ? 17.146 2.829 -28.923 1.00 91.69 346 SER A N 1
ATOM 2456 C CA . SER A 1 346 ? 17.301 1.397 -28.666 1.00 91.69 346 SER A CA 1
ATOM 2457 C C . SER A 1 346 ? 16.001 0.647 -28.956 1.00 91.69 346 SER A C 1
ATOM 2459 O O . SER A 1 346 ? 14.937 1.080 -28.523 1.00 91.69 346 SER A O 1
ATOM 2461 N N . CYS A 1 347 ? 16.086 -0.478 -29.655 1.00 90.81 347 CYS A N 1
ATOM 2462 C CA . CYS A 1 347 ? 14.939 -1.293 -30.053 1.00 90.81 347 CYS A CA 1
ATOM 2463 C C . CYS A 1 347 ? 15.259 -2.788 -29.973 1.00 90.81 347 CYS A C 1
ATOM 2465 O O . CYS A 1 347 ? 16.419 -3.197 -30.019 1.00 90.81 347 CYS A O 1
ATOM 2467 N N . SER A 1 348 ? 14.211 -3.607 -29.906 1.00 92.75 348 SER A N 1
ATOM 2468 C CA . SER A 1 348 ? 14.287 -5.072 -29.982 1.00 92.75 348 SER A CA 1
ATOM 2469 C C . SER A 1 348 ? 13.690 -5.623 -31.276 1.00 92.75 348 SER A C 1
ATOM 2471 O O . SER A 1 348 ? 14.126 -6.663 -31.771 1.00 92.75 348 SER A O 1
ATOM 2473 N N . ARG A 1 349 ? 12.688 -4.944 -31.847 1.00 88.94 349 ARG A N 1
ATOM 2474 C CA . ARG A 1 349 ? 12.003 -5.362 -33.080 1.00 88.94 349 ARG A CA 1
ATOM 2475 C C . ARG A 1 349 ? 11.855 -4.199 -34.048 1.00 88.94 349 ARG A C 1
ATOM 2477 O O . ARG A 1 349 ? 11.640 -3.065 -33.640 1.00 88.94 349 ARG A O 1
ATOM 2484 N N . GLY A 1 350 ? 11.875 -4.492 -35.349 1.00 85.50 350 GLY A N 1
ATOM 2485 C CA . GLY A 1 350 ? 11.676 -3.476 -36.390 1.00 85.50 350 GLY A CA 1
ATOM 2486 C C . GLY A 1 350 ? 10.356 -2.710 -36.257 1.00 85.50 350 GLY A C 1
ATOM 2487 O O . GLY A 1 350 ? 10.324 -1.502 -36.459 1.00 85.50 350 GLY A O 1
ATOM 2488 N N . THR A 1 351 ? 9.293 -3.376 -35.794 1.00 87.62 351 THR A N 1
ATOM 2489 C CA . THR A 1 351 ? 7.969 -2.772 -35.555 1.00 87.62 351 THR A CA 1
ATOM 2490 C C . THR A 1 351 ? 7.951 -1.681 -34.485 1.00 87.62 351 THR A C 1
ATOM 2492 O O . THR A 1 351 ? 6.961 -0.966 -34.376 1.00 87.62 351 THR A O 1
ATOM 2495 N N . GLU A 1 352 ? 8.993 -1.588 -33.660 1.00 93.44 352 GLU A N 1
ATOM 2496 C CA . GLU A 1 352 ? 9.138 -0.548 -32.639 1.00 93.44 352 GLU A CA 1
ATOM 2497 C C . GLU A 1 352 ? 9.688 0.749 -33.231 1.00 93.44 352 GLU A C 1
ATOM 2499 O O . GLU A 1 352 ? 9.538 1.803 -32.625 1.00 93.44 352 GLU A O 1
ATOM 2504 N N . CYS A 1 353 ? 10.310 0.689 -34.408 1.00 90.69 353 CYS A N 1
ATOM 2505 C CA . CYS A 1 353 ? 10.920 1.827 -35.073 1.00 90.69 353 CYS A CA 1
ATOM 2506 C C . CYS A 1 353 ? 9.945 2.464 -36.057 1.00 90.69 353 CYS A C 1
ATOM 2508 O O . CYS A 1 353 ? 9.252 1.773 -36.799 1.00 90.69 353 CYS A O 1
ATOM 2510 N N . GLU A 1 354 ? 9.965 3.792 -36.133 1.00 91.12 354 GLU A N 1
ATOM 2511 C CA . GLU A 1 354 ? 9.252 4.553 -37.166 1.00 91.12 354 GLU A CA 1
ATOM 2512 C C . GLU A 1 354 ? 9.659 4.109 -38.578 1.00 91.12 354 GLU A C 1
ATOM 2514 O O . GLU A 1 354 ? 8.831 4.047 -39.480 1.00 91.12 354 GLU A O 1
ATOM 2519 N N . SER A 1 355 ? 10.930 3.734 -38.744 1.00 85.06 355 SER A N 1
ATOM 2520 C CA . SER A 1 355 ? 11.484 3.206 -39.987 1.00 85.06 355 SER A CA 1
ATOM 2521 C C . SER A 1 355 ? 11.098 1.758 -40.289 1.00 85.06 355 SER A C 1
ATOM 2523 O O . SER A 1 355 ? 11.402 1.298 -41.377 1.00 85.06 355 SER A O 1
ATOM 2525 N N . GLY A 1 356 ? 10.535 1.004 -39.339 1.00 86.88 356 GLY A N 1
ATOM 2526 C CA . GLY A 1 356 ? 10.333 -0.442 -39.484 1.00 86.88 356 GLY A CA 1
ATOM 2527 C C . GLY A 1 356 ? 11.603 -1.296 -39.334 1.00 86.88 356 GLY A C 1
ATOM 2528 O O . GLY A 1 356 ? 11.516 -2.524 -39.361 1.00 86.88 356 GLY A O 1
ATOM 2529 N N . ASN A 1 357 ? 12.779 -0.686 -39.130 1.00 85.00 357 ASN A N 1
ATOM 2530 C CA . ASN A 1 357 ? 14.069 -1.377 -39.136 1.00 85.00 357 ASN A CA 1
ATOM 2531 C C . ASN A 1 357 ? 14.842 -1.194 -37.819 1.00 85.00 357 ASN A C 1
ATOM 2533 O O . ASN A 1 357 ? 15.340 -0.110 -37.505 1.00 85.00 357 ASN A O 1
ATOM 2537 N N . CYS A 1 358 ? 14.985 -2.297 -37.082 1.00 86.81 358 CYS A N 1
ATOM 2538 C CA . CYS A 1 358 ? 15.805 -2.388 -35.881 1.00 86.81 358 CYS A CA 1
ATOM 2539 C C . CYS A 1 358 ? 17.068 -3.190 -36.198 1.00 86.81 358 CYS A C 1
ATOM 2541 O O . CYS A 1 358 ? 17.011 -4.409 -36.365 1.00 86.81 358 CYS A O 1
ATOM 2543 N N . GLN A 1 359 ? 18.209 -2.509 -36.291 1.00 85.12 359 GLN A N 1
ATOM 2544 C CA . GLN A 1 359 ? 19.479 -3.123 -36.666 1.00 85.12 359 GLN A CA 1
ATOM 2545 C C . GLN A 1 359 ? 20.500 -2.927 -35.551 1.00 85.12 359 GLN A C 1
ATOM 2547 O O . GLN A 1 359 ? 20.763 -1.803 -35.123 1.00 85.12 359 GLN A O 1
ATOM 2552 N N . SER A 1 360 ? 21.087 -4.035 -35.091 1.00 83.69 360 SER A N 1
ATOM 2553 C CA . SER A 1 360 ? 22.028 -4.050 -33.963 1.00 83.69 360 SER A CA 1
ATOM 2554 C C . SER A 1 360 ? 21.458 -3.383 -32.703 1.00 83.69 360 SER A C 1
ATOM 2556 O O . SER A 1 360 ? 22.163 -2.661 -32.006 1.00 83.69 360 SER A O 1
ATOM 2558 N N . GLY A 1 361 ? 20.160 -3.588 -32.450 1.00 86.88 361 GLY A N 1
ATOM 2559 C CA . GLY A 1 361 ? 19.456 -3.027 -31.296 1.00 86.88 361 GLY A CA 1
ATOM 2560 C C . GLY A 1 361 ? 19.171 -1.524 -31.377 1.00 86.88 361 GLY A C 1
ATOM 2561 O O . GLY A 1 361 ? 18.826 -0.930 -30.365 1.00 86.88 361 GLY A O 1
ATOM 2562 N N . ILE A 1 362 ? 19.331 -0.895 -32.548 1.00 88.25 362 ILE A N 1
ATOM 2563 C CA . ILE A 1 362 ? 19.115 0.542 -32.764 1.00 88.25 362 ILE A CA 1
ATOM 2564 C C . ILE A 1 362 ? 18.159 0.745 -33.945 1.00 88.25 362 ILE A C 1
ATOM 2566 O O . ILE A 1 362 ? 18.315 0.114 -34.995 1.00 88.25 362 ILE A O 1
ATOM 2570 N N . CYS A 1 363 ? 17.205 1.668 -33.815 1.00 89.31 363 CYS A N 1
ATOM 2571 C CA . CYS A 1 363 ? 16.337 2.063 -34.917 1.00 89.31 363 CYS A CA 1
ATOM 2572 C C . CYS A 1 363 ? 17.158 2.755 -36.006 1.00 89.31 363 CYS A C 1
ATOM 2574 O O . CYS A 1 363 ? 17.772 3.800 -35.777 1.00 89.31 363 CYS A O 1
ATOM 2576 N N . ARG A 1 364 ? 17.185 2.170 -37.202 1.00 84.50 364 ARG A N 1
ATOM 2577 C CA . ARG A 1 364 ? 17.926 2.686 -38.360 1.00 84.50 364 ARG A CA 1
ATOM 2578 C C . ARG A 1 364 ? 16.962 3.013 -39.495 1.00 84.50 364 ARG A C 1
ATOM 2580 O O . ARG A 1 364 ? 15.949 2.331 -39.609 1.00 84.50 364 ARG A O 1
ATOM 2587 N N . PRO A 1 365 ? 17.267 3.993 -40.359 1.00 78.19 365 PRO A N 1
ATOM 2588 C CA . PRO A 1 365 ? 16.480 4.230 -41.564 1.00 78.19 365 PRO A CA 1
ATOM 2589 C C . PRO A 1 365 ? 16.360 2.957 -42.414 1.00 78.19 365 PRO A C 1
ATOM 2591 O O . PRO A 1 365 ? 17.291 2.145 -42.482 1.00 78.19 365 PRO A O 1
ATOM 2594 N N . GLU A 1 366 ? 15.222 2.790 -43.084 1.00 71.25 366 GLU A N 1
ATOM 2595 C CA . GLU A 1 366 ? 15.087 1.797 -44.146 1.00 71.25 366 GLU A CA 1
ATOM 2596 C C . GLU A 1 366 ? 15.921 2.227 -45.360 1.00 71.25 366 GLU A C 1
ATOM 2598 O O . GLU A 1 366 ? 15.866 3.372 -45.815 1.00 71.25 366 GLU A O 1
ATOM 2603 N N . CYS A 1 367 ? 16.730 1.302 -45.875 1.00 69.00 367 CYS A N 1
ATOM 2604 C CA . CYS A 1 367 ? 17.521 1.500 -47.083 1.00 69.00 367 CYS A CA 1
ATOM 2605 C C . CYS A 1 367 ? 17.094 0.498 -48.142 1.00 69.00 367 CYS A C 1
ATOM 2607 O O . CYS A 1 367 ? 17.107 -0.709 -47.900 1.00 69.00 367 CYS A O 1
ATOM 2609 N N . PHE A 1 368 ? 16.776 1.007 -49.330 1.00 65.25 368 PHE A N 1
ATOM 2610 C CA . PHE A 1 368 ? 16.457 0.180 -50.481 1.00 65.25 368 PHE A CA 1
ATOM 2611 C C . PHE A 1 368 ? 17.458 0.445 -51.615 1.00 65.25 368 PHE A C 1
ATOM 2613 O O . PHE A 1 368 ? 17.544 1.582 -52.089 1.00 65.25 368 PHE A O 1
ATOM 2620 N N . PRO A 1 369 ? 18.222 -0.567 -52.078 1.00 64.25 369 PRO A N 1
ATOM 2621 C CA . PRO A 1 369 ? 18.286 -1.956 -51.591 1.00 64.25 369 PRO A CA 1
ATOM 2622 C C . PRO A 1 369 ? 18.972 -2.087 -50.208 1.00 64.25 369 PRO A C 1
ATOM 2624 O O . PRO A 1 369 ? 19.683 -1.161 -49.803 1.00 64.25 369 PRO A O 1
ATOM 2627 N N . PRO A 1 370 ? 18.807 -3.223 -49.490 1.00 59.66 370 PRO A N 1
ATOM 2628 C CA . PRO A 1 370 ? 19.474 -3.459 -48.209 1.00 59.66 370 PRO A CA 1
ATOM 2629 C C . PRO A 1 370 ? 20.994 -3.331 -48.352 1.00 59.66 370 PRO A C 1
ATOM 2631 O O . PRO A 1 370 ? 21.600 -3.835 -49.302 1.00 59.66 370 PRO A O 1
ATOM 2634 N N . CYS A 1 371 ? 21.620 -2.625 -47.412 1.00 61.66 371 CYS A N 1
ATOM 2635 C CA . CYS A 1 371 ? 23.046 -2.340 -47.478 1.00 61.66 371 CYS A CA 1
ATOM 2636 C C . CYS A 1 371 ? 23.873 -3.609 -47.249 1.00 61.66 371 CYS A C 1
ATOM 2638 O O . CYS A 1 371 ? 23.756 -4.258 -46.214 1.00 61.66 371 CYS A O 1
ATOM 2640 N N . GLY A 1 372 ? 24.724 -3.949 -48.223 1.00 54.94 372 GLY A N 1
ATOM 2641 C CA . GLY A 1 372 ? 25.713 -5.019 -48.084 1.00 54.94 372 GLY A CA 1
ATOM 2642 C C . GLY A 1 372 ? 26.809 -4.697 -47.049 1.00 54.94 372 GLY A C 1
ATOM 2643 O O . GLY A 1 372 ? 26.851 -3.580 -46.522 1.00 54.94 372 GLY A O 1
ATOM 2644 N N . PRO A 1 373 ? 27.724 -5.648 -46.780 1.00 50.09 373 PRO A N 1
ATOM 2645 C CA . PRO A 1 373 ? 28.783 -5.501 -45.778 1.00 50.09 373 PRO A CA 1
ATOM 2646 C C . PRO A 1 373 ? 29.597 -4.206 -45.955 1.00 50.09 373 PRO A C 1
ATOM 2648 O O . PRO A 1 373 ? 29.947 -3.832 -47.075 1.00 50.09 373 PRO A O 1
ATOM 2651 N N . GLY A 1 374 ? 29.888 -3.505 -44.851 1.00 55.22 374 GLY A N 1
ATOM 2652 C CA . GLY A 1 374 ? 30.701 -2.276 -44.846 1.00 55.22 374 GLY A CA 1
ATOM 2653 C C . GLY A 1 374 ? 29.967 -0.974 -45.213 1.00 55.22 374 GLY A C 1
ATOM 2654 O O . GLY A 1 374 ? 30.610 0.060 -45.421 1.00 55.22 374 GLY A O 1
ATOM 2655 N N . ARG A 1 375 ? 28.630 -0.985 -45.297 1.00 66.38 375 ARG A N 1
ATOM 2656 C CA . ARG A 1 375 ? 27.818 0.204 -45.610 1.00 66.38 375 ARG A CA 1
ATOM 2657 C C . ARG A 1 375 ? 26.807 0.526 -44.507 1.00 66.38 375 ARG A C 1
ATOM 2659 O O . ARG A 1 375 ? 26.194 -0.375 -43.951 1.00 66.38 375 ARG A O 1
ATOM 2666 N N . THR A 1 376 ? 26.594 1.814 -44.248 1.00 65.25 376 THR A N 1
ATOM 2667 C CA . THR A 1 376 ? 25.550 2.343 -43.357 1.00 65.25 376 THR A CA 1
ATOM 2668 C C . THR A 1 376 ? 24.491 3.066 -44.177 1.00 65.25 376 THR A C 1
ATOM 2670 O O . THR A 1 376 ? 24.798 3.763 -45.146 1.00 65.25 376 THR A O 1
ATOM 2673 N N . CYS A 1 377 ? 23.231 2.917 -43.774 1.00 66.25 377 CYS A N 1
ATOM 2674 C CA . CYS A 1 377 ? 22.122 3.646 -44.367 1.00 66.25 377 CYS A CA 1
ATOM 2675 C C . CYS A 1 377 ? 22.171 5.134 -43.983 1.00 66.25 377 CYS A C 1
ATOM 2677 O O . CYS A 1 377 ? 22.137 5.474 -42.801 1.00 66.25 377 CYS A O 1
ATOM 2679 N N . SER A 1 378 ? 22.250 6.025 -44.973 1.00 68.31 378 SER A N 1
ATOM 2680 C CA . SER A 1 378 ? 22.192 7.478 -44.790 1.00 68.31 378 SER A CA 1
ATOM 2681 C C . SER A 1 378 ? 21.232 8.082 -45.815 1.00 68.31 378 SER A C 1
ATOM 2683 O O . SER A 1 378 ? 21.441 7.948 -47.021 1.00 68.31 378 SER A O 1
ATOM 2685 N N . ARG A 1 379 ? 20.159 8.733 -45.341 1.00 65.25 379 ARG A N 1
ATOM 2686 C CA . ARG A 1 379 ? 19.097 9.334 -46.180 1.00 65.25 379 ARG A CA 1
ATOM 2687 C C . ARG A 1 379 ? 18.501 8.357 -47.213 1.00 65.25 379 ARG A C 1
ATOM 2689 O O . ARG A 1 379 ? 18.365 8.697 -48.387 1.00 65.25 379 ARG A O 1
ATOM 2696 N N . GLY A 1 380 ? 18.213 7.123 -46.794 1.00 64.62 380 GLY A N 1
ATOM 2697 C CA . GLY A 1 380 ? 17.628 6.086 -47.657 1.00 64.62 380 GLY A CA 1
ATOM 2698 C C . GLY A 1 380 ? 18.573 5.516 -48.724 1.00 64.62 380 GLY A C 1
ATOM 2699 O O . GLY A 1 380 ? 18.128 4.769 -49.592 1.00 64.62 380 GLY A O 1
ATOM 2700 N N . ARG A 1 381 ? 19.875 5.845 -48.685 1.00 63.19 381 ARG A N 1
ATOM 2701 C CA . ARG A 1 381 ? 20.908 5.282 -49.572 1.00 63.19 381 ARG A CA 1
ATOM 2702 C C . ARG A 1 381 ? 22.053 4.677 -48.766 1.00 63.19 381 ARG A C 1
ATOM 2704 O O . ARG A 1 381 ? 22.425 5.177 -47.706 1.00 63.19 381 ARG A O 1
ATOM 2711 N N . CYS A 1 382 ? 22.665 3.623 -49.293 1.00 63.38 382 CYS A N 1
ATOM 2712 C CA . CYS A 1 382 ? 23.827 3.008 -48.661 1.00 63.38 382 CYS A CA 1
ATOM 2713 C C . CYS A 1 382 ? 25.088 3.853 -48.877 1.00 63.38 382 CYS A C 1
ATOM 2715 O O . CYS A 1 382 ? 25.574 3.970 -50.003 1.00 63.38 382 CYS A O 1
ATOM 2717 N N . ALA A 1 383 ? 25.644 4.385 -47.792 1.00 63.31 383 ALA A N 1
ATOM 2718 C CA . ALA A 1 383 ? 26.930 5.070 -47.755 1.00 63.31 383 ALA A CA 1
ATOM 2719 C C . ALA A 1 383 ? 28.009 4.145 -47.166 1.00 63.31 383 ALA A C 1
ATOM 2721 O O . ALA A 1 383 ? 27.719 3.295 -46.329 1.00 63.31 383 ALA A O 1
ATOM 2722 N N . ILE A 1 384 ? 29.261 4.281 -47.602 1.00 61.28 384 ILE A N 1
ATOM 2723 C CA . ILE A 1 384 ? 30.380 3.499 -47.054 1.00 61.28 384 ILE A CA 1
ATOM 2724 C C . ILE A 1 384 ? 30.672 4.007 -45.642 1.00 61.28 384 ILE A C 1
ATOM 2726 O O . ILE A 1 384 ? 30.865 5.211 -45.458 1.00 61.28 384 ILE A O 1
ATOM 2730 N N . VAL A 1 385 ? 30.748 3.104 -44.661 1.00 58.41 385 VAL A N 1
ATOM 2731 C CA . VAL A 1 385 ? 31.336 3.449 -43.364 1.00 58.41 385 VAL A CA 1
ATOM 2732 C C . VAL A 1 385 ? 32.826 3.597 -43.611 1.00 58.41 385 VAL A C 1
ATOM 2734 O O . VAL A 1 385 ? 33.534 2.602 -43.747 1.00 58.41 385 VAL A O 1
ATOM 2737 N N . ARG A 1 386 ? 33.316 4.833 -43.717 1.00 57.78 386 ARG A N 1
ATOM 2738 C CA . ARG A 1 386 ? 34.751 5.081 -43.580 1.00 57.78 386 ARG A CA 1
ATOM 2739 C C . ARG A 1 386 ? 35.095 4.785 -42.121 1.00 57.78 386 ARG A C 1
ATOM 2741 O O . ARG A 1 386 ? 35.048 5.688 -41.295 1.00 57.78 386 ARG A O 1
ATOM 2748 N N . ARG A 1 387 ? 35.324 3.511 -41.776 1.00 63.38 387 ARG A N 1
ATOM 2749 C CA . ARG A 1 387 ? 35.953 3.183 -40.495 1.00 63.38 387 ARG A CA 1
ATOM 2750 C C . ARG A 1 387 ? 37.371 3.716 -40.606 1.00 63.38 387 ARG A C 1
ATOM 2752 O O . ARG A 1 387 ? 38.122 3.293 -41.489 1.00 63.38 387 ARG A O 1
ATOM 2759 N N . HIS A 1 388 ? 37.646 4.727 -39.794 1.00 76.19 388 HIS A N 1
ATOM 2760 C CA . HIS A 1 388 ? 39.005 5.169 -39.567 1.00 76.19 388 HIS A CA 1
ATOM 2761 C C . HIS A 1 388 ? 39.789 3.982 -39.009 1.00 76.19 388 HIS A C 1
ATOM 2763 O O . HIS A 1 388 ? 39.219 3.180 -38.267 1.00 76.19 388 HIS A O 1
ATOM 2769 N N . CYS A 1 389 ? 41.035 3.841 -39.419 1.00 77.81 389 CYS A N 1
ATOM 2770 C CA . CYS A 1 389 ? 41.918 2.795 -38.928 1.00 77.81 389 CYS A CA 1
ATOM 2771 C C . CYS A 1 389 ? 43.295 3.398 -38.710 1.00 77.81 389 CYS A C 1
ATOM 2773 O O . CYS A 1 389 ? 43.731 4.225 -39.514 1.00 77.81 389 CYS A O 1
ATOM 2775 N N . ASP A 1 390 ? 43.961 2.963 -37.654 1.00 75.25 390 ASP A N 1
ATOM 2776 C CA . ASP A 1 390 ? 45.369 3.254 -37.427 1.00 75.25 390 ASP A CA 1
ATOM 2777 C C . ASP A 1 390 ? 46.218 2.071 -37.917 1.00 75.25 390 ASP A C 1
ATOM 2779 O O . ASP A 1 390 ? 47.294 2.269 -38.488 1.00 75.25 390 ASP A O 1
ATOM 2783 N N . ASP A 1 391 ? 45.697 0.840 -37.810 1.00 80.38 391 ASP A N 1
ATOM 2784 C CA . ASP A 1 391 ? 46.333 -0.357 -38.356 1.00 80.38 391 ASP A CA 1
ATOM 2785 C C . ASP A 1 391 ? 45.344 -1.392 -38.940 1.00 80.38 391 ASP A C 1
ATOM 2787 O O . ASP A 1 391 ? 44.136 -1.183 -39.047 1.00 80.38 391 ASP A O 1
ATOM 2791 N N . ASN A 1 392 ? 45.874 -2.523 -39.423 1.00 81.44 392 ASN A N 1
ATOM 2792 C CA . ASN A 1 392 ? 45.079 -3.552 -40.104 1.00 81.44 392 ASN A CA 1
ATOM 2793 C C . ASN A 1 392 ? 44.105 -4.312 -39.189 1.00 81.44 392 ASN A C 1
ATOM 2795 O O . ASN A 1 392 ? 43.189 -4.942 -39.713 1.00 81.44 392 ASN A O 1
ATOM 2799 N N . SER A 1 393 ? 44.304 -4.302 -37.871 1.00 78.56 393 SER A N 1
ATOM 2800 C CA . SER A 1 393 ? 43.438 -4.986 -36.905 1.00 78.56 393 SER A CA 1
ATOM 2801 C C . SER A 1 393 ? 42.107 -4.262 -36.681 1.00 78.56 393 SER A C 1
ATOM 2803 O O . SER A 1 393 ? 41.106 -4.914 -36.384 1.00 78.56 393 SER A O 1
ATOM 2805 N N . ASP A 1 394 ? 42.057 -2.954 -36.955 1.00 74.75 394 ASP A N 1
ATOM 2806 C CA . ASP A 1 394 ? 40.825 -2.150 -36.958 1.00 74.75 394 ASP A CA 1
ATOM 2807 C C . ASP A 1 394 ? 39.888 -2.502 -38.127 1.00 74.75 394 ASP A C 1
ATOM 2809 O O . ASP A 1 394 ? 38.700 -2.147 -38.146 1.00 74.75 394 ASP A O 1
ATOM 2813 N N . CYS A 1 395 ? 40.427 -3.187 -39.138 1.00 78.62 395 CYS A N 1
ATOM 2814 C CA . CYS A 1 395 ? 39.725 -3.532 -40.358 1.00 78.62 395 CYS A CA 1
ATOM 2815 C C . CYS A 1 395 ? 39.207 -4.970 -40.323 1.00 78.62 395 CYS A C 1
ATOM 2817 O O . CYS A 1 395 ? 39.931 -5.938 -40.101 1.00 78.62 395 CYS A O 1
ATOM 2819 N N . GLU A 1 396 ? 37.924 -5.121 -40.635 1.00 80.62 396 GLU A N 1
ATOM 2820 C CA . GLU A 1 396 ? 37.307 -6.434 -40.786 1.00 80.62 396 GLU A CA 1
ATOM 2821 C C . GLU A 1 396 ? 37.873 -7.140 -42.029 1.00 80.62 396 GLU A C 1
ATOM 2823 O O . GLU A 1 396 ? 37.929 -6.567 -43.122 1.00 80.62 396 GLU A O 1
ATOM 2828 N N . SER A 1 397 ? 38.311 -8.391 -41.876 1.00 77.12 397 SER A N 1
ATOM 2829 C CA . SER A 1 397 ? 38.893 -9.161 -42.980 1.00 77.12 397 SER A CA 1
ATOM 2830 C C . SER A 1 397 ? 37.892 -9.307 -44.141 1.00 77.12 397 SER A C 1
ATOM 2832 O O . SER A 1 397 ? 36.734 -9.641 -43.896 1.00 77.12 397 SER A O 1
ATOM 2834 N N . PRO A 1 398 ? 38.299 -9.090 -45.411 1.00 79.31 398 PRO A N 1
ATOM 2835 C CA . PRO A 1 398 ? 39.678 -9.023 -45.908 1.00 79.31 398 PRO A CA 1
ATOM 2836 C C . PRO A 1 398 ? 40.257 -7.599 -46.052 1.00 79.31 398 PRO A C 1
ATOM 2838 O O . PRO A 1 398 ? 41.252 -7.427 -46.758 1.00 79.31 398 PRO A O 1
ATOM 2841 N N . MET A 1 399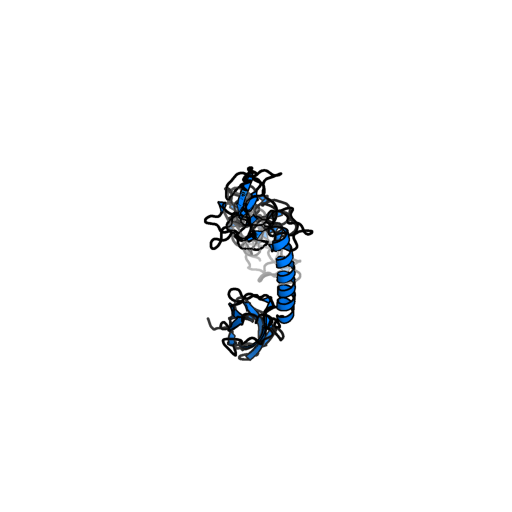 ? 39.634 -6.569 -45.471 1.00 81.38 399 MET A N 1
ATOM 2842 C CA . MET A 1 399 ? 40.076 -5.177 -45.627 1.00 81.38 399 MET A CA 1
ATOM 2843 C C . MET A 1 399 ? 41.423 -4.920 -44.939 1.00 81.38 399 MET A C 1
ATOM 2845 O O . MET A 1 399 ? 41.779 -5.579 -43.967 1.00 81.38 399 MET A O 1
ATOM 2849 N N . ARG A 1 400 ? 42.175 -3.945 -45.455 1.00 87.56 400 ARG A N 1
ATOM 2850 C CA . ARG A 1 400 ? 43.450 -3.487 -44.892 1.00 87.56 400 ARG A CA 1
ATOM 2851 C C . ARG A 1 400 ? 43.423 -1.985 -44.693 1.00 87.56 400 ARG A C 1
ATOM 2853 O O . ARG A 1 400 ? 42.798 -1.270 -45.479 1.00 87.56 400 ARG A O 1
ATOM 2860 N N . CYS A 1 401 ? 44.124 -1.517 -43.674 1.00 84.62 401 CYS A N 1
ATOM 2861 C CA . CYS A 1 401 ? 44.235 -0.101 -43.409 1.00 84.62 401 CYS A CA 1
ATOM 2862 C C . CYS A 1 401 ? 45.163 0.567 -44.421 1.00 84.62 401 CYS A C 1
ATOM 2864 O O . CYS A 1 401 ? 46.288 0.122 -44.656 1.00 84.62 401 CYS A O 1
ATOM 2866 N N . SER A 1 402 ? 44.669 1.626 -45.055 1.00 88.12 402 SER A N 1
ATOM 2867 C CA . SER A 1 402 ? 45.432 2.442 -45.989 1.00 88.12 402 SER A CA 1
ATOM 2868 C C . SER A 1 402 ? 44.959 3.885 -45.898 1.00 88.12 402 SER A C 1
ATOM 2870 O O . SER A 1 402 ? 43.797 4.184 -46.183 1.00 88.12 402 SER A O 1
ATOM 2872 N N . ASP A 1 403 ? 45.877 4.770 -45.507 1.00 83.56 403 ASP A N 1
ATOM 2873 C CA . ASP A 1 403 ? 45.636 6.213 -45.398 1.00 83.56 403 ASP A CA 1
ATOM 2874 C C . ASP A 1 403 ? 44.453 6.536 -44.462 1.00 83.56 403 ASP A C 1
ATOM 2876 O O . ASP A 1 403 ? 43.454 7.153 -44.842 1.00 83.56 403 ASP A O 1
ATOM 2880 N N . GLY A 1 404 ? 44.513 5.980 -43.247 1.00 77.50 404 GLY A N 1
ATOM 2881 C CA . GLY A 1 404 ? 43.497 6.176 -42.212 1.00 77.50 404 GLY A CA 1
ATOM 2882 C C . GLY A 1 404 ? 42.132 5.564 -42.535 1.00 77.50 404 GLY A C 1
ATOM 2883 O O . GLY A 1 404 ? 41.142 5.921 -41.908 1.00 77.50 404 GLY A O 1
ATOM 2884 N N . THR A 1 405 ? 42.017 4.715 -43.564 1.00 81.44 405 THR A N 1
ATOM 2885 C CA . THR A 1 405 ? 40.738 4.124 -43.987 1.00 81.44 405 THR A CA 1
ATOM 2886 C C . THR A 1 405 ? 40.894 2.650 -44.361 1.00 81.44 405 THR A C 1
ATOM 2888 O O . THR A 1 405 ? 41.806 2.277 -45.098 1.00 81.44 405 THR A O 1
ATOM 2891 N N . CYS A 1 406 ? 39.963 1.801 -43.924 1.00 84.25 406 CYS A N 1
ATOM 2892 C CA . CYS A 1 406 ? 39.922 0.403 -44.355 1.00 84.25 406 CYS A CA 1
ATOM 2893 C C . CYS A 1 406 ? 39.535 0.283 -45.842 1.00 84.25 406 CYS A C 1
ATOM 2895 O O . CYS A 1 406 ? 38.450 0.713 -46.243 1.00 84.25 406 CYS A O 1
ATOM 2897 N N . ARG A 1 407 ? 40.405 -0.323 -46.662 1.00 86.81 407 ARG A N 1
ATOM 2898 C CA . ARG A 1 407 ? 40.216 -0.547 -48.110 1.00 86.81 407 ARG A CA 1
ATOM 2899 C C . ARG A 1 407 ? 40.360 -2.029 -48.479 1.00 86.81 407 ARG A C 1
ATOM 2901 O O . ARG A 1 407 ? 41.045 -2.797 -47.809 1.00 86.81 407 ARG A O 1
ATOM 2908 N N . LEU A 1 408 ? 39.701 -2.444 -49.557 1.00 87.94 408 LEU A N 1
ATOM 2909 C CA . LEU A 1 408 ? 39.628 -3.824 -50.035 1.00 87.94 408 LEU A CA 1
ATOM 2910 C C . LEU A 1 408 ? 40.839 -4.209 -50.911 1.00 87.94 408 LEU A C 1
ATOM 2912 O O . LEU A 1 408 ? 41.260 -3.417 -51.761 1.00 87.94 408 LEU A O 1
ATOM 2916 N N . PRO A 1 409 ? 41.383 -5.432 -50.760 1.00 88.88 409 PRO A N 1
ATOM 2917 C CA . PRO A 1 409 ? 42.430 -5.958 -51.631 1.00 88.88 409 PRO A CA 1
ATOM 2918 C C . PRO A 1 409 ? 41.911 -6.338 -53.024 1.00 88.88 409 PRO A C 1
ATOM 2920 O O . PRO A 1 409 ? 40.705 -6.432 -53.266 1.00 88.88 409 PRO A O 1
ATOM 2923 N N . ALA A 1 410 ? 42.842 -6.576 -53.950 1.00 91.12 410 ALA A N 1
ATOM 2924 C CA . ALA A 1 410 ? 42.528 -6.959 -55.323 1.00 91.12 410 ALA A CA 1
ATOM 2925 C C . ALA A 1 410 ? 41.623 -8.207 -55.392 1.00 91.12 410 ALA A C 1
ATOM 2927 O O . ALA A 1 410 ? 41.717 -9.128 -54.580 1.00 91.12 410 ALA A O 1
ATOM 2928 N N . GLY A 1 411 ? 40.718 -8.223 -56.371 1.00 85.69 411 GLY A N 1
ATOM 2929 C CA . GLY A 1 411 ? 39.739 -9.287 -56.599 1.00 85.69 411 GLY A CA 1
ATOM 2930 C C . GLY A 1 411 ? 38.439 -9.159 -55.797 1.00 85.69 411 GLY A C 1
ATOM 2931 O O . GLY A 1 411 ? 37.449 -9.798 -56.169 1.00 85.69 411 GLY A O 1
ATOM 2932 N N . GLN A 1 412 ? 38.403 -8.317 -54.760 1.00 87.94 412 GLN A N 1
ATOM 2933 C CA . GLN A 1 412 ? 37.207 -8.097 -53.944 1.00 87.94 412 GLN A CA 1
ATOM 2934 C C . GLN A 1 412 ? 36.148 -7.260 -54.672 1.00 87.94 412 GLN A C 1
ATOM 2936 O O . GLN A 1 412 ? 36.502 -6.406 -55.491 1.00 87.94 412 GLN A O 1
ATOM 2941 N N . PRO A 1 413 ? 34.852 -7.498 -54.400 1.00 82.69 413 PRO A N 1
ATOM 2942 C CA . PRO A 1 413 ? 33.774 -6.739 -55.012 1.00 82.69 413 PRO A CA 1
ATOM 2943 C C . PRO A 1 413 ? 33.795 -5.279 -54.545 1.00 82.69 413 PRO A C 1
ATOM 2945 O O . PRO A 1 413 ? 33.892 -5.002 -53.353 1.00 82.69 413 PRO A O 1
ATOM 2948 N N . CYS A 1 414 ? 33.663 -4.345 -55.482 1.00 80.62 414 CYS A N 1
ATOM 2949 C CA . CYS A 1 414 ? 33.673 -2.907 -55.212 1.00 80.62 414 CYS A CA 1
ATOM 2950 C C . CYS A 1 414 ? 32.606 -2.170 -56.032 1.00 80.62 414 CYS A C 1
ATOM 2952 O O . CYS A 1 414 ? 32.081 -2.684 -57.021 1.00 80.62 414 CYS A O 1
ATOM 2954 N N . ALA A 1 415 ? 32.292 -0.943 -55.619 1.00 80.31 415 ALA A N 1
ATOM 2955 C CA . ALA A 1 415 ? 31.420 -0.014 -56.342 1.00 80.31 415 ALA A CA 1
ATOM 2956 C C . ALA A 1 415 ? 32.061 1.354 -56.609 1.00 80.31 415 ALA A C 1
ATOM 2958 O O . ALA A 1 415 ? 31.564 2.094 -57.450 1.00 80.31 415 ALA A O 1
ATOM 2959 N N . LEU A 1 416 ? 33.116 1.709 -55.876 1.00 76.88 416 LEU A N 1
ATOM 2960 C CA . LEU A 1 416 ? 33.821 2.980 -56.005 1.00 76.88 416 LEU A CA 1
ATOM 2961 C C . LEU A 1 416 ? 35.320 2.721 -55.927 1.00 76.88 416 LEU A C 1
ATOM 2963 O O . LEU A 1 416 ? 35.765 1.890 -55.138 1.00 76.88 416 LEU A O 1
ATOM 2967 N N . ASP A 1 417 ? 36.081 3.483 -56.697 1.00 82.00 417 ASP A N 1
ATOM 2968 C CA . ASP A 1 417 ? 37.543 3.448 -56.751 1.00 82.00 417 ASP A CA 1
ATOM 2969 C C . ASP A 1 417 ? 38.189 3.587 -55.369 1.00 82.00 417 ASP A C 1
ATOM 2971 O O . ASP A 1 417 ? 39.074 2.817 -54.996 1.00 82.00 417 ASP A O 1
ATOM 2975 N N . SER A 1 418 ? 37.651 4.488 -54.544 1.00 79.50 418 SER A N 1
ATOM 2976 C CA . SER A 1 418 ? 38.129 4.743 -53.182 1.00 79.50 418 SER A CA 1
ATOM 2977 C C . SER A 1 418 ? 37.964 3.561 -52.216 1.00 79.50 418 SER A C 1
ATOM 2979 O O . SER A 1 418 ? 38.424 3.645 -51.081 1.00 79.50 418 SER A O 1
ATOM 2981 N N . GLN A 1 419 ? 37.262 2.493 -52.612 1.00 79.31 419 GLN A N 1
ATOM 2982 C CA . GLN A 1 419 ? 37.110 1.279 -51.803 1.00 79.31 419 GLN A CA 1
ATOM 2983 C C . GLN A 1 419 ? 38.292 0.328 -51.954 1.00 79.31 419 GLN A C 1
ATOM 2985 O O . GLN A 1 419 ? 38.461 -0.540 -51.106 1.00 79.31 419 GLN A O 1
ATOM 2990 N N . CYS A 1 420 ? 39.081 0.452 -53.017 1.00 85.38 420 CYS A N 1
ATOM 2991 C CA . CYS A 1 420 ? 40.154 -0.477 -53.331 1.00 85.38 420 CYS A CA 1
ATOM 2992 C C . CYS A 1 420 ? 41.491 0.059 -52.828 1.00 85.38 420 CYS A C 1
ATOM 2994 O O . CYS A 1 420 ? 41.755 1.258 -52.913 1.00 85.38 420 CYS A O 1
ATOM 2996 N N . LEU A 1 421 ? 42.369 -0.827 -52.352 1.00 88.06 421 LEU A N 1
ATOM 2997 C CA . LEU A 1 421 ? 43.754 -0.459 -52.025 1.00 88.06 421 LEU A CA 1
ATOM 2998 C C . LEU A 1 421 ? 44.473 0.152 -53.232 1.00 88.06 421 LEU A C 1
ATOM 3000 O O . LEU A 1 421 ? 45.272 1.066 -53.077 1.00 88.06 421 LEU A O 1
ATOM 3004 N N . SER A 1 422 ? 44.134 -0.315 -54.431 1.00 87.25 422 SER A N 1
ATOM 3005 C CA . SER A 1 422 ? 44.645 0.218 -55.689 1.00 87.25 422 SER A CA 1
ATOM 3006 C C . SER A 1 422 ? 44.032 1.549 -56.116 1.00 87.25 422 SER A C 1
ATOM 3008 O O . SER A 1 422 ? 44.496 2.149 -57.080 1.00 87.25 422 SER A O 1
ATOM 3010 N N . GLY A 1 423 ? 42.966 2.001 -55.450 1.00 86.00 423 GLY A N 1
ATOM 3011 C CA . GLY A 1 423 ? 42.214 3.173 -55.878 1.00 86.00 423 GLY A CA 1
ATOM 3012 C C . GLY A 1 423 ? 41.472 2.978 -57.203 1.00 86.00 423 GLY A C 1
ATOM 3013 O O . GLY A 1 423 ? 41.134 3.971 -57.832 1.00 86.00 423 GLY A O 1
ATOM 3014 N N . SER A 1 424 ? 41.241 1.739 -57.661 1.00 89.12 424 SER A N 1
ATOM 3015 C CA . SER A 1 424 ? 40.521 1.476 -58.909 1.00 89.12 424 SER A CA 1
ATOM 3016 C C . SER A 1 424 ? 39.555 0.298 -58.797 1.00 89.12 424 SER A C 1
ATOM 3018 O O . SER A 1 424 ? 39.925 -0.827 -58.449 1.00 89.12 424 SER A O 1
ATOM 3020 N N . CYS A 1 425 ? 38.298 0.568 -59.133 1.00 87.44 425 CYS A N 1
ATOM 3021 C CA . CYS A 1 425 ? 37.201 -0.373 -59.173 1.00 87.44 425 CYS A CA 1
ATOM 3022 C C . CYS A 1 425 ? 36.752 -0.591 -60.621 1.00 87.44 425 CYS A C 1
ATOM 3024 O O . CYS A 1 425 ? 35.968 0.171 -61.186 1.00 87.44 425 CYS A O 1
ATOM 3026 N N . VAL A 1 426 ? 37.214 -1.682 -61.232 1.00 92.06 426 VAL A N 1
ATOM 3027 C CA . VAL A 1 426 ? 36.938 -1.988 -62.641 1.00 92.06 426 VAL A CA 1
ATOM 3028 C C . VAL A 1 426 ? 36.039 -3.211 -62.730 1.00 92.06 426 VAL A C 1
ATOM 3030 O O . VAL A 1 426 ? 36.387 -4.285 -62.244 1.00 92.06 426 VAL A O 1
ATOM 3033 N N . ARG A 1 427 ? 34.878 -3.068 -63.386 1.00 90.44 427 ARG A N 1
ATOM 3034 C CA . ARG A 1 427 ? 33.865 -4.140 -63.512 1.00 90.44 427 ARG A CA 1
ATOM 3035 C C . ARG A 1 427 ? 33.467 -4.725 -62.150 1.00 90.44 427 ARG A C 1
ATOM 3037 O O . ARG A 1 427 ? 33.411 -5.940 -61.973 1.00 90.44 427 ARG A O 1
ATOM 3044 N N . SER A 1 428 ? 33.243 -3.835 -61.185 1.00 87.25 428 SER A N 1
ATOM 3045 C CA . SER A 1 428 ? 32.854 -4.176 -59.814 1.00 87.25 428 SER A CA 1
ATOM 3046 C C . SER A 1 428 ? 33.861 -5.051 -59.061 1.00 87.25 428 SER A C 1
ATOM 3048 O O . SER A 1 428 ? 33.477 -5.725 -58.107 1.00 87.25 428 SER A O 1
ATOM 3050 N N . ARG A 1 429 ? 35.142 -5.054 -59.458 1.00 87.44 429 ARG A N 1
ATOM 3051 C CA . ARG A 1 429 ? 36.230 -5.701 -58.712 1.00 87.44 429 ARG A CA 1
ATOM 3052 C C . ARG A 1 429 ? 37.436 -4.780 -58.550 1.00 87.44 429 ARG A C 1
ATOM 3054 O O . ARG A 1 429 ? 37.801 -4.067 -59.484 1.00 87.44 429 ARG A O 1
ATOM 3061 N N . CYS A 1 430 ? 38.066 -4.838 -57.379 1.00 86.62 430 CYS A N 1
ATOM 3062 C CA . CYS A 1 430 ? 39.315 -4.132 -57.117 1.00 86.62 430 CYS A CA 1
ATOM 3063 C C . CYS A 1 430 ? 40.438 -4.723 -57.967 1.00 86.62 430 CYS A C 1
ATOM 3065 O O . CYS A 1 430 ? 40.616 -5.945 -57.977 1.00 86.62 430 CYS A O 1
ATOM 3067 N N . ARG A 1 431 ? 41.168 -3.874 -58.689 1.00 87.06 431 ARG A N 1
ATOM 3068 C CA . ARG A 1 431 ? 42.268 -4.291 -59.566 1.00 87.06 431 ARG A CA 1
ATOM 3069 C C . ARG A 1 431 ? 43.594 -3.735 -59.134 1.00 87.06 431 ARG A C 1
ATOM 3071 O O . ARG A 1 431 ? 43.596 -2.528 -58.840 1.00 87.06 431 ARG A O 1
#

Sequence (431 aa):
MPRAFDVTASTAAVQLSPGRDGEVSFTVSNALHLPLRVRASVEPSGTARSEWMRLREEESRELAPDGTAVFTVKVAVPPGAPEGEYAFKLLVVDVANPDEHYARSPSVAFTVAVAPAPAKKPFPWMWVALAAGVLLLAGGVVAFLLSRGDGDGTGGSGVLPGLSQPCAEGEPRCAGGLVCTGESLCLGDTGFACGEDASCASQRCVEGTCQPPLGLGSACEADRDCLEPLRCHEGLCLQPDGSPCTSAAQCISSRCEEGTCTATVPPGGGCTRDADCESPGRCERGRCQLPDGQSCTGDAQCLSGRCVGGSCRARVSPGGRCGSSSDCEPPARCESNRCVLREGASCSRGTECESGNCQSGICRPECFPPCGPGRTCSRGRCAIVRRHCDDNSDCESPMRCSDGTCRLPAGQPCALDSQCLSGSCVRSRCR

pLDDT: mean 84.21, std 12.79, range [36.78, 96.5]

Organism: NCBI:txid1406225

=== Feature glossary ===
Key to the feature types in this record:

Secondary structure (8-state, DSSP). Secondary structure is the local, repeating backbone conformation. DSSP classifies it into eight states by reading the hydrogen-bond network: three helix types (H, G, I), two β types (E, B), two non-regular types (T, S), and unstructured coil (-).

Backbone torsions (φ/ψ). Backbone dihedral angles. Every residue except chain termini has a φ (preceding-C → N → Cα → C) and a ψ (N → Cα → C → next-N). They are reported in degrees following the IUPAC sign convention. Secondary structure is essentially a statement about which (φ, ψ) basin each residue occupies.

Predicted aligned error. Predicted Aligned Error (PAE) is an AlphaFold confidence matrix: entry (i, j) is the expected error in the position of residue j, in ångströms, when the prediction is superimposed on the true structure at residue i. Low PAE within a block of residues means that block is internally rigid and well-predicted; high PAE between two blocks means their relative placement is uncertain even if each block individually is confident.

B-factor. B-factor (Debye–Waller factor) reflects atomic displacement in the crystal lattice. It is an experimental observable (units Å²), not a prediction; low values mean the atom is pinned down, high values mean it moves or is heteroge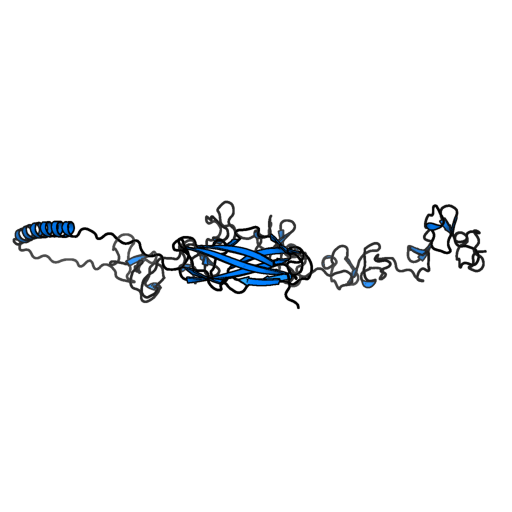neous across the crystal.

Secondary structure (3-state, P-SEA). Three-state secondary structure (P-SEA) collapses the eight DSSP classes into helix (a), strand (b), and coil (c). P-SEA assigns these from Cα geometry alone — distances and angles — without requiring backbone oxygens, so it works on any Cα trace.

Sequence. Primary structure: the covalent order of the twenty standard amino acids along the backbone. Two proteins with the same sequence will (almost always) fold to the same structure; two with 30% identity often share a fold but not the details.

pLDDT. pLDDT is the predicted lDDT-Cα score: AlphaFold's confidence that the local environment of each residue (all inter-atomic distances within 15 Å) is correctly placed. It is a per-residue number between 0 and 100, with higher meaning more reliable.

InterPro / GO / CATH / organism. Functional annotations link the protein to curated databases. InterPro entries identify conserved domains and families by matching the sequence against member-database signatures (Pfam, PROSITE, CDD, …). Gene Ontology (GO) terms describe molecular function, biological process, and cellular component in a controlled vocabulary. CATH places the structure in a hierarchical fold classification (Class/Architecture/Topology/Homologous-superfamily). The organism is the source species.

Contact-map, Ramachandran, and PAE plots. Three diagnostic plots accompany the record. The Cα contact map visualizes the tertiary structure as a 2D adjacency matrix (8 Å cutoff, sequence-local contacts suppressed). The Ramachandran plot shows the distribution of backbone (φ, ψ) torsions, with points in the α and β basins reflecting secondary structure content. The PAE plot shows AlphaFold's inter-residue confidence as a color matrix.

mmCIF coordinates. The mmCIF table is the protein's shape written out atom by atom. For each backbone N, Cα, C, and carbonyl O, it records an (x, y, z) coordinate triple in Å plus the residue type, chain letter, and residue number.

Radius of gyration, Cα contacts, bounding box. Three whole-structure scalars: the radius of gyration (RMS distance of Cα from centroid, in Å), the count of Cα–Cα contacts (pairs closer than 8 Å and separated by more than four residues in sequence — i.e. tertiary, not local, contacts), and the bounding-box dimensions. Together they distinguish compact globular folds from extended fibres or disordered chains.

Foldseek 3Di. The Foldseek 3Di string encodes local tertiary geometry as a 20-letter alphabet — one character per residue — derived from the relative positions of nearby Cα atoms. Unlike the amino-acid sequence, 3Di is a direct function of the 3D structure, so two proteins with the same fold have similar 3Di strings even at low sequence identity.

Rendered structure images. Six rendered views show the 3D structure from the faces of a cube — i.e. along ±x, ±y, ±z. Rendering representation is drawn randomly per protein from cartoon (secondary-structure ribbons), sticks (backbone bonds), or molecular surface; coloring is either N→C rainbow (blue at the N-terminus through red at the C-terminus) or one color per chain.

Nearest PDB structures. The Foldseek neighbor list gives the closest experimentally determined structures in the PDB, ranked by structural alignment. TM-score near 1 means near-identical fold; near 0.3 means only rough topology match. This is how one finds what a novel AlphaFold prediction most resembles in the solved-structure universe.

Solvent-accessible surface area. SASA measures how much of the protein is reachable by solvent. It is computed by rolling a water-sized probe over the atomic surface and summing the exposed area (Å²). Per-residue SASA distinguishes core (buried, low SASA) from surface (exposed, high SASA) residues; total SASA is a whole-molecule size measure.